Protein AF-A0A2N1VCG6-F1 (afdb_monomer)

Solvent-accessible surface area (backbone atoms only — not comparable to full-atom values): 26144 Å² total; per-residue (Å²): 142,78,82,83,72,84,76,78,74,78,77,54,82,67,53,59,55,50,49,54,53,48,71,40,44,48,39,71,41,53,71,45,80,90,72,90,76,84,54,65,69,56,52,43,52,52,45,54,59,53,68,70,61,76,63,57,76,71,73,60,72,78,81,65,50,81,93,54,44,73,52,64,80,69,39,91,39,72,67,53,50,55,49,51,51,52,45,57,72,74,58,78,46,83,69,47,61,57,50,51,51,51,35,51,54,27,46,46,48,29,64,71,46,86,51,67,72,56,25,52,50,24,48,50,51,26,50,54,51,55,72,66,45,85,66,79,88,39,57,69,56,34,51,57,48,21,48,42,17,58,70,38,80,95,52,55,34,58,67,63,19,48,52,35,48,51,52,35,58,57,48,58,76,73,52,95,65,58,70,67,61,46,42,54,50,50,26,51,51,24,42,53,50,14,49,44,26,49,75,71,68,36,41,72,60,14,32,51,26,15,49,54,14,28,74,62,34,78,66,40,48,52,34,34,53,54,28,23,53,27,32,48,77,68,70,35,59,68,59,24,49,51,33,53,48,51,34,44,49,49,44,48,50,55,39,50,51,19,61,75,67,44,33,57,70,55,30,56,46,44,71,74,64,36,64,62,62,56,55,78,73,43,75,74,50,51,82,42,44,70,55,51,51,49,56,58,52,68,46,46,83,50,95,64,50,28,50,42,59,49,46,58,54,50,54,56,52,59,74,66,67,61,66,92,47,56,50,73,66,51,49,46,45,51,54,32,51,50,55,46,36,73,76,46,41,87,55,77,26,46,70,56,36,57,39,24,65,58,49,49,51,51,53,49,53,46,52,53,51,39,53,50,41,52,49,52,50,52,55,46,55,52,50,52,53,50,50,55,49,51,51,53,51,51,52,51,54,50,49,50,54,49,51,51,53,49,50,51,51,48,53,52,51,52,51,50,54,49,53,50,50,51,49,54,51,50,52,49,50,51,50,52,49,52,52,51,51,52,53,60,70,50,50,80,76,39,76,91,69,32,72,73,57,6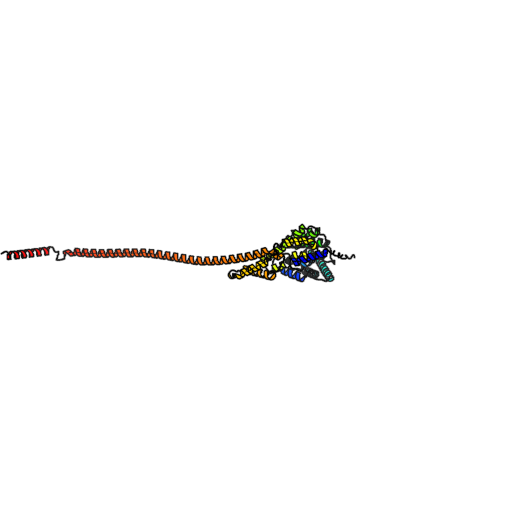1,53,55,54,54,54,53,52,53,53,52,52,54,54,52,52,55,68,74,76,107

Secondary structure (DSSP, 8-state):
--------PPPPHHHHHHHHHHTTHHHHHH------S--HHHHHHHHHHHHTT---GGG------STTGGGGGGS--HHHHHHHHHHHHHS--HHHHHHHHHHHHHHHHHHH---HHHHHHHHHHHHHHHHH-S-TT-HHHHHHHHHHHHH-GGG--HHHHHHHHHHHHHHHHHS---HHHHHHHHHHHHHHHHHHHHHTT-HHHHHHHHHHHHHH-TT-HHHHHHHHHHHHHTT-HHHHHHHHHHHHHHHHHHHHHHHHTT-HHHHHHHHHS-GGGGGGGSGGGGGGHHHHHHHHHHH-S-SS-HHHHHHHHHHHHHHT--GGG--HHHHHHHHHHHHHHHHHTT---HHHHHTHHHHHHHHHHHHHHHHHHHHHHHHHHHHHHHHHHHHHHHHHHHHHHHHHHHHHHHHHHHHHHHHHHHHHHHHHHHHHHHHHHHHHHTGGGSTTS-HHHHHHHHHHHHHHHHHHHHHH--

Foldseek 3Di:
DDPPDPPPDDDDPVVVVLLVVLQCCCCVFQVDHDDLDDDLVVVQVLLVLLQVPPDDPLLNDAAQDLLLNLSVQVHPHPLNVLLVVLCCVPVDDPVVVVLVVLLNVLSVCLSPDPDLVSVVVSLVSNLVSLVVDPCPLRLVSLQSVLVCCQRRPVNPDLVVSVVSLVVSLVSLVVDPDDPSSSLVSLLVSLQSNLSSCVSVVVLVRSLVSLVSSCVSRVSPLNSLLSNLLSCVVVVNLVSVLVSLLSLLVSLLVQLLVCLVVLNLSSNVSSSVRRSNSVCSNDSSCSSVSVSVVVSLVVLQPDQDQLLLVLVVVLVVVVVVVLVVLDDPVLVSSSVSSVVCCVVPVPPSHSSRSSCSVSSVVSSVVSVVSSVVSVVVVVVVVVVVVVVVVVVVVVVVVVVVVVVVVVVVVVVVVVVVVVVVVVVVVVVVVVVVVVVVVVVVVCVCVDPVPPPVNVVVVVVVVVVVVVVVVVVVPD

Structure (mmCIF, N/CA/C/O backbone):
data_AF-A0A2N1VCG6-F1
#
_entry.id   AF-A0A2N1VCG6-F1
#
loop_
_atom_site.group_PDB
_atom_site.id
_atom_site.type_symbol
_atom_site.label_atom_id
_atom_site.label_alt_id
_atom_site.label_comp_id
_atom_site.label_asym_id
_atom_site.label_entity_id
_atom_site.label_seq_id
_atom_site.pdbx_PDB_ins_code
_atom_site.Cartn_x
_atom_site.Cartn_y
_atom_site.Cartn_z
_atom_site.occupancy
_atom_site.B_iso_or_equiv
_atom_site.auth_seq_id
_atom_site.auth_comp_id
_atom_site.auth_asym_id
_atom_site.auth_atom_id
_atom_site.pdbx_PDB_model_num
ATOM 1 N N . MET A 1 1 ? 32.388 1.161 -33.679 1.00 36.16 1 MET A N 1
ATOM 2 C CA . MET A 1 1 ? 33.103 1.189 -32.388 1.00 36.16 1 MET A CA 1
ATOM 3 C C . MET A 1 1 ? 33.310 2.641 -32.021 1.00 36.16 1 MET A C 1
ATOM 5 O O . MET A 1 1 ? 34.257 3.246 -32.493 1.00 36.16 1 MET A O 1
ATOM 9 N N . GLU A 1 2 ? 32.409 3.185 -31.214 1.00 24.28 2 GLU A N 1
ATOM 10 C CA . GLU A 1 2 ? 32.653 4.387 -30.422 1.00 24.28 2 GLU A CA 1
ATOM 11 C C . GLU A 1 2 ? 32.237 4.017 -29.005 1.00 24.28 2 GLU A C 1
ATOM 13 O O . GLU A 1 2 ? 31.086 3.676 -28.734 1.00 24.28 2 GLU A O 1
ATOM 18 N N . VAL A 1 3 ? 33.234 3.940 -28.132 1.00 26.70 3 VAL A N 1
ATOM 19 C CA . VAL A 1 3 ? 33.048 3.720 -26.705 1.00 26.70 3 VAL A CA 1
ATOM 20 C C . VAL A 1 3 ? 32.493 5.029 -26.165 1.00 26.70 3 VAL A C 1
ATOM 22 O O . VAL A 1 3 ? 33.219 6.018 -26.088 1.00 26.70 3 VAL A O 1
ATOM 25 N N . VAL A 1 4 ? 31.202 5.052 -25.835 1.00 29.44 4 VAL A N 1
ATOM 26 C CA . VAL A 1 4 ? 30.599 6.145 -25.070 1.00 29.44 4 VAL A CA 1
ATOM 27 C C . VAL A 1 4 ? 31.228 6.096 -23.681 1.00 29.44 4 VAL A C 1
ATOM 29 O O . VAL A 1 4 ? 30.818 5.338 -22.808 1.00 29.44 4 VAL A O 1
ATOM 32 N N . THR A 1 5 ? 32.312 6.843 -23.516 1.00 29.00 5 THR A N 1
ATOM 33 C CA . THR A 1 5 ? 32.954 7.094 -22.232 1.00 29.00 5 THR A CA 1
ATOM 34 C C . THR A 1 5 ? 31.972 7.828 -21.328 1.00 29.00 5 THR A C 1
ATOM 36 O O . THR A 1 5 ? 31.557 8.943 -21.650 1.00 29.00 5 THR A O 1
ATOM 39 N N . GLU A 1 6 ? 31.636 7.210 -20.195 1.00 33.00 6 GLU A N 1
ATOM 40 C CA . GLU A 1 6 ? 31.014 7.849 -19.037 1.00 33.00 6 GLU A CA 1
ATOM 41 C C . GLU A 1 6 ? 31.837 9.086 -18.646 1.00 33.00 6 GLU A C 1
ATOM 43 O O . GLU A 1 6 ? 32.890 8.996 -18.012 1.00 33.00 6 GLU A O 1
ATOM 48 N N . LYS A 1 7 ? 31.379 10.272 -19.055 1.00 29.25 7 LYS A N 1
ATOM 49 C CA . LYS A 1 7 ? 31.898 11.531 -18.525 1.00 29.25 7 LYS A CA 1
ATOM 50 C C . LYS A 1 7 ? 31.275 11.753 -17.153 1.00 29.25 7 LYS A C 1
ATOM 52 O O . LYS A 1 7 ? 30.230 12.382 -17.030 1.00 29.25 7 LYS A O 1
ATOM 57 N N . TYR A 1 8 ? 31.956 11.258 -16.125 1.00 34.47 8 TYR A N 1
ATOM 58 C CA . TYR A 1 8 ? 31.837 11.787 -14.773 1.00 34.47 8 TYR A CA 1
ATOM 59 C C . TYR A 1 8 ? 32.235 13.269 -14.804 1.00 34.47 8 TYR A C 1
ATOM 61 O O . TYR A 1 8 ? 33.415 13.616 -14.857 1.00 34.47 8 TYR A O 1
ATOM 69 N N . SER A 1 9 ? 31.242 14.154 -14.837 1.00 33.69 9 SER A N 1
ATOM 70 C CA . SER A 1 9 ? 31.425 15.575 -14.562 1.00 33.69 9 SER A CA 1
ATOM 71 C C . SER A 1 9 ? 31.920 15.731 -13.124 1.00 33.69 9 SER A C 1
ATOM 73 O O . SER A 1 9 ? 31.290 15.220 -12.198 1.00 33.69 9 SER A O 1
ATOM 75 N N . GLN A 1 10 ? 33.051 16.414 -12.944 1.00 32.91 10 GLN A N 1
ATOM 76 C CA . GLN A 1 10 ? 33.578 16.779 -11.628 1.00 32.91 10 GLN A CA 1
ATOM 77 C C . GLN A 1 10 ? 32.498 17.497 -10.799 1.00 32.91 10 GLN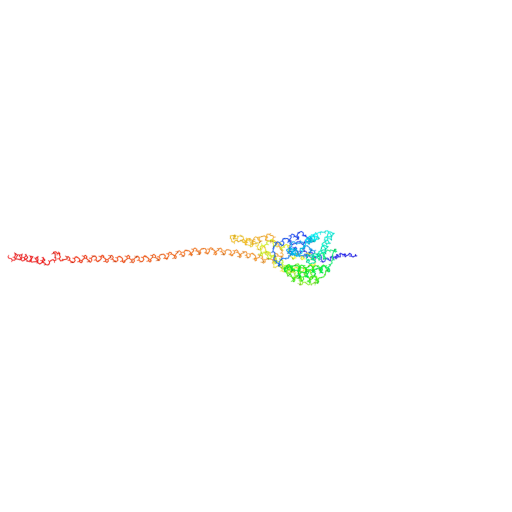 A C 1
ATOM 79 O O . GLN A 1 10 ? 31.833 18.384 -11.345 1.00 32.91 10 GLN A O 1
ATOM 84 N N . PRO A 1 11 ? 32.313 17.167 -9.508 1.00 37.59 11 PRO A N 1
ATOM 85 C CA . PRO A 1 11 ? 31.398 17.921 -8.672 1.00 37.59 11 PRO A CA 1
ATOM 86 C C . PRO A 1 11 ? 32.003 19.300 -8.396 1.00 37.59 11 PRO A C 1
ATOM 88 O O . PRO A 1 11 ? 33.129 19.433 -7.912 1.00 37.59 11 PRO A O 1
ATOM 91 N N . LEU A 1 12 ? 31.250 20.349 -8.728 1.00 41.84 12 LEU A N 1
ATOM 92 C CA . LEU A 1 12 ? 31.492 21.677 -8.180 1.00 41.84 12 LEU A CA 1
ATOM 93 C C . LEU A 1 12 ? 31.320 21.575 -6.661 1.00 41.84 12 LEU A C 1
ATOM 95 O O . LEU A 1 12 ? 30.347 21.007 -6.190 1.00 41.84 12 LEU A O 1
ATOM 99 N N . ILE A 1 13 ? 32.219 22.167 -5.882 1.00 40.88 13 ILE A N 1
ATOM 100 C CA . ILE A 1 13 ? 32.247 22.097 -4.406 1.00 40.88 13 ILE A CA 1
ATOM 101 C C . ILE A 1 13 ? 30.907 22.530 -3.742 1.00 40.88 13 ILE A C 1
ATOM 103 O O . ILE A 1 13 ? 30.651 22.193 -2.589 1.00 40.88 13 ILE A O 1
ATOM 107 N N . GLY A 1 14 ? 30.012 23.213 -4.473 1.00 46.50 14 GLY A N 1
ATOM 108 C CA . GLY A 1 14 ? 28.627 23.487 -4.061 1.00 46.50 14 GLY A CA 1
ATOM 109 C C . GLY A 1 14 ? 27.651 22.305 -4.191 1.00 46.50 14 GLY A C 1
ATOM 110 O O . GLY A 1 14 ? 26.792 22.143 -3.331 1.00 46.50 14 GLY A O 1
ATOM 111 N N . SER A 1 15 ? 27.803 21.429 -5.194 1.00 61.03 15 SER A N 1
ATOM 112 C CA . SER A 1 15 ? 26.899 20.289 -5.393 1.00 61.03 15 SER A CA 1
ATOM 113 C C . SER A 1 15 ? 27.038 19.250 -4.284 1.00 61.03 15 SER A C 1
ATOM 115 O O . SER A 1 15 ? 26.035 18.732 -3.806 1.00 61.03 15 SER A O 1
ATOM 117 N N . ASP A 1 16 ? 28.259 18.982 -3.811 1.00 65.75 16 ASP A N 1
ATOM 118 C CA . ASP A 1 16 ? 28.512 17.962 -2.778 1.00 65.75 16 ASP A CA 1
ATOM 119 C C . ASP A 1 16 ? 27.892 18.318 -1.420 1.00 65.75 16 ASP A C 1
ATOM 121 O O . ASP A 1 16 ? 27.446 17.433 -0.678 1.00 65.75 16 ASP A O 1
ATOM 125 N N . ALA A 1 17 ? 27.815 19.613 -1.099 1.00 76.88 17 ALA A N 1
ATOM 126 C CA . ALA A 1 17 ? 27.137 20.098 0.097 1.00 76.88 17 ALA A CA 1
ATOM 127 C C . ALA A 1 17 ? 25.620 19.867 0.014 1.00 76.88 17 ALA A C 1
ATOM 129 O O . ALA A 1 17 ? 25.017 19.434 0.997 1.00 76.88 17 ALA A O 1
ATOM 130 N N . ASP A 1 18 ? 25.013 20.093 -1.151 1.00 78.44 18 ASP A N 1
ATOM 131 C CA . ASP A 1 18 ? 23.573 19.913 -1.353 1.00 78.44 18 ASP A CA 1
ATOM 132 C C . ASP A 1 18 ? 23.182 18.433 -1.454 1.00 78.44 18 ASP A C 1
ATOM 134 O O . ASP A 1 18 ? 22.206 18.020 -0.825 1.00 78.44 18 ASP A O 1
ATOM 138 N N . TYR A 1 19 ? 24.012 17.594 -2.087 1.00 82.25 19 TYR A N 1
ATOM 139 C CA . TYR A 1 19 ? 23.890 16.135 -1.991 1.00 82.25 19 TYR A CA 1
ATOM 140 C C . TYR A 1 19 ? 23.946 15.677 -0.526 1.00 82.25 19 TYR A C 1
ATOM 142 O O . TYR A 1 19 ? 23.093 14.913 -0.074 1.00 82.25 19 TYR A O 1
ATOM 150 N N . SER A 1 20 ? 24.912 16.178 0.250 1.00 84.25 20 SER A N 1
ATOM 151 C CA . SER A 1 20 ? 25.061 15.810 1.663 1.00 84.25 20 SER A CA 1
ATOM 152 C C . SER A 1 20 ? 23.860 16.224 2.515 1.00 84.25 20 SER A C 1
ATOM 154 O O . SER A 1 20 ? 23.472 15.475 3.411 1.00 84.25 20 SER A O 1
ATOM 156 N N . LYS A 1 21 ? 23.261 17.395 2.261 1.00 86.75 21 LYS A N 1
ATOM 157 C CA . LYS A 1 21 ? 22.028 17.830 2.938 1.00 86.75 21 LYS A CA 1
ATOM 158 C C . LYS A 1 21 ? 20.847 16.940 2.560 1.00 86.75 21 LYS A C 1
ATOM 160 O O . LYS A 1 21 ? 20.142 16.463 3.445 1.00 86.75 21 LYS A O 1
ATOM 165 N N . PHE A 1 22 ? 20.665 16.661 1.271 1.00 88.50 22 PHE A N 1
ATOM 166 C CA . PHE A 1 22 ? 19.576 15.818 0.783 1.00 88.50 22 PHE A CA 1
ATOM 167 C C . PHE A 1 22 ? 19.621 14.407 1.383 1.00 88.50 22 PHE A C 1
ATOM 169 O O . PHE A 1 22 ? 18.623 13.938 1.922 1.00 88.50 22 PHE A O 1
ATOM 176 N N . TYR A 1 23 ? 20.789 13.759 1.402 1.00 87.12 23 TYR A N 1
ATOM 177 C CA . TYR A 1 23 ? 20.937 12.419 1.986 1.00 87.12 23 TYR A CA 1
ATOM 178 C C . TYR A 1 23 ? 20.868 12.384 3.521 1.00 87.12 23 TYR A C 1
ATOM 180 O O . TYR A 1 23 ? 20.777 11.300 4.100 1.00 87.12 23 TYR A O 1
ATOM 188 N N . ARG A 1 24 ? 20.868 13.539 4.203 1.00 89.31 24 ARG A N 1
ATOM 189 C CA . ARG A 1 24 ? 20.576 13.620 5.645 1.00 89.31 24 ARG A CA 1
ATOM 190 C C . ARG A 1 24 ? 19.080 13.636 5.943 1.00 89.31 24 ARG A C 1
ATOM 192 O O . ARG A 1 24 ? 18.685 13.041 6.942 1.00 89.31 24 ARG A O 1
ATOM 199 N N . LEU A 1 25 ? 18.247 14.194 5.058 1.00 90.19 25 LEU A N 1
ATOM 200 C CA . LEU A 1 25 ? 16.785 14.211 5.213 1.00 90.19 25 LEU A CA 1
ATOM 201 C C . LEU A 1 25 ? 16.171 12.854 5.604 1.00 90.19 25 LEU A C 1
ATOM 203 O O . LEU A 1 25 ? 15.403 12.831 6.565 1.00 90.19 25 LEU A O 1
ATOM 207 N N . PRO A 1 26 ? 16.486 11.714 4.954 1.00 90.25 26 PRO A N 1
ATOM 208 C CA . PRO A 1 26 ? 15.915 10.425 5.344 1.00 90.25 26 PRO A CA 1
ATOM 209 C C . PRO A 1 26 ? 16.264 10.028 6.784 1.00 90.25 26 PRO A C 1
ATOM 211 O O . PRO A 1 26 ? 15.428 9.475 7.502 1.00 90.25 26 PRO A O 1
ATOM 214 N N . LYS A 1 27 ? 17.469 10.363 7.248 1.00 89.81 27 LYS A N 1
ATOM 215 C CA . LYS A 1 27 ? 17.893 10.104 8.624 1.00 89.81 27 LYS A CA 1
ATOM 216 C C . LYS A 1 27 ? 17.203 11.048 9.611 1.00 89.81 27 LYS A C 1
ATOM 218 O O . LYS A 1 27 ? 16.706 10.584 10.635 1.00 89.81 27 LYS A O 1
ATOM 223 N N . ASP A 1 28 ? 17.126 12.333 9.285 1.00 89.00 28 ASP A N 1
ATOM 224 C CA . ASP A 1 28 ? 16.591 13.371 10.172 1.00 89.00 28 ASP A CA 1
ATOM 225 C C . ASP A 1 28 ? 15.058 13.297 10.289 1.00 89.00 28 ASP A C 1
ATOM 227 O O . ASP A 1 28 ? 14.492 13.444 11.376 1.00 89.00 28 ASP A O 1
ATOM 231 N N . HIS A 1 29 ? 14.372 13.008 9.179 1.00 90.00 29 HIS A N 1
ATOM 232 C CA . HIS A 1 29 ? 12.912 12.995 9.111 1.00 90.00 29 HIS A CA 1
ATOM 233 C C . HIS A 1 29 ? 12.286 11.615 9.273 1.00 90.00 29 HIS A C 1
ATOM 235 O O . HIS A 1 29 ? 11.147 11.544 9.738 1.00 90.00 29 HIS A O 1
ATOM 241 N N . PHE A 1 30 ? 12.982 10.538 8.904 1.00 90.12 30 PHE A N 1
ATOM 242 C CA . PHE A 1 30 ? 12.422 9.182 8.914 1.00 90.12 30 PHE A CA 1
ATOM 243 C C . PHE A 1 30 ? 13.250 8.171 9.717 1.00 90.12 30 PHE A C 1
ATOM 245 O O . PHE A 1 30 ? 12.787 7.054 9.945 1.00 90.12 30 PHE A O 1
ATOM 252 N N . GLN A 1 31 ? 14.433 8.552 10.210 1.00 88.56 31 GLN A N 1
ATOM 253 C CA . GLN A 1 31 ? 15.330 7.670 10.968 1.00 88.56 31 GLN A CA 1
ATOM 254 C C . GLN A 1 31 ? 15.749 6.418 10.176 1.00 88.56 31 GLN A C 1
ATOM 256 O O . GLN A 1 31 ? 16.021 5.365 10.756 1.00 88.56 31 GLN A O 1
ATOM 261 N N . ILE A 1 32 ? 15.814 6.531 8.845 1.00 86.56 32 ILE A N 1
ATOM 262 C CA . ILE A 1 32 ? 16.241 5.453 7.949 1.00 86.56 32 ILE A CA 1
ATOM 263 C C . ILE A 1 32 ? 17.599 5.767 7.324 1.00 86.56 32 ILE A C 1
ATOM 265 O O . ILE A 1 32 ? 17.955 6.924 7.105 1.00 86.56 32 ILE A O 1
ATOM 269 N N . ASN A 1 33 ? 18.339 4.710 6.994 1.00 81.75 33 ASN A N 1
ATOM 270 C CA . ASN A 1 33 ? 19.538 4.804 6.172 1.00 81.75 33 ASN A CA 1
ATOM 271 C C . ASN A 1 33 ? 19.201 4.302 4.769 1.00 81.75 33 ASN A C 1
ATOM 273 O O . ASN A 1 33 ? 18.820 3.141 4.606 1.00 81.75 33 ASN A O 1
ATOM 277 N N . VAL A 1 34 ? 19.367 5.164 3.771 1.00 74.62 34 VAL A N 1
ATOM 278 C CA . VAL A 1 34 ? 19.198 4.806 2.360 1.00 74.62 34 VAL A CA 1
ATOM 279 C C . VAL A 1 34 ? 20.355 3.887 1.969 1.00 74.62 34 VAL A C 1
ATOM 281 O O . VAL A 1 34 ? 21.520 4.280 2.028 1.00 74.62 34 VAL A O 1
ATOM 284 N N . LYS A 1 35 ? 20.047 2.631 1.635 1.00 71.00 35 LYS A N 1
ATOM 285 C CA . LYS A 1 35 ? 21.023 1.682 1.084 1.00 71.00 35 LYS A CA 1
ATOM 286 C C . LYS A 1 35 ? 20.959 1.747 -0.438 1.00 71.00 35 LYS A C 1
ATOM 288 O O . LYS A 1 35 ? 19.874 1.665 -0.997 1.00 71.00 35 LYS A O 1
ATOM 293 N N . ASN A 1 36 ? 22.107 1.849 -1.099 1.00 61.34 36 ASN A N 1
ATOM 294 C CA . ASN A 1 36 ? 22.152 1.921 -2.564 1.00 61.34 36 ASN A CA 1
ATOM 295 C C . ASN A 1 36 ? 22.078 0.546 -3.243 1.00 61.34 36 ASN A C 1
ATOM 297 O O . ASN A 1 36 ? 21.713 0.474 -4.412 1.00 61.34 36 ASN A O 1
ATOM 301 N N . ASP A 1 37 ? 22.383 -0.535 -2.522 1.00 64.31 37 ASP A N 1
ATOM 302 C CA . ASP A 1 37 ? 22.381 -1.879 -3.093 1.00 64.31 37 ASP A CA 1
ATOM 303 C C . ASP A 1 37 ? 21.011 -2.540 -2.932 1.00 64.31 37 ASP A C 1
ATOM 305 O O . ASP A 1 37 ? 20.534 -2.761 -1.812 1.00 64.31 37 ASP A O 1
ATOM 309 N N . TYR A 1 38 ? 20.394 -2.884 -4.063 1.00 69.50 38 TYR A N 1
ATOM 310 C CA . TYR A 1 38 ? 19.150 -3.638 -4.091 1.00 69.50 38 TYR A CA 1
ATOM 311 C C . TYR A 1 38 ? 19.414 -5.129 -3.840 1.00 69.50 38 TYR A C 1
ATOM 313 O O . TYR A 1 38 ? 20.169 -5.783 -4.563 1.00 69.50 38 TYR A O 1
ATOM 321 N N . ASP A 1 39 ? 18.775 -5.685 -2.812 1.00 78.19 39 ASP A N 1
ATOM 322 C CA . ASP A 1 39 ? 18.818 -7.117 -2.520 1.00 78.19 39 ASP A CA 1
ATOM 323 C C . ASP A 1 39 ? 17.554 -7.790 -3.063 1.00 78.19 39 ASP A C 1
ATOM 325 O O . ASP A 1 39 ? 16.488 -7.726 -2.447 1.00 78.19 39 ASP A O 1
ATOM 329 N N . TYR A 1 40 ? 17.686 -8.463 -4.210 1.00 76.88 40 TYR A N 1
ATOM 330 C CA . TYR A 1 40 ? 16.576 -9.158 -4.863 1.00 76.88 40 TYR A CA 1
ATOM 331 C C . TYR A 1 40 ? 15.960 -10.259 -3.994 1.00 76.88 40 TYR A C 1
ATOM 333 O O . TYR A 1 40 ? 14.759 -10.498 -4.089 1.00 76.88 40 TYR A O 1
ATOM 341 N N . ILE A 1 41 ? 16.734 -10.906 -3.113 1.00 81.44 41 ILE A N 1
ATOM 342 C CA . ILE A 1 41 ? 16.206 -11.940 -2.213 1.00 81.44 41 ILE A CA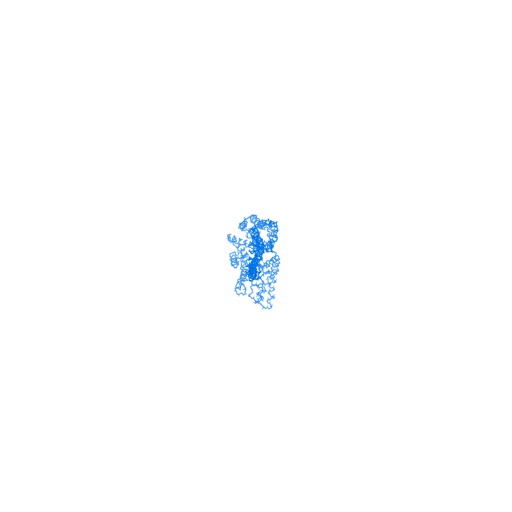 1
ATOM 343 C C . ILE A 1 41 ? 15.280 -11.288 -1.192 1.00 81.44 41 ILE A C 1
ATOM 345 O O . ILE A 1 41 ? 14.187 -11.795 -0.929 1.00 81.44 41 ILE A O 1
ATOM 349 N N . ASN A 1 42 ? 15.697 -10.154 -0.627 1.00 82.25 42 ASN A N 1
ATOM 350 C CA . ASN A 1 42 ? 14.843 -9.400 0.285 1.00 82.25 42 ASN A CA 1
ATOM 351 C C . ASN A 1 42 ? 13.634 -8.813 -0.448 1.00 82.25 42 ASN A C 1
ATOM 353 O O . ASN A 1 42 ? 12.534 -8.896 0.086 1.00 82.25 42 ASN A O 1
ATOM 357 N N . GLY A 1 43 ? 13.800 -8.318 -1.678 1.00 80.56 43 GLY A N 1
ATOM 358 C CA . GLY A 1 43 ? 12.696 -7.841 -2.516 1.00 80.56 43 GLY A CA 1
ATOM 359 C C . GLY A 1 43 ? 11.616 -8.902 -2.738 1.00 80.56 43 GLY A C 1
ATOM 360 O O . GLY A 1 43 ? 10.438 -8.652 -2.488 1.00 80.56 43 GLY A O 1
ATOM 361 N N . VAL A 1 44 ? 12.015 -10.126 -3.103 1.00 82.31 44 VAL A N 1
ATOM 362 C CA . VAL A 1 44 ? 11.085 -11.258 -3.258 1.00 82.31 44 VAL A CA 1
ATOM 363 C C . VAL A 1 44 ? 10.409 -11.604 -1.926 1.00 82.31 44 VAL A C 1
ATOM 365 O O . VAL A 1 44 ? 9.188 -11.747 -1.888 1.00 82.31 44 VAL A O 1
ATOM 368 N N . LYS A 1 45 ? 11.153 -11.676 -0.814 1.00 85.12 45 LYS A N 1
ATOM 369 C CA . LYS A 1 45 ? 10.575 -11.955 0.518 1.00 85.12 45 LYS A CA 1
ATOM 370 C C . LYS A 1 45 ? 9.558 -10.899 0.957 1.00 85.12 45 LYS A C 1
ATOM 372 O O . LYS A 1 45 ? 8.493 -11.253 1.461 1.00 85.12 45 LYS A O 1
ATOM 377 N N . GLU A 1 46 ? 9.870 -9.621 0.759 1.00 84.19 46 GLU A N 1
ATOM 378 C CA . GLU A 1 46 ? 8.952 -8.520 1.059 1.00 84.19 46 GLU A CA 1
ATOM 379 C C . GLU A 1 46 ? 7.717 -8.577 0.150 1.00 84.19 46 GLU A C 1
ATOM 381 O O . GLU A 1 46 ? 6.606 -8.380 0.636 1.00 84.19 46 GLU A O 1
ATOM 386 N N . SER A 1 47 ? 7.867 -8.961 -1.124 1.00 85.25 47 SER A N 1
ATOM 387 C CA . SER A 1 47 ? 6.726 -9.142 -2.034 1.00 85.25 47 SER A CA 1
ATOM 388 C C . SER A 1 47 ? 5.775 -10.257 -1.577 1.00 85.25 47 SER A C 1
ATOM 390 O O . SER A 1 47 ? 4.562 -10.056 -1.563 1.00 85.25 47 SER A O 1
ATOM 392 N N . ILE A 1 48 ? 6.300 -11.396 -1.108 1.00 85.12 48 ILE A N 1
ATOM 393 C CA . ILE A 1 48 ? 5.486 -12.500 -0.573 1.00 85.12 48 ILE A CA 1
ATOM 394 C C . ILE A 1 48 ? 4.705 -12.024 0.655 1.00 85.12 48 ILE A C 1
ATOM 396 O O . ILE A 1 48 ? 3.507 -12.279 0.779 1.00 85.12 48 ILE A O 1
ATOM 400 N N . ARG A 1 49 ? 5.369 -11.280 1.550 1.00 85.44 49 ARG A N 1
ATOM 401 C CA . ARG A 1 49 ? 4.717 -10.682 2.718 1.00 85.44 49 ARG A CA 1
ATOM 402 C C . ARG A 1 49 ? 3.660 -9.654 2.322 1.00 85.44 49 ARG A C 1
ATOM 404 O O . ARG A 1 49 ? 2.649 -9.563 2.998 1.00 85.44 49 ARG A O 1
ATOM 411 N N . PHE A 1 50 ? 3.874 -8.882 1.264 1.00 87.69 50 PHE A N 1
ATOM 412 C CA . PHE A 1 50 ? 2.894 -7.915 0.781 1.00 87.69 50 PHE A CA 1
ATOM 413 C C . PHE A 1 50 ? 1.633 -8.588 0.245 1.00 87.69 50 PHE A C 1
ATOM 415 O O . PHE A 1 50 ? 0.523 -8.218 0.621 1.00 87.69 50 PHE A O 1
ATOM 422 N N . PHE A 1 51 ? 1.797 -9.590 -0.620 1.00 84.62 51 PHE A N 1
ATOM 423 C CA . PHE A 1 51 ? 0.665 -10.259 -1.256 1.00 84.62 51 PHE A CA 1
ATOM 424 C C . PHE A 1 51 ?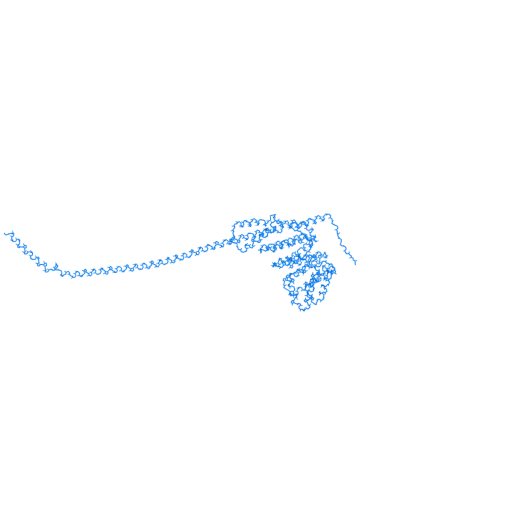 -0.140 -11.137 -0.289 1.00 84.62 51 PHE A C 1
ATOM 426 O O . PHE A 1 51 ? -1.294 -11.431 -0.588 1.00 84.62 51 PHE A O 1
ATOM 433 N N . SER A 1 52 ? 0.405 -11.486 0.882 1.00 85.12 52 SER A N 1
ATOM 434 C CA . SER A 1 52 ? -0.341 -12.185 1.935 1.00 85.12 52 SER A CA 1
ATOM 435 C C . SER A 1 52 ? -1.240 -11.282 2.792 1.00 85.12 52 SER A C 1
ATOM 437 O O . SER A 1 52 ? -2.045 -11.801 3.559 1.00 85.12 52 SER A O 1
ATOM 439 N N . LEU A 1 53 ? -1.145 -9.950 2.671 1.00 83.06 53 LEU A N 1
ATOM 440 C CA . LEU A 1 53 ? -1.906 -8.997 3.497 1.00 83.06 53 LEU A CA 1
ATOM 441 C C . LEU A 1 53 ? -3.349 -8.735 3.022 1.00 83.06 53 LEU A C 1
ATOM 443 O O . LEU A 1 53 ? -4.006 -7.884 3.612 1.00 83.06 53 LEU A O 1
ATOM 447 N N . ASP A 1 54 ? -3.816 -9.426 1.975 1.00 80.88 54 ASP A N 1
ATOM 448 C CA . ASP A 1 54 ? -5.141 -9.271 1.340 1.00 80.88 54 ASP A CA 1
ATOM 449 C C . ASP A 1 54 ? -5.617 -7.808 1.236 1.00 80.88 54 ASP A C 1
ATOM 451 O O . ASP A 1 54 ? -6.622 -7.378 1.799 1.00 80.88 54 ASP A O 1
ATOM 455 N N . LEU A 1 55 ? -4.797 -7.000 0.561 1.00 85.88 55 LEU A N 1
ATOM 456 C CA . LEU A 1 55 ? -4.979 -5.555 0.489 1.00 85.88 55 LEU A CA 1
ATOM 457 C C . LEU A 1 55 ? -6.049 -5.161 -0.541 1.00 85.88 55 LEU A C 1
ATOM 459 O O . LEU A 1 55 ? -6.074 -5.739 -1.636 1.00 85.88 55 LEU A O 1
ATOM 463 N N . PRO A 1 56 ? -6.859 -4.126 -0.256 1.00 86.12 56 PRO A N 1
ATOM 464 C CA . PRO A 1 56 ? -7.792 -3.577 -1.227 1.00 86.12 56 PRO A CA 1
ATOM 465 C C . PRO A 1 56 ? -7.041 -2.839 -2.344 1.00 86.12 56 PRO A C 1
ATOM 467 O O . PRO A 1 56 ? -5.897 -2.405 -2.173 1.00 86.12 56 PRO A O 1
ATOM 470 N N . ALA A 1 57 ? -7.669 -2.752 -3.519 1.00 83.62 57 ALA A N 1
ATOM 471 C CA . ALA A 1 57 ? -7.026 -2.350 -4.772 1.00 83.62 57 ALA A CA 1
ATOM 472 C C . ALA A 1 57 ? -6.344 -0.974 -4.698 1.00 83.62 57 ALA A C 1
ATOM 474 O O . ALA A 1 57 ? -5.297 -0.763 -5.313 1.00 83.62 57 ALA A O 1
ATOM 475 N N . GLU A 1 58 ? -6.902 -0.061 -3.906 1.00 84.69 58 GLU A N 1
ATOM 476 C CA . GLU A 1 58 ? -6.424 1.304 -3.735 1.00 84.69 58 GLU A CA 1
ATOM 477 C C . GLU A 1 58 ? -5.013 1.328 -3.149 1.00 84.69 58 GLU A C 1
ATOM 479 O O . GLU A 1 58 ? -4.182 2.100 -3.617 1.00 84.69 58 GLU A O 1
ATOM 484 N N . ILE A 1 59 ? -4.707 0.447 -2.191 1.00 88.00 59 ILE A N 1
ATOM 485 C CA . ILE A 1 59 ? -3.402 0.383 -1.511 1.00 88.00 59 ILE A CA 1
ATOM 486 C C . ILE A 1 59 ? -2.533 -0.804 -1.950 1.00 88.00 59 ILE A C 1
ATOM 488 O O . ILE A 1 59 ? -1.455 -1.050 -1.398 1.00 88.00 59 ILE A O 1
ATOM 492 N N . LYS A 1 60 ? -2.996 -1.548 -2.959 1.00 86.88 60 LYS A N 1
ATOM 493 C CA . LYS A 1 60 ? -2.335 -2.737 -3.495 1.00 86.88 60 LYS A CA 1
ATOM 494 C C . LYS A 1 60 ? -1.355 -2.360 -4.609 1.00 86.88 60 LYS A C 1
ATOM 496 O O . LYS A 1 60 ? -1.576 -2.643 -5.786 1.00 86.88 60 LYS A O 1
ATOM 501 N N . GLU A 1 61 ? -0.254 -1.720 -4.227 1.00 90.31 61 GLU A N 1
ATOM 502 C CA . GLU A 1 61 ? 0.896 -1.479 -5.100 1.00 90.31 61 GLU A CA 1
ATOM 503 C C . GLU A 1 61 ? 2.227 -1.758 -4.385 1.00 90.31 61 GLU A C 1
ATOM 505 O O . GLU A 1 61 ? 2.451 -1.334 -3.248 1.00 90.31 61 GLU A O 1
ATOM 510 N N . ILE A 1 62 ? 3.127 -2.455 -5.083 1.00 89.94 62 ILE A N 1
ATOM 511 C CA . ILE A 1 62 ? 4.546 -2.557 -4.726 1.00 89.94 62 ILE A CA 1
ATOM 512 C C . ILE A 1 62 ? 5.299 -1.536 -5.569 1.00 89.94 62 ILE A C 1
ATOM 514 O O . ILE A 1 62 ? 5.078 -1.459 -6.775 1.00 89.94 62 ILE A O 1
ATOM 518 N N . TYR A 1 63 ? 6.215 -0.798 -4.948 1.00 92.06 63 TYR A N 1
ATOM 519 C CA . TYR A 1 63 ? 7.057 0.139 -5.676 1.00 92.06 63 TYR A CA 1
ATOM 520 C C . TYR A 1 63 ? 7.919 -0.578 -6.727 1.00 92.06 63 TYR A C 1
ATOM 522 O O . TYR A 1 63 ? 8.644 -1.520 -6.395 1.00 92.06 63 TYR A O 1
ATOM 530 N N . ILE A 1 64 ? 7.866 -0.117 -7.979 1.00 92.56 64 ILE A N 1
ATOM 531 C CA . ILE A 1 64 ? 8.711 -0.624 -9.069 1.00 92.56 64 ILE A CA 1
ATOM 532 C C . ILE A 1 64 ? 9.859 0.370 -9.308 1.00 92.56 64 ILE A C 1
ATOM 534 O O . ILE A 1 64 ? 9.641 1.384 -9.971 1.00 92.56 64 ILE A O 1
ATOM 538 N N . PRO A 1 65 ? 11.072 0.117 -8.783 1.00 90.50 65 PRO A N 1
ATOM 539 C CA . PRO A 1 65 ? 12.233 0.969 -9.038 1.00 90.50 65 PRO A CA 1
ATOM 540 C C . PRO A 1 65 ? 12.628 0.934 -10.516 1.00 90.50 65 PRO A C 1
ATOM 542 O O . PRO A 1 65 ? 12.695 -0.133 -11.115 1.00 90.50 65 PRO A O 1
ATOM 545 N N . PHE A 1 66 ? 12.963 2.082 -11.096 1.00 91.50 66 PHE A N 1
ATOM 546 C CA . PHE A 1 66 ? 13.353 2.231 -12.495 1.00 91.50 66 PHE A CA 1
ATOM 547 C C . PHE A 1 66 ? 14.582 1.388 -12.838 1.00 91.50 66 PHE A C 1
ATOM 549 O O . PHE A 1 66 ? 14.564 0.685 -13.844 1.00 91.50 66 PHE A O 1
ATOM 556 N N . SER A 1 67 ? 15.628 1.417 -12.007 1.00 87.06 67 SER A N 1
ATOM 557 C CA . SER A 1 67 ? 16.872 0.667 -12.235 1.00 87.06 67 SER A CA 1
ATOM 558 C C . SER A 1 67 ? 16.684 -0.851 -12.168 1.00 87.06 67 SER A C 1
ATOM 560 O O . SER A 1 67 ? 17.343 -1.581 -12.906 1.00 87.06 67 SER A O 1
ATOM 562 N N . GLU A 1 68 ? 15.759 -1.313 -11.328 1.00 88.00 68 GLU A N 1
ATOM 563 C CA . GLU A 1 68 ? 15.526 -2.729 -11.028 1.00 88.00 68 GLU A CA 1
ATOM 564 C C . GLU A 1 68 ? 14.125 -3.197 -11.461 1.00 88.00 68 GLU A C 1
ATOM 566 O O . GLU A 1 68 ? 13.618 -4.227 -11.013 1.00 88.00 68 GLU A O 1
ATOM 571 N N . ALA A 1 69 ? 13.493 -2.468 -12.386 1.00 91.31 69 ALA A N 1
ATOM 572 C CA . ALA A 1 69 ? 12.152 -2.763 -12.878 1.00 91.31 69 ALA A CA 1
ATOM 573 C C . ALA A 1 69 ? 11.983 -4.197 -13.418 1.00 91.31 69 ALA A C 1
ATOM 575 O O . ALA A 1 69 ? 10.890 -4.747 -13.264 1.00 91.31 69 ALA A O 1
ATOM 576 N N . PRO A 1 70 ? 13.004 -4.858 -14.014 1.00 92.62 70 PRO A N 1
ATOM 577 C CA . PRO A 1 70 ? 12.886 -6.259 -14.414 1.00 92.62 70 PRO A CA 1
ATOM 578 C C . PRO A 1 70 ? 12.498 -7.227 -13.282 1.00 92.62 70 PRO A C 1
ATOM 580 O O . PRO A 1 70 ? 11.862 -8.247 -13.558 1.00 92.62 70 PRO A O 1
ATOM 583 N N . ILE A 1 71 ? 12.839 -6.906 -12.027 1.00 89.81 71 ILE A N 1
ATOM 584 C CA . ILE A 1 71 ? 12.592 -7.752 -10.847 1.00 89.81 71 ILE A CA 1
ATOM 585 C C . ILE A 1 71 ? 11.098 -7.905 -10.548 1.00 89.81 71 ILE A C 1
ATOM 587 O O . ILE A 1 71 ? 10.670 -8.950 -10.066 1.00 89.81 71 ILE A O 1
ATOM 591 N N . PHE A 1 72 ? 10.268 -6.923 -10.898 1.00 90.69 72 PHE A N 1
ATOM 592 C CA . PHE A 1 72 ? 8.829 -6.992 -10.634 1.00 90.69 72 PHE A CA 1
ATOM 593 C C . PHE A 1 72 ? 8.170 -8.277 -11.177 1.00 90.69 72 PHE A C 1
ATOM 595 O O . PHE A 1 72 ? 7.312 -8.869 -10.525 1.00 90.69 72 PHE A O 1
ATOM 602 N N . TRP A 1 73 ? 8.624 -8.759 -12.337 1.00 89.75 73 TRP A N 1
ATOM 603 C CA . TRP A 1 73 ? 8.060 -9.933 -13.013 1.00 89.75 73 TRP A CA 1
ATOM 604 C C . TRP A 1 73 ? 8.537 -11.282 -12.474 1.00 89.75 73 TRP A C 1
ATOM 606 O O . TRP A 1 73 ? 8.056 -12.317 -12.935 1.00 89.75 73 TRP A O 1
ATOM 616 N N . ILE A 1 74 ? 9.453 -11.287 -11.502 1.00 87.75 74 ILE A N 1
ATOM 617 C CA . ILE A 1 74 ? 9.821 -12.501 -10.760 1.00 87.75 74 ILE A CA 1
ATOM 618 C C . ILE A 1 74 ? 9.112 -12.593 -9.402 1.00 87.75 74 ILE A C 1
ATOM 620 O O . ILE A 1 74 ? 9.244 -13.607 -8.721 1.00 87.75 74 ILE A O 1
ATOM 624 N N . TYR A 1 75 ? 8.350 -11.568 -9.002 1.00 86.62 75 TYR A N 1
ATOM 625 C CA . TYR A 1 75 ? 7.517 -11.642 -7.805 1.00 86.62 75 TYR A CA 1
ATOM 626 C C . TYR A 1 75 ? 6.322 -12.568 -8.021 1.00 86.62 75 TYR A C 1
ATOM 628 O O . TYR A 1 75 ? 5.674 -12.545 -9.070 1.00 86.62 75 TYR A O 1
ATOM 636 N N . GLU A 1 76 ? 5.966 -13.324 -6.983 1.00 75.94 76 GLU A N 1
ATOM 637 C CA . GLU A 1 76 ? 4.757 -14.153 -6.945 1.00 75.94 76 GLU A CA 1
ATOM 638 C C . GLU A 1 76 ? 3.514 -13.283 -6.705 1.00 75.94 76 GLU A C 1
ATOM 640 O O . GLU A 1 76 ? 2.833 -13.362 -5.685 1.00 75.94 76 GLU A O 1
ATOM 645 N N . SER A 1 77 ? 3.242 -12.377 -7.645 1.00 82.44 77 SER A N 1
ATOM 646 C CA . SER A 1 77 ? 2.095 -11.482 -7.566 1.00 82.44 77 SER A CA 1
ATOM 647 C C . SER A 1 77 ? 0.802 -12.184 -7.974 1.00 82.44 77 SER A C 1
ATOM 649 O O . SER A 1 77 ? 0.768 -13.042 -8.864 1.00 82.44 77 SER A O 1
ATOM 651 N N . SER A 1 78 ? -0.309 -11.748 -7.373 1.00 80.62 78 SER A N 1
ATOM 652 C CA . SER A 1 78 ? -1.646 -12.159 -7.825 1.00 80.62 78 SER A CA 1
ATOM 653 C C . SER A 1 78 ? -1.851 -11.865 -9.317 1.00 80.62 78 SER A C 1
ATOM 655 O O . SER A 1 78 ? -2.424 -12.688 -10.020 1.00 80.62 78 SER A O 1
ATOM 657 N N . LEU A 1 79 ? -1.318 -10.752 -9.831 1.00 85.62 79 LEU A N 1
ATOM 658 C CA . LEU A 1 79 ? -1.361 -10.411 -11.252 1.00 85.62 79 LEU A CA 1
ATOM 659 C C . LEU A 1 79 ? -0.701 -11.484 -12.129 1.00 85.62 79 LEU A C 1
ATOM 661 O O . LEU A 1 79 ? -1.303 -11.936 -13.103 1.00 85.62 79 LEU A O 1
ATOM 665 N N . LEU A 1 80 ? 0.515 -11.904 -11.768 1.00 83.25 80 LEU A N 1
ATOM 666 C CA . LEU A 1 80 ? 1.248 -12.933 -12.500 1.00 83.25 80 LEU A CA 1
ATOM 667 C C . LEU A 1 80 ? 0.511 -14.275 -12.449 1.00 83.25 80 LEU A C 1
ATOM 669 O O . LEU A 1 80 ? 0.422 -14.956 -13.462 1.00 83.25 80 LEU A O 1
ATOM 673 N N . THR A 1 81 ? -0.086 -14.611 -11.305 1.00 83.19 81 THR A N 1
ATOM 674 C CA . THR A 1 81 ? -0.876 -15.842 -11.145 1.00 83.19 81 THR A CA 1
ATOM 675 C C . THR A 1 81 ? -2.093 -15.852 -12.075 1.00 83.19 81 THR A C 1
ATOM 677 O O . THR A 1 81 ? -2.278 -16.808 -12.824 1.00 83.19 81 THR A O 1
ATOM 680 N N . HIS A 1 82 ? -2.871 -14.763 -12.116 1.00 83.69 82 HIS A N 1
ATOM 681 C CA . HIS A 1 82 ? -4.022 -14.643 -13.023 1.00 83.69 82 HIS A CA 1
ATOM 682 C C . HIS A 1 82 ? -3.605 -14.681 -14.496 1.00 83.69 82 HIS A C 1
ATOM 684 O O . HIS A 1 82 ? -4.288 -15.290 -15.321 1.00 83.69 82 HIS A O 1
ATOM 690 N N . LEU A 1 83 ? -2.480 -14.043 -14.836 1.00 83.19 83 LEU A N 1
ATOM 691 C CA . LEU A 1 83 ? -1.902 -14.140 -16.171 1.00 83.19 83 LEU A CA 1
ATOM 692 C C . LEU A 1 83 ? -1.535 -15.587 -16.501 1.00 83.19 83 LEU A C 1
ATOM 694 O O . LEU A 1 83 ? -1.943 -16.094 -17.537 1.00 83.19 83 LEU A O 1
ATOM 698 N N . GLU A 1 84 ? -0.805 -16.278 -15.633 1.00 80.19 84 GLU A N 1
ATOM 699 C CA . GLU A 1 84 ? -0.394 -17.663 -15.860 1.00 80.19 84 GLU A CA 1
ATOM 700 C C . GLU A 1 84 ? -1.583 -18.615 -15.989 1.00 80.19 84 GLU A C 1
ATOM 702 O O . GLU A 1 84 ? -1.574 -19.481 -16.862 1.00 80.19 84 GLU A O 1
ATOM 707 N N . GLU A 1 85 ? -2.618 -18.460 -15.165 1.00 82.44 85 GLU A N 1
ATOM 708 C CA . GLU A 1 85 ? -3.858 -19.228 -15.282 1.00 82.44 85 GLU A CA 1
ATOM 709 C C . GLU A 1 85 ? -4.548 -18.963 -16.616 1.00 82.44 85 GLU A C 1
ATOM 711 O O . GLU A 1 85 ? -4.833 -19.906 -17.356 1.00 82.44 85 GLU A O 1
ATOM 716 N N . PHE A 1 86 ? -4.739 -17.692 -16.981 1.00 81.81 86 PHE A N 1
ATOM 717 C CA . PHE A 1 86 ? -5.312 -17.320 -18.273 1.00 81.81 86 PHE A CA 1
ATOM 718 C C . PHE A 1 86 ? -4.548 -17.974 -19.432 1.00 81.81 86 PHE A C 1
ATOM 720 O O . PHE A 1 86 ? -5.144 -18.516 -20.364 1.00 81.81 86 PHE A O 1
ATOM 727 N N . MET A 1 87 ? -3.223 -17.966 -19.355 1.00 77.44 87 MET A N 1
ATOM 728 C CA . MET A 1 87 ? -2.341 -18.519 -20.375 1.00 77.44 87 MET A CA 1
ATOM 729 C C . MET A 1 87 ? -2.419 -20.044 -20.422 1.00 77.44 87 MET A C 1
ATOM 731 O O . MET A 1 87 ? -2.515 -20.621 -21.506 1.00 77.44 87 MET A O 1
ATOM 735 N N . LYS A 1 88 ? -2.450 -20.700 -19.257 1.00 76.31 88 LYS A N 1
ATOM 736 C CA . LYS A 1 88 ? -2.668 -22.144 -19.143 1.00 76.31 88 LYS A CA 1
ATOM 737 C C . LYS A 1 88 ? -4.007 -22.550 -19.737 1.00 76.31 88 LYS A C 1
ATOM 739 O O . LYS A 1 88 ? -4.030 -23.557 -20.418 1.00 76.31 88 LYS A O 1
ATOM 744 N N . PHE A 1 89 ? -5.088 -21.800 -19.534 1.00 75.19 89 PHE A N 1
ATOM 745 C CA . PHE A 1 89 ? -6.405 -22.165 -20.070 1.00 75.19 89 PHE A CA 1
ATOM 746 C C . PHE A 1 89 ? -6.550 -21.902 -21.575 1.00 75.19 89 PHE A C 1
ATOM 748 O O . PHE A 1 89 ? -7.198 -22.684 -22.267 1.00 75.19 89 PHE A O 1
ATOM 755 N N . ASN A 1 90 ? -5.949 -20.828 -22.099 1.00 71.06 90 ASN A N 1
ATOM 756 C CA . ASN A 1 90 ? -6.211 -20.373 -23.471 1.00 71.06 90 ASN A CA 1
ATOM 757 C C . ASN A 1 90 ? -5.149 -20.786 -24.504 1.00 71.06 90 ASN A C 1
ATOM 759 O O . ASN A 1 90 ? -5.412 -20.693 -25.701 1.00 71.06 90 ASN A O 1
ATOM 763 N N . LEU A 1 91 ? -3.966 -21.249 -24.079 1.00 67.56 91 LEU A N 1
ATOM 764 C CA . LEU A 1 91 ? -2.837 -21.548 -24.978 1.00 67.56 91 LEU A CA 1
ATOM 765 C C . LEU A 1 91 ? -2.418 -23.033 -24.974 1.00 67.56 91 LEU A C 1
ATOM 767 O O . LEU A 1 91 ? -1.328 -23.368 -25.439 1.00 67.56 91 LEU A O 1
ATOM 771 N N . VAL A 1 92 ? -3.279 -23.934 -24.475 1.00 55.34 92 VAL A N 1
ATOM 772 C CA . VAL A 1 92 ? -3.006 -25.376 -24.296 1.00 55.34 92 VAL A CA 1
ATOM 773 C C . VAL A 1 92 ? -2.616 -26.073 -25.607 1.00 55.34 92 VAL A C 1
ATOM 775 O O . VAL A 1 92 ? -3.455 -26.546 -26.372 1.00 55.34 92 VAL A O 1
ATOM 778 N N . LYS A 1 93 ? -1.309 -26.236 -25.811 1.00 59.38 93 LYS A N 1
ATOM 779 C CA . LYS A 1 93 ? -0.686 -27.358 -26.530 1.00 59.38 93 LYS A CA 1
ATOM 780 C C . LYS A 1 93 ? 0.507 -27.819 -25.692 1.00 59.38 93 LYS A C 1
ATOM 782 O O . LYS A 1 93 ? 1.209 -26.978 -25.147 1.00 59.38 93 LYS A O 1
ATOM 787 N N . GLY A 1 94 ? 0.755 -29.125 -25.569 1.00 57.56 94 GLY A N 1
ATOM 788 C CA . GLY A 1 94 ? 1.754 -29.676 -24.631 1.00 57.56 94 GLY A CA 1
ATOM 789 C C . GLY A 1 94 ? 3.153 -29.036 -24.692 1.00 57.56 94 GLY A C 1
ATOM 790 O O . GLY A 1 94 ? 3.762 -28.829 -23.649 1.00 57.56 94 GLY A O 1
ATOM 791 N N . SER A 1 95 ? 3.630 -28.616 -25.873 1.00 62.28 95 SER A N 1
ATOM 792 C CA . SER A 1 95 ? 4.940 -27.947 -26.007 1.00 62.28 95 SER A CA 1
ATOM 793 C C . SER A 1 95 ? 4.965 -26.498 -25.501 1.00 62.28 95 SER A C 1
ATOM 795 O O . SER A 1 95 ? 6.033 -25.948 -25.248 1.00 62.28 95 SER A O 1
ATOM 797 N N . TYR A 1 96 ? 3.803 -25.857 -25.363 1.00 69.94 96 TYR A N 1
ATOM 798 C CA . TYR A 1 96 ? 3.690 -24.473 -24.912 1.00 69.94 96 TYR A CA 1
ATOM 799 C C . TYR A 1 96 ? 4.036 -24.336 -23.422 1.00 69.94 96 TYR A C 1
ATOM 801 O O . TYR A 1 96 ? 4.724 -23.397 -23.029 1.00 69.94 96 TYR A O 1
ATOM 809 N N . ALA A 1 97 ? 3.625 -25.302 -22.595 1.00 73.75 97 ALA A N 1
ATOM 810 C CA . ALA A 1 97 ? 3.897 -25.281 -21.158 1.00 73.75 97 ALA A CA 1
ATOM 811 C C . ALA A 1 97 ? 5.403 -25.372 -20.847 1.00 73.75 97 ALA A C 1
ATOM 813 O O . ALA A 1 97 ? 5.904 -24.636 -19.996 1.00 73.75 97 ALA A O 1
ATOM 814 N N . GLU A 1 98 ? 6.138 -26.227 -21.564 1.00 79.44 98 GLU A N 1
ATOM 815 C CA . GLU A 1 98 ? 7.594 -26.360 -21.416 1.00 79.44 98 GLU A CA 1
ATOM 816 C C . GLU A 1 98 ? 8.345 -25.121 -21.916 1.00 79.44 98 GLU A C 1
ATOM 818 O O . GLU A 1 98 ? 9.292 -24.664 -21.266 1.00 79.44 98 GLU A O 1
ATOM 823 N N . LEU A 1 99 ? 7.902 -24.541 -23.038 1.00 82.69 99 LEU A N 1
ATOM 824 C CA . LEU A 1 99 ? 8.487 -23.319 -23.587 1.00 82.69 99 LEU A CA 1
ATOM 825 C C . LEU A 1 99 ? 8.270 -22.132 -22.642 1.00 82.69 99 LEU A C 1
ATOM 827 O O . LEU A 1 99 ? 9.223 -21.429 -22.319 1.00 82.69 99 LEU A O 1
ATOM 831 N N . HIS A 1 100 ? 7.048 -21.944 -22.141 1.00 83.00 100 HIS A N 1
ATOM 832 C CA . HIS A 1 100 ? 6.722 -20.878 -21.195 1.00 83.00 100 HIS A CA 1
ATOM 833 C C . HIS A 1 100 ? 7.509 -21.011 -19.885 1.00 83.00 100 HIS A C 1
ATOM 835 O O . HIS A 1 100 ? 8.086 -20.032 -19.410 1.00 83.00 10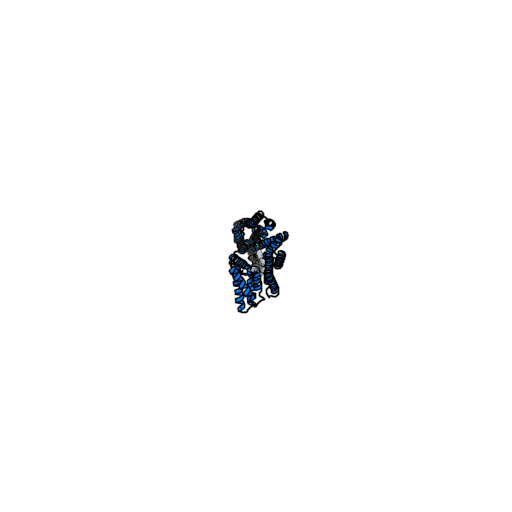0 HIS A O 1
ATOM 841 N N . LYS A 1 101 ? 7.615 -22.232 -19.340 1.00 85.88 101 LYS A N 1
ATOM 842 C CA . LYS A 1 101 ? 8.461 -22.506 -18.171 1.00 85.88 101 LYS A CA 1
ATOM 843 C C . LYS A 1 101 ? 9.921 -22.135 -18.444 1.00 85.88 101 LYS A C 1
ATOM 845 O O . LYS A 1 101 ? 10.532 -21.433 -17.646 1.00 85.88 101 LYS A O 1
ATOM 850 N N . SER A 1 102 ? 10.453 -22.529 -19.601 1.00 88.81 102 SER A N 1
ATOM 851 C CA . SER A 1 102 ? 11.826 -22.202 -20.006 1.00 88.81 102 SER A CA 1
ATOM 852 C C . SER A 1 102 ? 12.045 -20.694 -20.158 1.00 88.81 102 SER A C 1
ATOM 854 O O . SER A 1 102 ? 13.086 -20.182 -19.751 1.00 88.81 102 SER A O 1
ATOM 856 N N . ILE A 1 103 ? 11.077 -19.962 -20.714 1.00 89.69 103 ILE A N 1
ATOM 857 C CA . ILE A 1 103 ? 11.115 -18.498 -20.817 1.00 89.69 103 ILE A CA 1
ATOM 858 C C . ILE A 1 103 ? 11.184 -17.872 -19.418 1.00 89.69 103 ILE A C 1
ATOM 860 O O . ILE A 1 103 ? 12.073 -17.061 -19.164 1.00 89.69 103 ILE A O 1
ATOM 864 N N . LYS A 1 104 ? 10.303 -18.283 -18.496 1.00 89.38 104 LYS A N 1
ATOM 865 C CA . LYS A 1 104 ? 10.268 -17.765 -17.120 1.00 89.38 104 LYS A CA 1
ATOM 866 C C . LYS A 1 104 ? 11.555 -18.082 -16.355 1.00 89.38 104 LYS A C 1
ATOM 868 O O . LYS A 1 104 ? 12.111 -17.193 -15.711 1.00 89.38 104 LYS A O 1
ATOM 873 N N . ASP A 1 105 ? 12.061 -19.308 -16.459 1.00 91.88 105 ASP A N 1
ATOM 874 C CA . ASP A 1 105 ? 13.291 -19.737 -15.785 1.00 91.88 105 ASP A CA 1
ATOM 875 C C . ASP A 1 105 ? 14.512 -18.946 -16.280 1.00 91.88 105 ASP A C 1
ATOM 877 O O . ASP A 1 105 ? 15.322 -18.480 -15.476 1.00 91.88 105 ASP A O 1
ATOM 881 N N . ASN A 1 106 ? 14.646 -18.750 -17.597 1.00 93.56 106 ASN A N 1
ATOM 882 C CA . ASN A 1 106 ? 15.753 -17.973 -18.164 1.00 93.56 106 ASN A CA 1
ATOM 883 C C . ASN A 1 106 ? 15.626 -16.477 -17.860 1.00 93.56 106 ASN A C 1
ATOM 885 O O . ASN A 1 106 ? 16.628 -15.856 -17.512 1.00 93.56 106 ASN A O 1
ATOM 889 N N . TYR A 1 107 ? 14.416 -15.913 -17.912 1.00 94.06 107 TYR A N 1
ATOM 890 C CA . TYR A 1 107 ? 14.175 -14.529 -17.504 1.00 94.06 107 TYR A CA 1
ATOM 891 C C . TYR A 1 107 ? 14.542 -14.322 -16.030 1.00 94.06 107 TYR A C 1
ATOM 893 O O . TYR A 1 107 ? 15.259 -13.386 -15.689 1.00 94.06 107 TYR A O 1
ATOM 901 N N . SER A 1 108 ? 14.134 -15.245 -15.156 1.00 92.56 108 SER A N 1
ATOM 902 C CA . SER A 1 108 ? 14.435 -15.171 -13.723 1.00 92.56 108 SER A CA 1
ATOM 903 C C . SER A 1 108 ? 15.943 -15.214 -13.470 1.00 92.56 108 SER A C 1
ATOM 905 O O . SER A 1 108 ? 16.474 -14.378 -12.741 1.00 92.56 108 SER A O 1
ATOM 907 N N . LYS A 1 109 ? 16.666 -16.115 -14.152 1.00 93.50 109 LYS A N 1
ATOM 908 C CA . LYS A 1 109 ? 18.135 -16.162 -14.104 1.00 93.50 109 LYS A CA 1
ATOM 909 C C . LYS A 1 109 ? 18.766 -14.867 -14.615 1.00 93.50 109 LYS A C 1
ATOM 911 O O . LYS A 1 109 ? 19.628 -14.323 -13.932 1.00 93.50 109 LYS A O 1
ATOM 916 N N . TRP A 1 110 ? 18.303 -14.331 -15.747 1.00 94.25 110 TRP A N 1
ATOM 917 C CA . TRP A 1 110 ? 18.785 -13.056 -16.297 1.00 94.25 110 TRP A CA 1
ATOM 918 C C . TRP A 1 110 ? 18.690 -11.911 -15.283 1.00 94.25 110 TRP A C 1
ATOM 920 O O . TRP A 1 110 ? 19.652 -11.161 -15.103 1.00 94.25 110 TRP A O 1
ATOM 930 N N . VAL A 1 111 ? 17.555 -11.810 -14.592 1.00 90.81 111 VAL A N 1
ATOM 931 C CA . VAL A 1 111 ? 17.314 -10.775 -13.586 1.00 90.81 111 VAL A CA 1
ATOM 932 C C . VAL A 1 111 ? 18.218 -10.956 -12.357 1.00 90.81 111 VAL A C 1
ATOM 934 O O . VAL A 1 111 ? 18.798 -9.984 -11.878 1.00 90.81 111 VAL A O 1
ATOM 937 N N . THR A 1 112 ? 18.379 -12.186 -11.855 1.00 89.56 112 THR A N 1
ATOM 938 C CA . THR A 1 112 ? 19.101 -12.451 -10.589 1.00 89.56 112 THR A CA 1
ATOM 939 C C . THR A 1 112 ? 20.624 -12.546 -10.717 1.00 89.56 112 THR A C 1
ATOM 941 O O . THR A 1 112 ? 21.351 -12.343 -9.740 1.00 89.56 112 THR A O 1
ATOM 944 N N . THR A 1 113 ? 21.136 -12.873 -11.902 1.00 89.12 113 THR A N 1
ATOM 945 C CA . THR A 1 113 ? 22.566 -13.100 -12.114 1.00 89.12 113 THR A CA 1
ATOM 946 C C . THR A 1 113 ? 23.343 -11.786 -12.100 1.00 89.12 113 THR A C 1
ATOM 948 O O . THR A 1 113 ? 22.948 -10.820 -12.736 1.00 89.12 113 THR A O 1
ATOM 951 N N . LYS A 1 114 ? 24.503 -11.738 -11.432 1.00 85.25 114 LYS A N 1
ATOM 952 C CA . LYS A 1 114 ? 25.369 -10.539 -11.406 1.00 85.25 114 LYS A CA 1
ATOM 953 C C . LYS A 1 114 ? 26.401 -10.494 -12.542 1.00 85.25 114 LYS A C 1
ATOM 955 O O . LYS A 1 114 ? 26.864 -9.416 -12.904 1.00 85.25 114 LYS A O 1
ATOM 960 N N . LEU A 1 115 ? 26.767 -11.647 -13.107 1.00 88.81 115 LEU A N 1
ATOM 961 C CA . LEU A 1 115 ? 27.786 -11.756 -14.154 1.00 88.81 115 LEU A CA 1
ATOM 962 C C . LEU A 1 115 ? 27.251 -11.276 -15.511 1.00 88.81 115 LEU A C 1
ATOM 964 O O . LEU A 1 115 ? 26.238 -11.766 -16.004 1.00 88.81 115 LEU A O 1
ATOM 968 N N . LYS A 1 116 ? 27.965 -10.340 -16.149 1.00 87.88 116 LYS A N 1
ATOM 969 C CA . LYS A 1 116 ? 27.545 -9.717 -17.418 1.00 87.88 116 LYS A CA 1
ATOM 970 C C . LYS A 1 116 ? 27.398 -10.722 -18.569 1.00 87.88 116 LYS A C 1
ATOM 972 O O . LYS A 1 116 ? 26.424 -10.643 -19.311 1.00 87.88 116 LYS A O 1
ATOM 977 N N . SER A 1 117 ? 28.336 -11.662 -18.701 1.00 88.62 117 SER A N 1
ATOM 978 C CA . SER A 1 117 ? 28.317 -12.700 -19.745 1.00 88.62 117 SER A CA 1
ATOM 979 C C . SER A 1 117 ? 27.121 -13.641 -19.599 1.00 88.62 117 SER A C 1
ATOM 981 O O . SER A 1 117 ? 26.440 -13.950 -20.573 1.00 88.62 117 SER A O 1
ATOM 983 N N . GLU A 1 118 ? 26.820 -14.055 -18.371 1.00 91.38 118 GLU A N 1
ATOM 984 C CA . GLU A 1 118 ? 25.658 -14.889 -18.077 1.00 91.38 118 GLU A CA 1
ATOM 985 C C . GLU A 1 118 ? 24.342 -14.122 -18.272 1.00 91.38 118 GLU A C 1
ATOM 987 O O . GLU A 1 118 ? 23.396 -14.684 -18.824 1.00 91.38 118 GLU A O 1
ATOM 992 N N . LYS A 1 119 ? 24.277 -12.831 -17.901 1.00 91.56 119 LYS A N 1
ATOM 993 C CA . LYS A 1 119 ? 23.112 -11.985 -18.214 1.00 91.56 119 LYS A CA 1
ATOM 994 C C . LYS A 1 119 ? 22.836 -11.963 -19.718 1.00 91.56 119 LYS A C 1
ATOM 996 O O . LYS A 1 119 ? 21.706 -12.183 -20.142 1.00 91.56 119 LYS A O 1
ATOM 1001 N N . GLU A 1 120 ? 23.859 -11.732 -20.534 1.00 92.38 120 GLU A N 1
ATOM 1002 C CA . GLU A 1 120 ? 23.714 -11.724 -21.992 1.00 92.38 120 GLU A CA 1
ATOM 1003 C C . GLU A 1 120 ? 23.260 -13.081 -22.546 1.00 92.38 120 GLU A C 1
ATOM 1005 O O . GLU A 1 120 ? 22.361 -13.133 -23.392 1.00 92.38 120 GLU A O 1
ATOM 1010 N N . TYR A 1 121 ? 23.810 -14.177 -22.022 1.00 93.94 121 TYR A N 1
ATOM 1011 C CA . TYR A 1 121 ? 23.401 -15.533 -22.381 1.00 93.94 121 TYR A CA 1
ATOM 1012 C C . TYR A 1 121 ? 21.916 -15.791 -22.080 1.00 93.94 121 TYR A C 1
ATOM 1014 O O . TYR A 1 121 ? 21.162 -16.186 -22.974 1.00 93.94 121 TYR A O 1
ATOM 1022 N N . TYR A 1 122 ? 21.462 -15.517 -20.853 1.00 95.06 122 TYR A N 1
ATOM 1023 C CA . TYR A 1 122 ? 20.070 -15.751 -20.460 1.00 95.06 122 TYR A CA 1
ATOM 1024 C C . TYR A 1 122 ? 19.082 -14.818 -21.171 1.00 95.06 122 TYR A C 1
ATOM 1026 O O . TYR A 1 122 ? 17.998 -15.264 -21.555 1.00 95.06 122 TYR A O 1
ATOM 1034 N N . ALA A 1 123 ? 19.455 -13.560 -21.428 1.00 93.00 123 ALA A N 1
ATOM 1035 C CA . ALA A 1 123 ? 18.649 -12.648 -22.240 1.00 93.00 123 ALA A CA 1
ATOM 1036 C C . ALA A 1 123 ? 18.483 -13.173 -23.675 1.00 93.00 123 ALA A C 1
ATOM 1038 O O . ALA A 1 123 ? 17.368 -13.212 -24.195 1.00 93.00 123 ALA A O 1
ATOM 1039 N N . THR A 1 124 ? 19.573 -13.655 -24.283 1.00 93.19 124 THR A N 1
ATOM 1040 C CA . THR A 1 124 ? 19.562 -14.230 -25.637 1.00 93.19 124 THR A CA 1
ATOM 1041 C C . THR A 1 124 ? 18.661 -15.458 -25.718 1.00 93.19 124 THR A C 1
ATOM 1043 O O . THR A 1 124 ? 17.832 -15.558 -26.622 1.00 93.19 124 THR A O 1
ATOM 1046 N N . LEU A 1 125 ? 18.778 -16.382 -24.759 1.00 93.25 125 LEU A N 1
ATOM 1047 C CA . LEU A 1 125 ? 17.897 -17.549 -24.687 1.00 93.25 125 LEU A CA 1
ATOM 1048 C C . LEU A 1 125 ? 16.429 -17.144 -24.547 1.00 93.25 125 LEU A C 1
ATOM 1050 O O . LEU A 1 125 ? 15.583 -17.676 -25.260 1.00 93.25 125 LEU A O 1
ATOM 1054 N N . THR A 1 126 ? 16.138 -16.183 -23.669 1.00 93.31 126 THR A N 1
ATOM 1055 C CA . THR A 1 126 ? 14.774 -15.701 -23.428 1.00 93.31 126 THR A CA 1
ATOM 1056 C C . THR A 1 126 ? 14.160 -15.128 -24.706 1.00 93.31 126 THR A C 1
ATOM 1058 O O . THR A 1 126 ? 13.080 -15.556 -25.108 1.00 93.31 126 THR A O 1
ATOM 1061 N N . VAL A 1 127 ? 14.870 -14.236 -25.407 1.00 92.12 127 VAL A N 1
ATOM 1062 C CA . VAL A 1 127 ? 14.401 -13.654 -26.677 1.00 92.12 127 VAL A CA 1
ATOM 1063 C C . VAL A 1 127 ? 14.216 -14.731 -27.749 1.00 92.12 127 VAL A C 1
ATOM 1065 O O . VAL A 1 127 ? 13.171 -14.765 -28.396 1.00 92.12 127 VAL A O 1
ATOM 1068 N N . ASN A 1 128 ? 15.172 -15.653 -27.893 1.00 91.12 128 ASN A N 1
ATOM 1069 C CA . ASN A 1 128 ? 15.087 -16.740 -28.870 1.00 91.12 128 ASN A CA 1
ATOM 1070 C C . ASN A 1 128 ? 13.891 -17.665 -28.614 1.00 91.12 128 ASN A C 1
ATOM 1072 O O . ASN A 1 128 ? 13.240 -18.103 -29.561 1.00 91.12 128 ASN A O 1
ATOM 1076 N N . PHE A 1 129 ? 13.590 -17.980 -27.352 1.00 89.88 129 PHE A N 1
ATOM 1077 C CA . PHE A 1 129 ? 12.424 -18.792 -27.011 1.00 89.88 129 PHE A CA 1
ATOM 1078 C C . PHE A 1 129 ? 11.111 -18.063 -27.291 1.00 89.88 129 PHE A C 1
ATOM 1080 O O . PHE A 1 129 ? 10.193 -18.681 -27.821 1.00 89.88 129 PHE A O 1
ATOM 1087 N N . ILE A 1 130 ? 11.043 -16.757 -27.022 1.00 89.12 130 ILE A N 1
ATOM 1088 C CA . ILE A 1 130 ? 9.871 -15.934 -27.352 1.00 89.12 130 ILE A CA 1
ATOM 1089 C C . ILE A 1 130 ? 9.658 -15.858 -28.868 1.00 89.12 130 ILE A C 1
ATOM 1091 O O . ILE A 1 130 ? 8.529 -15.945 -29.335 1.00 89.12 130 ILE A O 1
ATOM 1095 N N . GLU A 1 131 ? 10.722 -15.715 -29.659 1.00 86.62 131 GLU A N 1
ATOM 1096 C CA . GLU A 1 131 ? 10.618 -15.641 -31.124 1.00 86.62 131 GLU A CA 1
ATOM 1097 C C . GLU A 1 131 ? 10.251 -16.977 -31.777 1.00 86.62 131 GLU A C 1
ATOM 1099 O O . GLU A 1 131 ? 9.661 -16.994 -32.857 1.00 86.62 131 GLU A O 1
ATOM 1104 N N . ARG A 1 132 ? 10.564 -18.092 -31.111 1.00 83.69 132 ARG A N 1
ATOM 1105 C CA . ARG A 1 132 ? 10.133 -19.441 -31.505 1.00 83.69 132 ARG A CA 1
ATOM 1106 C C . ARG A 1 132 ? 8.704 -19.767 -31.068 1.00 83.69 132 ARG A C 1
ATOM 1108 O O . ARG A 1 132 ? 8.170 -20.781 -31.516 1.00 83.69 132 ARG A O 1
ATOM 1115 N N . ASP A 1 133 ? 8.097 -18.954 -30.202 1.00 79.69 133 ASP A N 1
ATOM 1116 C CA . ASP A 1 133 ? 6.726 -19.168 -29.753 1.00 79.69 133 ASP A CA 1
ATOM 1117 C C . ASP A 1 133 ? 5.747 -18.916 -30.909 1.00 79.69 133 ASP A C 1
ATOM 1119 O O . ASP A 1 133 ? 5.714 -17.853 -31.533 1.00 79.69 133 ASP A O 1
ATOM 1123 N N . ILE A 1 134 ? 4.931 -19.926 -31.200 1.00 70.50 134 ILE A N 1
ATOM 1124 C CA . ILE A 1 134 ? 3.913 -19.880 -32.253 1.00 70.50 134 ILE A CA 1
ATOM 1125 C C . ILE A 1 134 ? 2.761 -18.954 -31.818 1.00 70.50 134 ILE A C 1
ATOM 1127 O O . ILE A 1 134 ? 2.088 -18.349 -32.657 1.00 70.50 134 ILE A O 1
ATOM 1131 N N . ASN A 1 135 ? 2.558 -18.792 -30.506 1.00 69.88 135 ASN A N 1
ATOM 1132 C CA . ASN A 1 135 ? 1.513 -17.959 -29.927 1.00 69.88 135 ASN A CA 1
ATOM 1133 C C . ASN A 1 135 ? 1.979 -16.503 -29.791 1.00 69.88 135 ASN A C 1
ATOM 1135 O O . ASN A 1 135 ? 2.306 -16.024 -28.707 1.00 69.88 135 ASN A O 1
ATOM 1139 N N . LYS A 1 136 ? 1.933 -15.760 -30.903 1.00 67.62 136 LYS A N 1
ATOM 1140 C CA . LYS A 1 136 ? 2.248 -14.317 -30.928 1.00 67.62 136 LYS A CA 1
ATOM 1141 C C . LYS A 1 136 ? 1.310 -13.455 -30.065 1.00 67.62 136 LYS A C 1
ATOM 1143 O O . LYS A 1 136 ? 1.668 -12.340 -29.714 1.00 67.62 136 LYS A O 1
ATOM 1148 N N . ALA A 1 137 ? 0.139 -13.974 -29.685 1.00 68.06 137 ALA A N 1
ATOM 1149 C CA . ALA A 1 137 ? -0.852 -13.309 -28.831 1.00 68.06 137 ALA A CA 1
ATOM 1150 C C . ALA A 1 137 ? -0.572 -13.473 -27.318 1.00 68.06 137 ALA A C 1
ATOM 1152 O O . ALA A 1 137 ? -1.495 -13.557 -26.507 1.00 68.06 137 ALA A O 1
ATOM 1153 N N . ASN A 1 138 ? 0.699 -13.548 -26.928 1.00 82.94 138 ASN A N 1
ATOM 1154 C CA . ASN A 1 138 ? 1.123 -13.734 -25.547 1.00 82.94 138 ASN A CA 1
ATOM 1155 C C . ASN A 1 138 ? 1.595 -12.396 -24.948 1.00 82.94 138 ASN A C 1
ATOM 1157 O O . ASN A 1 138 ? 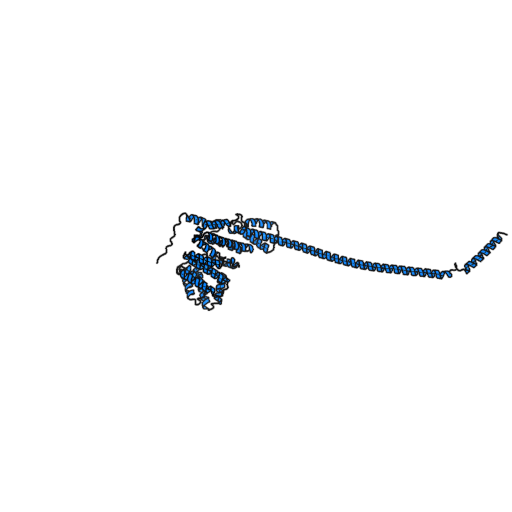2.730 -11.974 -25.171 1.00 82.94 138 ASN A O 1
ATOM 1161 N N . ILE A 1 139 ? 0.727 -11.753 -24.156 1.00 86.81 139 ILE A N 1
ATOM 1162 C CA . ILE A 1 139 ? 1.014 -10.457 -23.511 1.00 86.81 139 ILE A CA 1
ATOM 1163 C C . ILE A 1 139 ? 2.250 -10.542 -22.606 1.00 86.81 139 ILE A C 1
ATOM 1165 O O . ILE A 1 139 ? 3.091 -9.648 -22.636 1.00 86.81 139 ILE A O 1
ATOM 1169 N N . PHE A 1 140 ? 2.396 -11.619 -21.828 1.00 88.12 140 PHE A N 1
ATOM 1170 C CA . PHE A 1 140 ? 3.535 -11.783 -20.922 1.00 88.12 140 PHE A CA 1
ATOM 1171 C C . PHE A 1 140 ? 4.867 -11.826 -21.685 1.00 88.12 140 PHE A C 1
ATOM 1173 O O . PHE A 1 140 ? 5.810 -11.132 -21.310 1.00 88.12 140 PHE A O 1
ATOM 1180 N N . ASN A 1 141 ? 4.924 -12.565 -22.797 1.00 89.44 141 ASN A N 1
ATOM 1181 C CA . ASN A 1 141 ? 6.101 -12.633 -23.662 1.00 89.44 141 ASN A CA 1
ATOM 1182 C C . ASN A 1 141 ? 6.446 -11.267 -24.271 1.00 89.44 141 ASN A C 1
ATOM 1184 O O . ASN A 1 141 ? 7.626 -10.931 -24.366 1.00 89.44 141 ASN A O 1
ATOM 1188 N N . LEU A 1 142 ? 5.444 -10.479 -24.679 1.00 91.50 142 LEU A N 1
ATOM 1189 C CA . LEU A 1 142 ? 5.674 -9.121 -25.182 1.00 91.50 142 LEU A CA 1
ATOM 1190 C C . LEU A 1 142 ? 6.283 -8.236 -24.090 1.00 91.50 142 LEU A C 1
ATOM 1192 O O . LEU A 1 142 ? 7.292 -7.579 -24.336 1.00 91.50 142 LEU A O 1
ATOM 1196 N N . ILE A 1 143 ? 5.746 -8.289 -22.869 1.00 92.81 143 ILE A N 1
ATOM 1197 C CA . ILE A 1 143 ? 6.247 -7.486 -21.748 1.00 92.81 143 ILE A CA 1
ATOM 1198 C C . ILE A 1 143 ? 7.708 -7.817 -21.433 1.00 92.81 143 ILE A C 1
ATOM 1200 O O . ILE A 1 143 ? 8.557 -6.928 -21.455 1.00 92.81 143 ILE A O 1
ATOM 1204 N N . ILE A 1 144 ? 8.040 -9.087 -21.189 1.00 93.56 144 ILE A N 1
ATOM 1205 C CA . ILE A 1 144 ? 9.422 -9.467 -20.854 1.00 93.56 144 ILE A CA 1
ATOM 1206 C C . ILE A 1 144 ? 10.391 -9.167 -22.009 1.00 93.56 144 ILE A C 1
ATOM 1208 O O . ILE A 1 144 ? 11.531 -8.768 -21.768 1.00 93.56 144 ILE A O 1
ATOM 1212 N N . LYS A 1 145 ? 9.944 -9.298 -23.269 1.00 94.44 145 LYS A N 1
ATOM 1213 C CA . LYS A 1 145 ? 10.756 -8.970 -24.447 1.00 94.44 145 LYS A CA 1
ATOM 1214 C C . LYS A 1 145 ? 11.025 -7.469 -24.536 1.00 94.44 145 LYS A C 1
ATOM 1216 O O . LYS A 1 145 ? 12.166 -7.085 -24.795 1.00 94.44 145 LYS A O 1
ATOM 1221 N N . ALA A 1 146 ? 10.014 -6.634 -24.295 1.00 95.56 146 ALA A N 1
ATOM 1222 C CA . ALA A 1 146 ? 10.181 -5.186 -24.220 1.00 95.56 146 ALA A CA 1
ATOM 1223 C C . ALA A 1 146 ? 11.172 -4.810 -23.112 1.00 95.56 146 ALA A C 1
ATOM 1225 O O . ALA A 1 146 ? 12.120 -4.077 -23.370 1.00 95.56 146 ALA A O 1
ATOM 1226 N N . ILE A 1 147 ? 11.036 -5.395 -21.918 1.00 95.94 147 ILE A N 1
ATOM 1227 C CA . ILE A 1 147 ? 11.940 -5.151 -20.784 1.00 95.94 147 ILE A CA 1
ATOM 1228 C C . ILE A 1 147 ? 13.390 -5.507 -21.129 1.00 95.94 147 ILE A C 1
ATOM 1230 O O . ILE A 1 147 ? 14.294 -4.731 -20.823 1.00 95.94 147 ILE A O 1
ATOM 1234 N N . ILE A 1 148 ? 13.642 -6.635 -21.799 1.00 95.75 148 ILE A N 1
ATOM 1235 C CA . ILE A 1 148 ? 14.997 -6.984 -22.252 1.00 95.75 148 ILE A CA 1
ATOM 1236 C C . ILE A 1 148 ? 15.525 -5.925 -23.231 1.00 95.75 148 ILE A C 1
ATOM 1238 O O . ILE A 1 148 ? 16.653 -5.461 -23.062 1.00 95.75 148 ILE A O 1
ATOM 1242 N N . HIS A 1 149 ? 14.714 -5.489 -24.200 1.00 95.44 149 HIS A N 1
ATOM 1243 C CA . HIS A 1 149 ? 15.088 -4.420 -25.134 1.00 95.44 149 HIS A CA 1
ATOM 1244 C C . HIS A 1 149 ? 15.294 -3.053 -24.458 1.00 95.44 149 HIS A C 1
ATOM 1246 O O . HIS A 1 149 ? 16.046 -2.230 -24.980 1.00 95.44 149 HIS A O 1
ATOM 1252 N N . THR A 1 150 ? 14.706 -2.823 -23.283 1.00 95.12 150 THR A N 1
ATOM 1253 C CA . THR A 1 150 ? 14.926 -1.617 -22.475 1.00 95.12 150 THR A CA 1
ATOM 1254 C C . THR A 1 150 ? 16.173 -1.720 -21.600 1.00 95.12 150 THR A C 1
ATOM 1256 O O . THR A 1 150 ? 16.928 -0.756 -21.496 1.00 95.12 150 THR A O 1
ATOM 1259 N N . TYR A 1 151 ? 16.422 -2.854 -20.940 1.00 94.12 151 TYR A N 1
ATOM 1260 C CA . TYR A 1 151 ? 17.395 -2.947 -19.840 1.00 94.12 151 TYR A CA 1
ATOM 1261 C C . TYR A 1 151 ? 18.693 -3.680 -20.181 1.00 94.12 151 TYR A C 1
ATOM 1263 O O . TYR A 1 151 ? 19.735 -3.334 -19.623 1.00 94.12 151 TYR A O 1
ATOM 1271 N N . GLN A 1 152 ? 18.676 -4.649 -21.097 1.00 94.00 152 GLN A N 1
ATOM 1272 C CA . GLN A 1 152 ? 19.863 -5.435 -21.426 1.00 94.00 152 GLN A CA 1
ATOM 1273 C C . GLN A 1 152 ? 20.723 -4.719 -22.472 1.00 94.00 152 GLN A C 1
ATOM 1275 O O . GLN A 1 152 ? 20.295 -4.530 -23.605 1.00 94.00 152 GLN A O 1
ATOM 1280 N N . SER A 1 153 ? 21.976 -4.398 -22.134 1.00 90.31 153 SER A N 1
ATOM 1281 C CA . SER A 1 153 ? 22.869 -3.622 -23.010 1.00 90.31 153 SER A CA 1
ATOM 1282 C C . SER A 1 153 ? 23.071 -4.229 -24.404 1.00 90.31 153 SER A C 1
ATOM 1284 O O . SER A 1 153 ? 23.141 -3.487 -25.375 1.00 90.31 153 SER A O 1
ATOM 1286 N N . SER A 1 154 ? 23.145 -5.559 -24.523 1.00 91.00 154 SER A N 1
ATOM 1287 C CA . SER A 1 154 ? 23.334 -6.247 -25.813 1.00 91.00 154 SER A CA 1
ATOM 1288 C C . SER A 1 154 ? 22.089 -6.249 -26.707 1.00 91.00 154 SER A C 1
ATOM 1290 O O . SER A 1 154 ? 22.207 -6.397 -27.919 1.00 91.00 154 SER A O 1
ATOM 1292 N N . PHE A 1 155 ? 20.904 -6.053 -26.126 1.00 91.31 155 PHE A N 1
ATOM 1293 C CA . PHE A 1 155 ? 19.627 -5.991 -26.841 1.00 91.31 155 PHE A CA 1
ATOM 1294 C C . PHE A 1 155 ? 19.014 -4.590 -26.832 1.00 91.31 155 PHE A C 1
ATOM 1296 O O . PHE A 1 155 ? 17.886 -4.433 -27.305 1.00 91.31 155 PHE A O 1
ATOM 1303 N N . TYR A 1 156 ? 19.734 -3.595 -26.304 1.00 94.75 156 TYR A N 1
ATOM 1304 C CA . TYR A 1 156 ? 19.207 -2.260 -26.078 1.00 94.75 156 TYR A CA 1
ATOM 1305 C C . TYR A 1 156 ? 18.695 -1.652 -27.382 1.00 94.75 156 TYR A C 1
ATOM 1307 O O . TYR A 1 156 ? 19.464 -1.386 -28.307 1.00 94.75 156 TYR A O 1
ATOM 1315 N N . ASN A 1 157 ? 17.380 -1.480 -27.466 1.00 95.81 157 ASN A N 1
ATOM 1316 C CA . ASN A 1 157 ? 16.711 -0.891 -28.612 1.00 95.81 157 ASN A CA 1
ATOM 1317 C C . ASN A 1 157 ? 15.401 -0.239 -28.138 1.00 95.81 157 ASN A C 1
ATOM 1319 O O . ASN A 1 157 ? 14.373 -0.919 -28.066 1.00 95.81 157 ASN A O 1
ATOM 1323 N N . PRO A 1 158 ? 15.429 1.062 -27.802 1.00 94.38 158 PRO A N 1
ATOM 1324 C CA . PRO A 1 158 ? 14.281 1.759 -27.230 1.00 94.38 158 PRO A CA 1
ATOM 1325 C C . PRO A 1 158 ? 13.108 1.858 -28.212 1.00 94.38 158 PRO A C 1
ATOM 1327 O O . PRO A 1 158 ? 11.964 1.712 -27.799 1.00 94.38 158 PRO A O 1
ATOM 1330 N N . VAL A 1 159 ? 13.370 2.023 -29.514 1.00 96.56 159 VAL A N 1
ATOM 1331 C CA . VAL A 1 159 ? 12.317 2.065 -30.548 1.00 96.56 159 VAL A CA 1
ATOM 1332 C C . VAL A 1 159 ? 11.573 0.734 -30.596 1.00 96.56 159 VAL A C 1
ATOM 1334 O O . VAL A 1 159 ? 10.359 0.696 -30.440 1.00 96.56 159 VAL A O 1
ATOM 1337 N N . LYS A 1 160 ? 12.315 -0.375 -30.694 1.00 95.38 160 LYS A N 1
ATOM 1338 C CA . LYS A 1 160 ? 11.721 -1.715 -30.704 1.00 95.38 160 LYS A CA 1
ATOM 1339 C C . LYS A 1 160 ? 10.998 -2.035 -29.393 1.00 95.38 160 LYS A C 1
ATOM 1341 O O . LYS A 1 160 ? 9.991 -2.734 -29.416 1.00 95.38 160 LYS A O 1
ATOM 1346 N N . ALA A 1 161 ? 11.500 -1.558 -28.252 1.00 96.31 161 ALA A N 1
ATOM 1347 C CA . ALA A 1 161 ? 10.815 -1.718 -26.972 1.00 96.31 161 ALA A CA 1
ATOM 1348 C C . ALA A 1 161 ? 9.446 -1.014 -26.974 1.00 96.31 161 ALA A C 1
ATOM 1350 O O . ALA A 1 161 ? 8.464 -1.623 -26.556 1.00 96.31 161 ALA A O 1
ATOM 1351 N N . LEU A 1 162 ? 9.369 0.219 -27.488 1.00 97.06 162 LEU A N 1
ATOM 1352 C CA . LEU A 1 162 ? 8.115 0.974 -27.609 1.00 97.06 162 LEU A CA 1
ATOM 1353 C C . LEU A 1 162 ? 7.130 0.309 -28.574 1.00 97.06 162 LEU A C 1
ATOM 1355 O O . LEU A 1 162 ? 5.957 0.190 -28.231 1.00 97.06 162 LEU A O 1
ATOM 1359 N N . ASP A 1 163 ? 7.602 -0.186 -29.721 1.00 96.75 163 ASP A N 1
ATOM 1360 C CA . ASP A 1 163 ? 6.757 -0.919 -30.674 1.00 96.75 163 ASP A CA 1
ATOM 1361 C C . ASP A 1 163 ? 6.118 -2.147 -30.001 1.00 96.75 163 ASP A C 1
ATOM 1363 O O . ASP A 1 163 ? 4.905 -2.336 -30.053 1.00 96.75 163 ASP A O 1
ATOM 1367 N N . ILE A 1 164 ? 6.915 -2.934 -29.267 1.00 95.44 164 ILE A N 1
ATOM 1368 C CA . ILE A 1 164 ? 6.426 -4.119 -28.542 1.00 95.44 164 ILE A CA 1
ATOM 1369 C C . ILE A 1 164 ? 5.439 -3.736 -27.424 1.00 95.44 164 ILE A C 1
ATOM 1371 O O . ILE A 1 164 ? 4.474 -4.463 -27.181 1.00 95.44 164 ILE A O 1
ATOM 1375 N N . ILE A 1 165 ? 5.661 -2.616 -26.727 1.00 96.62 165 ILE A N 1
ATOM 1376 C CA . ILE A 1 165 ? 4.729 -2.110 -25.704 1.00 96.62 165 ILE A CA 1
ATOM 1377 C C . ILE A 1 165 ? 3.407 -1.677 -26.349 1.00 96.62 165 ILE A C 1
ATOM 1379 O O . ILE A 1 165 ? 2.342 -2.006 -25.824 1.00 96.62 165 ILE A O 1
ATOM 1383 N N . SER A 1 166 ? 3.460 -0.998 -27.497 1.00 96.12 166 SER A N 1
ATOM 1384 C CA . SER A 1 166 ? 2.273 -0.617 -28.266 1.00 96.12 166 SER A CA 1
ATOM 1385 C C . SER A 1 166 ? 1.482 -1.850 -28.706 1.00 96.12 166 SER A C 1
ATOM 1387 O O . SER A 1 166 ? 0.278 -1.929 -28.451 1.00 96.12 166 SER A O 1
ATOM 1389 N N . ASP A 1 167 ? 2.162 -2.862 -29.252 1.00 94.19 167 ASP A N 1
ATOM 1390 C CA . ASP A 1 167 ? 1.552 -4.145 -29.619 1.00 94.19 167 ASP A CA 1
ATOM 1391 C C . ASP A 1 167 ? 0.879 -4.815 -28.406 1.00 94.19 167 ASP A C 1
ATOM 1393 O O . ASP A 1 167 ? -0.235 -5.336 -28.503 1.00 94.19 167 ASP A O 1
ATOM 1397 N N . ALA A 1 168 ? 1.522 -4.778 -27.232 1.00 94.62 168 ALA A N 1
ATOM 1398 C CA . ALA A 1 168 ? 0.960 -5.327 -26.000 1.00 94.62 168 ALA A CA 1
ATOM 1399 C C . ALA A 1 168 ? -0.294 -4.563 -25.537 1.00 94.62 168 ALA A C 1
ATOM 1401 O O . ALA A 1 168 ? -1.274 -5.190 -25.122 1.00 94.62 168 ALA A O 1
ATOM 1402 N N . LEU A 1 169 ? -0.295 -3.229 -25.634 1.00 94.81 169 LEU A N 1
ATOM 1403 C CA . LEU A 1 169 ? -1.448 -2.380 -25.315 1.00 94.81 169 LEU A CA 1
ATOM 1404 C C . LEU A 1 169 ? -2.625 -2.622 -26.269 1.00 94.81 169 LEU A C 1
ATOM 1406 O O . LEU A 1 169 ? -3.779 -2.628 -25.834 1.00 94.81 169 LEU A O 1
ATOM 1410 N N . GLU A 1 170 ? -2.363 -2.829 -27.558 1.00 93.25 170 GLU A N 1
ATOM 1411 C CA . GLU A 1 170 ? -3.395 -3.182 -28.535 1.00 93.25 170 GLU A CA 1
ATOM 1412 C C . GLU A 1 170 ? -3.965 -4.574 -28.278 1.00 93.25 170 GLU A C 1
ATOM 1414 O O . GLU A 1 170 ? -5.187 -4.746 -28.226 1.00 93.25 170 GLU A O 1
ATOM 1419 N N . LEU A 1 171 ? -3.093 -5.551 -28.029 1.00 90.88 171 LEU A N 1
ATOM 1420 C CA . LEU A 1 171 ? -3.495 -6.913 -27.707 1.00 90.88 171 LEU A CA 1
ATOM 1421 C C . LEU A 1 171 ? -4.391 -6.942 -26.462 1.00 90.88 171 LEU A C 1
ATOM 1423 O O . LEU A 1 171 ? -5.443 -7.586 -26.477 1.00 90.88 171 LEU A O 1
ATOM 1427 N N . LEU A 1 172 ? -4.053 -6.174 -25.422 1.00 91.81 172 LEU A N 1
ATOM 1428 C CA . LEU A 1 172 ? -4.818 -6.086 -24.176 1.00 91.81 172 LEU A CA 1
ATOM 1429 C C . LEU A 1 172 ? -6.288 -5.669 -24.380 1.00 91.81 172 LEU A C 1
ATOM 1431 O O . LEU A 1 172 ? -7.156 -6.098 -23.615 1.00 91.81 172 LEU A O 1
ATOM 1435 N N . LYS A 1 173 ? -6.595 -4.895 -25.434 1.00 89.69 173 LYS A N 1
ATOM 1436 C CA . LYS A 1 173 ? -7.974 -4.503 -25.789 1.00 89.69 173 LYS A CA 1
ATOM 1437 C C . LYS A 1 173 ? -8.822 -5.695 -26.241 1.00 89.69 173 LYS A C 1
ATOM 1439 O O . LYS A 1 173 ? -10.034 -5.694 -26.045 1.00 89.69 173 LYS A O 1
ATOM 1444 N N . THR A 1 174 ? -8.195 -6.706 -26.837 1.00 87.00 174 THR A N 1
ATOM 1445 C CA . THR A 1 174 ? -8.880 -7.849 -27.468 1.00 87.00 174 THR A CA 1
ATOM 1446 C C . THR A 1 174 ? -8.886 -9.108 -26.601 1.00 87.00 174 THR A C 1
ATOM 1448 O O . THR A 1 174 ? -9.763 -9.962 -26.747 1.00 87.00 174 THR A O 1
ATOM 1451 N N . VAL A 1 175 ? -7.938 -9.228 -25.668 1.00 86.06 175 VAL A N 1
ATOM 1452 C CA . VAL A 1 175 ? -7.801 -10.404 -24.804 1.00 86.06 175 VAL A CA 1
ATOM 1453 C C . VAL A 1 175 ? -8.944 -10.484 -23.780 1.00 86.06 175 VAL A C 1
ATOM 1455 O O . VAL A 1 175 ? -9.380 -9.485 -23.204 1.00 86.06 175 VAL A O 1
ATOM 1458 N N . ARG A 1 176 ? -9.436 -11.701 -23.515 1.00 85.69 176 ARG A N 1
ATOM 1459 C CA . ARG A 1 176 ? -10.521 -11.993 -22.557 1.00 85.69 176 ARG A CA 1
ATOM 1460 C C . ARG A 1 176 ? -10.023 -12.112 -21.108 1.00 85.69 176 ARG A C 1
ATOM 1462 O O . ARG A 1 176 ? -10.257 -13.117 -20.448 1.00 85.69 176 ARG A O 1
ATOM 1469 N N . LEU A 1 177 ? -9.316 -11.092 -20.630 1.00 86.62 177 LEU A N 1
ATOM 1470 C CA . LEU A 1 177 ? -8.983 -10.926 -19.210 1.00 86.62 177 LEU A CA 1
ATOM 1471 C C . LEU A 1 177 ? -10.087 -10.137 -18.494 1.00 86.62 177 LEU A C 1
ATOM 1473 O O . LEU A 1 177 ? -10.802 -9.365 -19.138 1.00 86.62 177 LEU A O 1
ATOM 1477 N N . ASN A 1 178 ? -10.206 -10.314 -17.175 1.00 88.19 178 ASN A N 1
ATOM 1478 C CA . ASN A 1 178 ? -11.093 -9.484 -16.360 1.00 88.19 178 ASN A CA 1
ATOM 1479 C C . ASN A 1 178 ? -10.612 -8.013 -16.356 1.00 88.19 178 ASN A C 1
ATOM 1481 O O . ASN A 1 178 ? -9.432 -7.730 -16.590 1.00 88.19 178 ASN A O 1
ATOM 1485 N N . ASP A 1 179 ? -11.525 -7.074 -16.105 1.00 88.81 179 ASP A N 1
ATOM 1486 C CA . ASP A 1 179 ? -11.236 -5.638 -16.236 1.00 88.81 179 ASP A CA 1
ATOM 1487 C C . ASP A 1 179 ? -10.220 -5.128 -15.209 1.00 88.81 179 ASP A C 1
ATOM 1489 O O . ASP A 1 179 ? -9.427 -4.234 -15.513 1.00 88.81 179 ASP A O 1
ATOM 1493 N N . PHE A 1 180 ? -10.183 -5.738 -14.023 1.00 88.31 180 PHE A N 1
ATOM 1494 C CA . PHE A 1 180 ? -9.188 -5.427 -13.000 1.00 88.31 180 PHE A CA 1
ATOM 1495 C C . PHE A 1 180 ? -7.769 -5.755 -13.490 1.00 88.31 180 PHE A C 1
ATOM 1497 O O . PHE A 1 180 ? -6.898 -4.890 -13.524 1.00 88.31 180 PHE A O 1
ATOM 1504 N N . THR A 1 181 ? -7.547 -6.980 -13.967 1.00 89.38 181 THR A N 1
ATOM 1505 C CA . THR A 1 181 ? -6.277 -7.437 -14.538 1.00 89.38 181 THR A CA 1
ATOM 1506 C C . THR A 1 181 ? -5.890 -6.608 -15.759 1.00 89.38 181 THR A C 1
ATOM 1508 O O . THR A 1 181 ? -4.723 -6.255 -15.904 1.00 89.38 181 THR A O 1
ATOM 1511 N N . LYS A 1 182 ? -6.847 -6.240 -16.622 1.00 91.94 182 LYS A N 1
ATOM 1512 C CA . LYS A 1 182 ? -6.571 -5.341 -17.753 1.00 91.94 182 LYS A CA 1
ATOM 1513 C C . LYS A 1 182 ? -6.097 -3.969 -17.294 1.00 91.94 182 LYS A C 1
ATOM 1515 O O . LYS A 1 182 ? -5.122 -3.460 -17.836 1.00 91.94 182 LYS A O 1
ATOM 1520 N N . THR A 1 183 ? -6.759 -3.385 -16.303 1.00 92.94 183 THR A N 1
ATOM 1521 C CA . THR A 1 183 ? -6.386 -2.081 -15.743 1.00 92.94 183 THR A CA 1
ATOM 1522 C C . THR A 1 183 ? -4.979 -2.124 -15.143 1.00 92.94 183 THR A C 1
ATOM 1524 O O . THR A 1 183 ? -4.152 -1.282 -15.486 1.00 92.94 183 THR A O 1
ATOM 1527 N N . GLU A 1 184 ? -4.655 -3.151 -14.349 1.00 92.19 184 GLU A N 1
ATOM 1528 C CA . GLU A 1 184 ? -3.315 -3.328 -13.768 1.00 92.19 184 GLU A CA 1
ATOM 1529 C C . GLU A 1 184 ? -2.229 -3.519 -14.840 1.00 92.19 184 GLU A C 1
ATOM 1531 O O . GLU A 1 184 ? -1.174 -2.888 -14.778 1.00 92.19 184 GLU A O 1
ATOM 1536 N N . LEU A 1 185 ? -2.480 -4.333 -15.873 1.00 94.06 185 LEU A N 1
ATOM 1537 C CA . LEU A 1 185 ? -1.520 -4.513 -16.971 1.00 94.06 185 LEU A CA 1
ATOM 1538 C C . LEU A 1 185 ? -1.327 -3.239 -17.779 1.00 94.06 185 LEU A C 1
ATOM 1540 O O . LEU A 1 185 ? -0.202 -2.924 -18.157 1.00 94.06 185 LEU A O 1
ATOM 1544 N N . LYS A 1 186 ? -2.406 -2.497 -18.030 1.00 95.88 186 LYS A N 1
ATOM 1545 C CA . LYS A 1 186 ? -2.350 -1.223 -18.743 1.00 95.88 186 LYS A CA 1
ATOM 1546 C C . LYS A 1 186 ? -1.543 -0.188 -17.954 1.00 95.88 186 LYS A C 1
ATOM 1548 O O . LYS A 1 186 ? -0.705 0.485 -18.546 1.00 95.88 186 LYS A O 1
ATOM 1553 N N . TYR A 1 187 ? -1.741 -0.114 -16.635 1.00 96.44 187 TYR A N 1
ATOM 1554 C CA . TYR A 1 187 ? -0.937 0.718 -15.735 1.00 96.44 187 TYR A CA 1
ATOM 1555 C C . TYR A 1 187 ? 0.555 0.377 -15.841 1.00 96.44 187 TYR A C 1
ATOM 1557 O O . TYR A 1 187 ? 1.380 1.257 -16.081 1.00 96.44 187 TYR A O 1
ATOM 1565 N N . ILE A 1 188 ? 0.896 -0.910 -15.733 1.00 95.56 188 ILE A N 1
ATOM 1566 C CA . ILE A 1 188 ? 2.285 -1.373 -15.785 1.00 95.56 188 ILE A CA 1
ATOM 1567 C C . ILE A 1 188 ? 2.912 -1.127 -17.166 1.00 95.56 188 ILE A C 1
ATOM 1569 O O . ILE A 1 188 ? 4.058 -0.695 -17.241 1.00 95.56 188 ILE A O 1
ATOM 1573 N N . LEU A 1 189 ? 2.181 -1.354 -18.262 1.00 96.88 189 LEU A N 1
ATOM 1574 C CA . LEU A 1 189 ? 2.667 -1.086 -19.620 1.00 96.88 189 LEU A CA 1
ATOM 1575 C C . LEU A 1 189 ? 3.007 0.397 -19.822 1.00 96.88 189 LEU A C 1
ATOM 1577 O O . LEU A 1 189 ? 4.096 0.692 -20.311 1.00 96.88 189 LEU A O 1
ATOM 1581 N N . TYR A 1 190 ? 2.144 1.319 -19.379 1.00 98.19 190 TYR A N 1
ATOM 1582 C CA . TYR A 1 190 ? 2.450 2.754 -19.419 1.00 98.19 190 TYR A CA 1
ATOM 1583 C C . TYR A 1 190 ? 3.624 3.137 -18.516 1.00 98.19 190 TYR A C 1
ATOM 1585 O O . TYR A 1 190 ? 4.418 4.007 -18.873 1.00 98.19 190 TYR A O 1
ATOM 1593 N N . LEU A 1 191 ? 3.786 2.467 -17.373 1.00 97.31 191 LEU A N 1
ATOM 1594 C CA . LEU A 1 191 ? 4.952 2.672 -16.521 1.00 97.31 191 LEU A CA 1
ATOM 1595 C C . LEU A 1 191 ? 6.253 2.274 -17.243 1.00 97.31 191 LEU A C 1
ATOM 1597 O O . LEU A 1 191 ? 7.209 3.049 -17.250 1.00 97.31 191 LEU A O 1
ATOM 1601 N N . TYR A 1 192 ? 6.284 1.109 -17.899 1.00 97.25 192 TYR A N 1
ATOM 1602 C CA . TYR A 1 192 ? 7.446 0.678 -18.684 1.00 97.25 192 TYR A CA 1
ATOM 1603 C C . TYR A 1 192 ? 7.685 1.554 -19.919 1.00 97.25 192 TYR A C 1
ATOM 1605 O O . TYR A 1 192 ? 8.842 1.810 -20.247 1.00 97.25 192 TYR A O 1
ATOM 1613 N N . GLU A 1 193 ? 6.637 2.058 -20.575 1.00 97.94 193 GLU A N 1
ATOM 1614 C CA . GLU A 1 193 ? 6.760 3.061 -21.643 1.00 97.94 193 GLU A CA 1
ATOM 1615 C C . GLU A 1 193 ? 7.466 4.325 -21.127 1.00 97.94 193 GLU A C 1
ATOM 1617 O O . GLU A 1 193 ? 8.441 4.798 -21.718 1.00 97.94 193 GLU A O 1
ATOM 1622 N N . GLY A 1 194 ? 7.039 4.818 -19.959 1.00 97.38 194 GLY A N 1
ATOM 1623 C CA . GLY A 1 194 ? 7.675 5.938 -19.273 1.00 97.38 194 GLY A CA 1
ATOM 1624 C C . GLY A 1 194 ? 9.137 5.662 -18.927 1.00 97.38 194 GLY A C 1
ATOM 1625 O O . GLY A 1 194 ? 9.987 6.522 -19.150 1.00 97.38 194 GLY A O 1
ATOM 1626 N N . PHE A 1 195 ? 9.467 4.450 -18.474 1.00 97.44 195 PHE A N 1
ATOM 1627 C CA . PHE A 1 195 ? 10.850 4.033 -18.219 1.00 97.44 195 PHE A CA 1
ATOM 1628 C C . PHE A 1 195 ? 11.715 4.007 -19.481 1.00 97.44 195 PHE A C 1
ATOM 1630 O O . PHE A 1 195 ? 12.864 4.445 -19.430 1.00 97.44 195 PHE A O 1
ATOM 1637 N N . VAL A 1 196 ? 11.188 3.554 -20.624 1.00 97.50 196 VAL A N 1
ATOM 1638 C CA . VAL A 1 196 ? 11.924 3.615 -21.898 1.00 97.50 196 VAL A CA 1
ATOM 1639 C C . VAL A 1 196 ? 12.266 5.064 -22.245 1.00 97.50 196 VAL A C 1
ATOM 1641 O O . VAL A 1 196 ? 13.420 5.373 -22.541 1.00 97.50 196 VAL A O 1
ATOM 1644 N N . HIS A 1 197 ? 11.293 5.971 -22.152 1.00 97.44 197 HIS A N 1
ATOM 1645 C CA . HIS A 1 197 ? 11.518 7.389 -22.429 1.00 97.44 197 HIS A CA 1
ATOM 1646 C C . HIS A 1 197 ? 12.448 8.067 -21.421 1.00 97.44 197 HIS A C 1
ATOM 1648 O O . HIS A 1 197 ? 13.277 8.883 -21.823 1.00 97.44 197 HIS A O 1
ATOM 1654 N N . LEU A 1 198 ? 12.348 7.714 -20.137 1.00 94.56 198 LEU A N 1
ATOM 1655 C CA . LEU A 1 198 ? 13.231 8.224 -19.091 1.00 94.56 198 LEU A CA 1
ATOM 1656 C C . LEU A 1 198 ? 14.684 7.811 -19.360 1.00 94.56 198 LEU A C 1
ATOM 1658 O O . LEU A 1 198 ? 15.584 8.640 -19.262 1.00 94.56 198 LEU A O 1
ATOM 1662 N N . LYS A 1 199 ? 14.905 6.561 -19.786 1.00 94.25 199 LYS A N 1
ATOM 1663 C CA . LYS A 1 199 ? 16.232 6.046 -20.147 1.00 94.25 199 LYS A CA 1
ATOM 1664 C C . LYS A 1 199 ? 16.848 6.756 -21.357 1.00 94.25 199 LYS A C 1
ATOM 1666 O O . LYS A 1 199 ? 18.058 6.956 -21.393 1.00 94.25 199 LYS A O 1
ATOM 1671 N N . GLU A 1 200 ? 16.015 7.180 -22.303 1.00 94.44 200 GLU A N 1
ATOM 1672 C CA . GLU A 1 200 ? 16.406 7.987 -23.468 1.00 94.44 200 GLU A CA 1
ATOM 1673 C C . GLU A 1 200 ? 16.499 9.497 -23.167 1.00 94.44 200 GLU A C 1
ATOM 1675 O O . GLU A 1 200 ? 16.675 10.301 -24.082 1.00 94.44 200 GLU A O 1
ATOM 1680 N N . ASN A 1 201 ? 16.360 9.911 -21.900 1.00 93.19 201 ASN A N 1
ATOM 1681 C CA . ASN A 1 201 ? 16.302 11.313 -21.470 1.00 93.19 201 ASN A CA 1
ATOM 1682 C C . ASN A 1 201 ? 15.186 12.143 -22.147 1.00 93.19 201 ASN A C 1
ATOM 1684 O O . ASN A 1 201 ? 15.249 13.373 -22.183 1.00 93.19 201 ASN A O 1
ATOM 1688 N N . MET A 1 202 ? 14.129 11.500 -22.654 1.00 95.50 202 MET A N 1
ATOM 1689 C CA . MET A 1 202 ? 12.979 12.153 -23.290 1.00 95.50 202 MET A CA 1
ATOM 1690 C C . MET A 1 202 ? 11.912 12.526 -22.248 1.00 95.50 202 MET A C 1
ATOM 1692 O O . MET A 1 202 ? 10.841 11.917 -22.198 1.00 95.50 202 MET A O 1
ATOM 1696 N N . GLN A 1 203 ? 12.194 13.541 -21.426 1.00 95.25 203 GLN A N 1
ATOM 1697 C CA . GLN A 1 203 ? 11.375 13.907 -20.254 1.00 95.25 203 GLN A CA 1
ATOM 1698 C C . GLN A 1 203 ? 9.898 14.183 -20.591 1.00 95.25 203 GLN A C 1
ATOM 1700 O O . GLN A 1 203 ? 9.011 13.708 -19.892 1.00 95.25 203 GLN A O 1
ATOM 1705 N N . GLU A 1 204 ? 9.612 14.871 -21.700 1.00 96.31 204 GLU A N 1
ATOM 1706 C CA . GLU A 1 204 ? 8.236 15.186 -22.127 1.00 96.31 204 GLU A CA 1
ATOM 1707 C C . GLU A 1 204 ? 7.395 13.947 -22.469 1.00 96.31 204 GLU A C 1
ATOM 1709 O O . GLU A 1 204 ? 6.223 13.831 -22.092 1.00 96.31 204 GLU A O 1
ATOM 1714 N N . LYS A 1 205 ? 8.007 12.984 -23.166 1.00 97.19 205 LYS A N 1
ATOM 1715 C CA . LYS A 1 205 ? 7.340 11.726 -23.516 1.00 97.19 205 LYS A CA 1
ATOM 1716 C C . LYS A 1 205 ? 7.181 10.837 -22.286 1.00 97.19 205 LYS A C 1
ATOM 1718 O O . LYS A 1 205 ? 6.105 10.284 -22.079 1.00 97.19 205 LYS A O 1
ATOM 1723 N N . ALA A 1 206 ? 8.208 10.777 -21.436 1.00 97.19 206 ALA A N 1
ATOM 1724 C CA . ALA A 1 206 ? 8.155 10.058 -20.166 1.00 97.19 206 ALA A CA 1
ATOM 1725 C C . ALA A 1 206 ? 7.030 10.596 -19.270 1.00 97.19 206 ALA A C 1
ATOM 1727 O O . ALA A 1 206 ? 6.200 9.825 -18.794 1.00 97.19 206 ALA A O 1
ATOM 1728 N N . ARG A 1 207 ? 6.929 11.924 -19.132 1.00 97.56 207 ARG A N 1
ATOM 1729 C CA . ARG A 1 207 ? 5.842 12.598 -18.413 1.00 97.56 207 ARG A CA 1
ATOM 1730 C C . ARG A 1 207 ? 4.469 12.194 -18.941 1.00 97.56 207 ARG A C 1
ATOM 1732 O O . ARG A 1 207 ? 3.576 11.901 -18.154 1.00 97.56 207 ARG A O 1
ATOM 1739 N N . THR A 1 208 ? 4.294 12.181 -20.262 1.00 97.94 208 THR A N 1
ATOM 1740 C CA . THR A 1 208 ? 3.020 11.799 -20.891 1.00 97.94 208 THR A CA 1
ATOM 1741 C C . THR A 1 208 ? 2.657 10.349 -20.565 1.00 97.94 208 THR A C 1
ATOM 1743 O O . THR A 1 208 ? 1.532 10.081 -20.149 1.00 97.94 208 THR A O 1
ATOM 1746 N N . ALA A 1 209 ? 3.616 9.426 -20.663 1.00 97.81 209 ALA A N 1
ATOM 1747 C CA . ALA A 1 209 ? 3.406 8.024 -20.313 1.00 97.81 209 ALA A CA 1
ATOM 1748 C C . ALA A 1 209 ? 3.070 7.835 -18.820 1.00 97.81 209 ALA A C 1
ATOM 1750 O O . ALA A 1 209 ? 2.127 7.118 -18.488 1.00 97.81 209 ALA A O 1
ATOM 1751 N N . PHE A 1 210 ? 3.762 8.529 -17.907 1.00 98.25 210 PHE A N 1
ATOM 1752 C CA . PHE A 1 210 ? 3.440 8.458 -16.478 1.00 98.25 210 PHE A CA 1
ATOM 1753 C C . PHE A 1 210 ? 2.082 9.085 -16.142 1.00 98.25 210 PHE A C 1
ATOM 1755 O O . PHE A 1 210 ? 1.368 8.541 -15.303 1.00 98.25 210 PHE A O 1
ATOM 1762 N N . LYS A 1 211 ? 1.673 10.166 -16.820 1.00 97.75 211 LYS A N 1
ATOM 1763 C CA . LYS A 1 211 ? 0.311 10.715 -16.690 1.00 97.75 211 LYS A CA 1
ATOM 1764 C C . LYS A 1 211 ? -0.743 9.721 -17.171 1.00 97.75 211 LYS A C 1
ATOM 1766 O O . LYS A 1 211 ? -1.681 9.456 -16.431 1.00 97.75 211 LYS A O 1
ATOM 1771 N N . ASN A 1 212 ? -0.525 9.067 -18.314 1.00 97.94 212 ASN A N 1
ATOM 1772 C CA . ASN A 1 212 ? -1.407 7.996 -18.788 1.00 97.94 212 ASN A CA 1
ATOM 1773 C C . ASN A 1 212 ? -1.502 6.836 -17.780 1.00 97.94 212 ASN A C 1
ATOM 1775 O O . ASN A 1 212 ? -2.574 6.259 -17.598 1.00 97.94 212 ASN A O 1
ATOM 1779 N N . ALA A 1 213 ? -0.400 6.489 -17.104 1.00 97.69 213 ALA A N 1
ATOM 1780 C CA . ALA A 1 213 ? -0.416 5.495 -16.034 1.00 97.69 213 ALA A CA 1
ATOM 1781 C C . ALA A 1 213 ? -1.272 5.965 -14.840 1.00 97.69 213 ALA A C 1
ATOM 1783 O O . ALA A 1 213 ? -2.118 5.209 -14.364 1.00 97.69 213 ALA A O 1
ATOM 1784 N N . ILE A 1 214 ? -1.111 7.216 -14.398 1.00 97.12 214 ILE A N 1
ATOM 1785 C CA . ILE A 1 214 ? -1.909 7.810 -13.311 1.00 97.12 214 ILE A CA 1
ATOM 1786 C C . ILE A 1 214 ? -3.399 7.869 -13.682 1.00 97.12 214 ILE A C 1
ATOM 1788 O O . ILE A 1 214 ? -4.238 7.552 -12.845 1.00 97.12 214 ILE A O 1
ATOM 1792 N N . ASP A 1 215 ? -3.741 8.188 -14.930 1.00 97.00 215 ASP A N 1
ATOM 1793 C CA . ASP A 1 215 ? -5.133 8.214 -15.400 1.00 97.00 215 ASP A CA 1
ATOM 1794 C C . ASP A 1 215 ? -5.784 6.822 -15.360 1.00 97.00 215 ASP A C 1
ATOM 1796 O O . ASP A 1 215 ? -6.977 6.688 -15.089 1.00 97.00 215 ASP A O 1
ATOM 1800 N N . VAL A 1 216 ? -5.002 5.765 -15.612 1.00 95.56 216 VAL A N 1
ATOM 1801 C CA . VAL A 1 216 ? -5.465 4.372 -15.515 1.00 95.56 216 VAL A CA 1
ATOM 1802 C C . VAL A 1 216 ? -5.596 3.921 -14.060 1.00 95.56 216 VAL A C 1
ATOM 1804 O O . VAL A 1 216 ? -6.561 3.238 -13.722 1.00 95.56 216 VAL A O 1
ATOM 1807 N N . LYS A 1 217 ? -4.637 4.285 -13.203 1.00 94.56 217 LYS A N 1
ATOM 1808 C CA . LYS A 1 217 ? -4.628 3.949 -11.775 1.00 94.56 217 LYS A CA 1
ATOM 1809 C C . LYS A 1 217 ? -4.243 5.186 -10.950 1.00 94.56 217 LYS A C 1
ATOM 1811 O O . LYS A 1 217 ? -3.060 5.382 -10.666 1.00 94.56 217 LYS A O 1
ATOM 1816 N N . PRO A 1 218 ? -5.223 5.988 -10.490 1.00 93.38 218 PRO A N 1
ATOM 1817 C CA . PRO A 1 218 ? -4.950 7.227 -9.749 1.00 93.38 218 PRO A CA 1
ATOM 1818 C C . PRO A 1 218 ? -4.229 7.028 -8.411 1.00 93.38 218 PRO A C 1
ATOM 1820 O O . PRO A 1 218 ? -3.577 7.946 -7.909 1.00 93.38 218 PRO A O 1
ATOM 1823 N N . SER A 1 219 ? -4.320 5.831 -7.820 1.00 91.62 219 SER A N 1
ATOM 1824 C CA . SER A 1 219 ? -3.567 5.460 -6.617 1.00 91.62 219 SER A CA 1
ATOM 1825 C C . SER A 1 219 ? -2.116 5.038 -6.894 1.00 91.62 219 SER A C 1
ATOM 1827 O O . SER A 1 219 ? -1.364 4.841 -5.942 1.00 91.62 219 SER A O 1
ATOM 1829 N N . GLY A 1 220 ? -1.719 4.944 -8.172 1.00 94.44 220 GLY A N 1
ATOM 1830 C CA . GLY A 1 220 ? -0.405 4.516 -8.652 1.00 94.44 220 GLY A CA 1
ATOM 1831 C C . GLY A 1 220 ? 0.732 5.434 -8.202 1.00 94.44 220 GLY A C 1
ATOM 1832 O O . GLY A 1 220 ? 1.074 6.410 -8.874 1.00 94.44 220 GLY A O 1
ATOM 1833 N N . SER A 1 221 ? 1.335 5.128 -7.060 1.00 96.31 221 SER A N 1
ATOM 1834 C CA . SER A 1 221 ? 2.362 5.946 -6.421 1.00 96.31 221 SER A CA 1
ATOM 1835 C C . SER A 1 221 ? 3.723 5.811 -7.096 1.00 96.31 221 SER A C 1
ATOM 1837 O O . SER A 1 221 ? 4.477 6.783 -7.110 1.00 96.31 221 SER A O 1
ATOM 1839 N N . THR A 1 222 ? 4.038 4.674 -7.731 1.00 96.62 222 THR A N 1
ATOM 1840 C CA . THR A 1 222 ? 5.258 4.578 -8.548 1.00 96.62 222 THR A CA 1
ATOM 1841 C C . THR A 1 222 ? 5.198 5.542 -9.731 1.00 96.62 222 THR A C 1
ATOM 1843 O O . THR A 1 222 ? 6.140 6.307 -9.939 1.00 96.62 222 THR A O 1
ATOM 1846 N N . ALA A 1 223 ? 4.080 5.574 -10.464 1.00 97.38 223 ALA A N 1
ATOM 1847 C CA . ALA A 1 223 ? 3.902 6.520 -11.562 1.00 97.38 223 ALA A CA 1
ATOM 1848 C C . ALA A 1 223 ? 3.938 7.980 -11.080 1.00 97.38 223 ALA A C 1
ATOM 1850 O O . ALA A 1 223 ? 4.563 8.810 -11.735 1.00 97.38 223 ALA A O 1
ATOM 1851 N N . LYS A 1 224 ? 3.354 8.299 -9.913 1.00 97.88 224 LYS A N 1
ATOM 1852 C CA . LYS A 1 224 ? 3.436 9.646 -9.312 1.00 97.88 224 LYS A CA 1
ATOM 1853 C C . LYS A 1 224 ? 4.875 10.071 -9.002 1.00 97.88 224 LYS A C 1
ATOM 1855 O O . LYS A 1 224 ? 5.240 11.196 -9.333 1.00 97.88 224 LYS A O 1
ATOM 1860 N N . ILE A 1 225 ? 5.697 9.188 -8.423 1.00 97.56 225 ILE A N 1
ATOM 1861 C CA . ILE A 1 225 ? 7.114 9.477 -8.128 1.00 97.56 225 ILE A CA 1
ATOM 1862 C C . ILE A 1 225 ? 7.879 9.770 -9.420 1.00 97.56 225 ILE A C 1
ATOM 1864 O O . ILE A 1 225 ? 8.543 10.801 -9.522 1.00 97.56 225 ILE A O 1
ATOM 1868 N N . TYR A 1 226 ? 7.762 8.907 -10.429 1.00 97.69 226 TYR A N 1
ATOM 1869 C CA . TYR A 1 226 ? 8.492 9.106 -11.680 1.00 97.69 226 TYR A CA 1
ATOM 1870 C C . TYR A 1 226 ? 7.944 10.264 -12.519 1.00 97.69 226 TYR A C 1
ATOM 1872 O O . TYR A 1 226 ? 8.719 10.980 -13.152 1.00 97.69 226 TYR A O 1
ATOM 1880 N N . CYS A 1 227 ? 6.641 10.547 -12.448 1.00 97.38 227 CYS A N 1
ATOM 1881 C CA . CYS A 1 227 ? 6.075 11.767 -13.013 1.00 97.38 227 CYS A CA 1
ATOM 1882 C C . CYS A 1 227 ? 6.653 13.010 -12.320 1.00 97.38 227 CYS A C 1
ATOM 1884 O O . CYS A 1 227 ? 7.047 13.951 -13.006 1.00 97.38 227 CYS A O 1
ATOM 1886 N N . ALA A 1 228 ? 6.773 13.006 -10.987 1.00 97.44 228 ALA A N 1
ATOM 1887 C CA . ALA A 1 228 ? 7.387 14.105 -10.243 1.00 97.44 228 ALA A CA 1
ATOM 1888 C C . ALA A 1 228 ? 8.852 14.299 -10.650 1.00 97.44 228 ALA A C 1
ATOM 1890 O O . ALA A 1 228 ? 9.286 15.427 -10.847 1.00 97.44 228 ALA A O 1
ATOM 1891 N N . LEU A 1 229 ? 9.595 13.210 -10.858 1.00 96.19 229 LEU A N 1
ATOM 1892 C CA . LEU A 1 229 ? 10.963 13.274 -11.364 1.00 96.19 229 LEU A CA 1
ATOM 1893 C C . LEU A 1 229 ? 11.033 13.926 -12.758 1.00 96.19 229 LEU A C 1
ATOM 1895 O O . LEU A 1 229 ? 11.874 14.793 -12.996 1.00 96.19 229 LEU A O 1
ATOM 1899 N N . THR A 1 230 ? 10.132 13.558 -13.674 1.00 96.69 230 THR A N 1
ATOM 1900 C CA . THR A 1 230 ? 10.086 14.175 -15.013 1.00 96.69 230 THR A CA 1
ATOM 1901 C C . THR A 1 230 ? 9.671 15.647 -14.971 1.00 96.69 230 THR A C 1
ATOM 1903 O O . THR A 1 230 ? 10.286 16.460 -15.652 1.00 96.69 230 THR A O 1
ATOM 1906 N N . GLU A 1 231 ? 8.684 16.020 -14.148 1.00 96.44 231 GLU A N 1
ATOM 1907 C CA . GLU A 1 231 ? 8.255 17.418 -13.974 1.00 96.44 231 GLU A CA 1
ATOM 1908 C C . GLU A 1 231 ? 9.364 18.262 -13.326 1.00 96.44 231 GLU A C 1
ATOM 1910 O O . GLU A 1 231 ? 9.551 19.416 -13.700 1.00 96.44 231 GLU A O 1
ATOM 1915 N N . LEU A 1 232 ? 10.159 17.680 -12.420 1.00 95.25 232 LEU A N 1
ATOM 1916 C CA . LEU A 1 232 ? 11.334 18.331 -11.837 1.00 95.25 232 LEU A CA 1
ATOM 1917 C C . LEU A 1 232 ? 12.394 18.638 -12.897 1.00 95.25 232 LEU A C 1
ATOM 1919 O O . LEU A 1 232 ? 12.947 19.735 -12.921 1.00 95.25 232 LEU A O 1
ATOM 1923 N N . ASN A 1 233 ? 12.659 17.687 -13.794 1.00 93.38 233 ASN A N 1
ATOM 1924 C CA . ASN A 1 233 ? 13.587 17.884 -14.909 1.00 93.38 233 ASN A CA 1
ATOM 1925 C C . ASN A 1 233 ? 13.062 18.871 -15.967 1.00 93.38 233 ASN A C 1
ATOM 1927 O O . ASN A 1 233 ? 13.856 19.389 -16.747 1.00 93.38 233 ASN A O 1
ATOM 1931 N N . LEU A 1 234 ? 11.754 19.138 -15.978 1.00 94.31 234 LEU A N 1
ATOM 1932 C CA . LEU A 1 234 ? 11.090 20.155 -16.799 1.00 94.31 234 LEU A CA 1
ATOM 1933 C C . LEU A 1 234 ? 10.854 21.474 -16.037 1.00 94.31 234 LEU A C 1
ATOM 1935 O O . LEU A 1 234 ? 10.120 22.332 -16.519 1.00 94.31 234 LEU A O 1
ATOM 1939 N N . GLU A 1 235 ? 11.458 21.631 -14.854 1.00 93.81 235 GLU A N 1
ATOM 1940 C CA . GLU A 1 235 ? 11.399 22.836 -14.010 1.00 93.81 235 GLU A CA 1
ATOM 1941 C C . GLU A 1 235 ? 9.982 23.223 -13.530 1.00 93.81 235 GLU A C 1
ATOM 1943 O O . GLU A 1 235 ? 9.721 24.361 -13.142 1.00 93.81 235 GLU A O 1
ATOM 1948 N N . ASN A 1 236 ? 9.057 22.261 -13.478 1.00 94.31 236 ASN A N 1
ATOM 1949 C CA . ASN A 1 236 ? 7.679 22.468 -13.034 1.00 94.31 236 ASN A CA 1
ATOM 1950 C C . ASN A 1 236 ? 7.501 22.155 -11.536 1.00 94.31 236 ASN A C 1
ATOM 1952 O O . ASN A 1 236 ? 6.915 21.141 -11.146 1.00 94.31 236 ASN A O 1
ATOM 1956 N N . GLY A 1 237 ? 8.026 23.035 -10.678 1.00 93.12 237 GLY A N 1
ATOM 1957 C CA . GLY A 1 237 ? 8.072 22.833 -9.223 1.00 93.12 237 GLY A CA 1
ATOM 1958 C C . GLY A 1 237 ? 6.708 22.635 -8.543 1.00 93.12 237 GLY A C 1
ATOM 1959 O O . GLY A 1 237 ? 6.603 21.839 -7.608 1.00 93.12 237 GLY A O 1
ATOM 1960 N N . ASP A 1 238 ? 5.648 23.285 -9.028 1.00 94.69 238 ASP A N 1
ATOM 1961 C CA . ASP A 1 238 ? 4.303 23.153 -8.449 1.00 94.69 238 ASP A CA 1
ATOM 1962 C C . ASP A 1 238 ? 3.727 21.746 -8.656 1.00 94.69 238 ASP A C 1
ATOM 1964 O O . ASP A 1 238 ? 3.176 21.147 -7.727 1.00 94.69 238 ASP A O 1
ATOM 1968 N N . ALA A 1 239 ? 3.914 21.177 -9.853 1.00 95.62 239 ALA A N 1
ATOM 1969 C CA . ALA A 1 239 ? 3.509 19.804 -10.141 1.00 95.62 239 ALA A CA 1
ATOM 1970 C C . ALA A 1 239 ? 4.309 18.794 -9.306 1.00 95.62 239 ALA A C 1
ATOM 1972 O O . ALA A 1 239 ? 3.732 17.837 -8.785 1.00 95.62 239 ALA A O 1
ATOM 1973 N N . VAL A 1 240 ? 5.613 19.035 -9.113 1.00 96.69 240 VAL A N 1
ATOM 1974 C CA . VAL A 1 240 ? 6.455 18.230 -8.212 1.00 96.69 240 VAL A CA 1
ATOM 1975 C C . VAL A 1 240 ? 5.891 18.268 -6.795 1.00 96.69 240 VAL A C 1
ATOM 1977 O O . VAL A 1 240 ? 5.672 17.214 -6.197 1.00 96.69 240 VAL A O 1
ATOM 1980 N N . LYS A 1 241 ? 5.596 19.464 -6.266 1.00 96.25 241 LYS A N 1
ATOM 1981 C CA . LYS A 1 241 ? 5.042 19.618 -4.915 1.00 96.25 241 LYS A CA 1
ATOM 1982 C C . LYS A 1 241 ? 3.736 18.839 -4.754 1.00 96.25 241 LYS A C 1
ATOM 1984 O O . LYS A 1 241 ? 3.567 18.125 -3.765 1.00 96.25 241 LYS A O 1
ATOM 1989 N N . TYR A 1 242 ? 2.834 18.955 -5.728 1.00 96.88 242 TYR A N 1
ATOM 1990 C CA . TYR A 1 242 ? 1.555 18.249 -5.732 1.00 96.88 242 TYR A CA 1
ATOM 1991 C C . TYR A 1 242 ? 1.731 16.721 -5.735 1.00 96.88 242 TYR A C 1
ATOM 1993 O O . TYR A 1 242 ? 1.205 16.041 -4.854 1.00 96.88 242 TYR A O 1
ATOM 2001 N N . LEU A 1 243 ? 2.517 16.180 -6.670 1.00 97.25 243 LEU A N 1
ATOM 2002 C CA . LEU A 1 243 ? 2.713 14.735 -6.821 1.00 97.25 243 LEU A CA 1
ATOM 2003 C C . LEU A 1 243 ? 3.416 14.105 -5.612 1.00 97.25 243 LEU A C 1
ATOM 2005 O O . LEU A 1 243 ? 3.027 13.027 -5.167 1.00 97.25 243 LEU A O 1
ATOM 2009 N N . LEU A 1 244 ? 4.422 14.774 -5.043 1.00 96.56 244 LEU A N 1
ATOM 2010 C CA . LEU A 1 244 ? 5.114 14.268 -3.854 1.00 96.56 244 LEU A CA 1
ATOM 2011 C C . LEU A 1 244 ? 4.222 14.304 -2.607 1.00 96.56 244 LEU A C 1
ATOM 2013 O O . LEU A 1 244 ? 4.282 13.388 -1.784 1.00 96.56 244 LEU A O 1
ATOM 2017 N N . ARG A 1 245 ? 3.352 15.315 -2.477 1.00 95.94 245 ARG A N 1
ATOM 2018 C CA . ARG A 1 245 ? 2.350 15.352 -1.404 1.00 95.94 245 ARG A CA 1
ATOM 2019 C C . ARG A 1 245 ? 1.354 14.200 -1.538 1.00 95.94 245 ARG A C 1
ATOM 2021 O O . ARG A 1 245 ? 1.042 13.556 -0.543 1.00 95.94 245 ARG A O 1
ATOM 2028 N N . GLU A 1 246 ? 0.906 13.902 -2.753 1.00 96.25 246 GLU A N 1
ATOM 2029 C CA . GLU A 1 246 ? 0.035 12.756 -3.031 1.00 96.25 246 GLU A CA 1
ATOM 2030 C C . GLU A 1 246 ? 0.673 11.417 -2.624 1.00 96.25 246 GLU A C 1
ATOM 2032 O O . GLU A 1 246 ? 0.009 10.579 -2.016 1.00 96.25 246 GLU A O 1
ATOM 2037 N N . VAL A 1 247 ? 1.967 11.225 -2.898 1.00 96.62 247 VAL A N 1
ATOM 2038 C CA . VAL A 1 247 ? 2.719 10.026 -2.476 1.00 96.62 247 VAL A CA 1
ATOM 2039 C C . VAL A 1 247 ? 2.791 9.920 -0.950 1.00 96.62 247 VAL A C 1
ATOM 2041 O O . VAL A 1 247 ? 2.606 8.844 -0.384 1.00 96.62 247 VAL A O 1
ATOM 2044 N N . LEU A 1 248 ? 3.023 11.038 -0.262 1.00 95.12 248 LEU A N 1
ATOM 2045 C CA . LEU A 1 248 ? 3.083 11.051 1.196 1.00 95.12 248 LEU A CA 1
ATOM 2046 C C . LEU A 1 248 ? 1.708 10.792 1.832 1.00 95.12 248 LEU A C 1
ATOM 2048 O O . LEU A 1 248 ? 1.602 10.012 2.776 1.00 95.12 248 LEU A O 1
ATOM 2052 N N . ASN A 1 249 ? 0.645 11.380 1.279 1.00 94.62 249 ASN A N 1
ATOM 2053 C CA . ASN A 1 249 ? -0.734 11.115 1.691 1.00 94.62 249 ASN A CA 1
ATOM 2054 C C . ASN A 1 249 ? -1.110 9.644 1.492 1.00 94.62 249 ASN A C 1
ATOM 2056 O O . ASN A 1 249 ? -1.795 9.064 2.332 1.00 94.62 249 ASN A O 1
ATOM 2060 N N . TYR A 1 250 ? -0.633 9.028 0.411 1.00 95.81 250 TYR A N 1
ATOM 2061 C CA . TYR A 1 250 ? -0.801 7.601 0.175 1.00 95.81 250 TYR A CA 1
ATOM 2062 C C . TYR A 1 250 ? -0.132 6.756 1.269 1.00 95.81 250 TYR A C 1
ATOM 2064 O O . TYR A 1 250 ? -0.761 5.851 1.816 1.00 95.81 250 TYR A O 1
ATOM 2072 N N . ASP A 1 251 ? 1.107 7.075 1.659 1.00 96.12 251 ASP A N 1
ATOM 2073 C CA . ASP A 1 251 ? 1.792 6.399 2.770 1.00 96.12 251 ASP A CA 1
ATOM 2074 C C . ASP A 1 251 ? 1.040 6.536 4.099 1.00 96.12 251 ASP A C 1
ATOM 2076 O O . ASP A 1 251 ? 0.860 5.541 4.809 1.00 96.12 251 ASP A O 1
ATOM 2080 N N . VAL A 1 252 ? 0.549 7.740 4.411 1.00 94.50 252 VAL A N 1
ATOM 2081 C CA . VAL A 1 252 ? -0.289 7.984 5.594 1.00 94.50 252 VAL A CA 1
ATOM 2082 C C . VAL A 1 252 ? -1.566 7.151 5.525 1.00 94.50 252 VAL A C 1
ATOM 2084 O O . VAL A 1 252 ? -1.878 6.441 6.476 1.00 94.50 252 VAL A O 1
ATOM 2087 N N . HIS A 1 253 ? -2.259 7.149 4.385 1.00 95.00 253 HIS A N 1
ATOM 2088 C CA . HIS A 1 253 ? -3.490 6.385 4.199 1.00 95.00 253 HIS A CA 1
ATOM 2089 C C . HIS A 1 253 ? -3.285 4.881 4.431 1.00 95.00 253 HIS A C 1
ATOM 2091 O O . HIS A 1 253 ? -4.061 4.257 5.158 1.00 95.00 253 HIS A O 1
ATOM 2097 N N . ARG A 1 254 ? -2.203 4.300 3.894 1.00 95.00 254 ARG A N 1
ATOM 2098 C CA . ARG A 1 254 ? -1.849 2.889 4.121 1.00 95.00 254 ARG A CA 1
ATOM 2099 C C . ARG A 1 254 ? -1.661 2.573 5.604 1.00 95.00 254 ARG A C 1
ATOM 2101 O O . ARG A 1 254 ? -2.172 1.567 6.098 1.00 95.00 254 ARG A O 1
ATOM 2108 N N . LEU A 1 255 ? -0.960 3.440 6.332 1.00 95.31 255 LEU A N 1
ATOM 2109 C CA . LEU A 1 255 ? -0.744 3.276 7.770 1.00 95.31 255 LEU A CA 1
ATOM 2110 C C . LEU A 1 255 ? -2.047 3.439 8.566 1.00 95.31 255 LEU A C 1
ATOM 2112 O O . LEU A 1 255 ? -2.316 2.631 9.456 1.00 95.31 255 LEU A O 1
ATOM 2116 N N . THR A 1 256 ? -2.895 4.402 8.201 1.00 94.69 256 THR A N 1
ATOM 2117 C CA . THR A 1 256 ? -4.236 4.578 8.775 1.00 94.69 256 THR A CA 1
ATOM 2118 C C . THR A 1 256 ? -5.095 3.323 8.607 1.00 94.69 256 THR A C 1
ATOM 2120 O O . THR A 1 256 ? -5.762 2.900 9.552 1.00 94.69 256 THR A O 1
ATOM 2123 N N . MET A 1 257 ? -5.065 2.671 7.441 1.00 93.94 257 MET A N 1
ATOM 2124 C CA . MET A 1 257 ? -5.794 1.413 7.229 1.00 93.94 257 MET A CA 1
ATOM 2125 C C . MET A 1 257 ? -5.304 0.292 8.153 1.00 93.94 257 MET A C 1
ATOM 2127 O O . MET A 1 257 ? -6.114 -0.453 8.713 1.00 93.94 257 MET A O 1
ATOM 2131 N N . ALA A 1 258 ? -3.994 0.205 8.382 1.00 93.94 258 ALA A N 1
ATOM 2132 C CA . ALA A 1 258 ? -3.435 -0.755 9.329 1.00 93.94 258 ALA A CA 1
ATOM 2133 C C . ALA A 1 258 ? -3.871 -0.470 10.783 1.00 93.94 258 ALA A C 1
ATOM 2135 O O . ALA A 1 258 ? -4.144 -1.410 11.530 1.00 93.94 258 ALA A O 1
ATOM 2136 N N . ILE A 1 259 ? -3.999 0.809 11.171 1.00 94.12 259 ILE A N 1
ATOM 2137 C CA . ILE A 1 259 ? -4.538 1.231 12.481 1.00 94.12 259 ILE A CA 1
ATOM 2138 C C . ILE A 1 259 ? -6.011 0.836 12.628 1.00 94.12 259 ILE A C 1
ATOM 2140 O O . ILE A 1 259 ? -6.409 0.260 13.644 1.00 94.12 259 ILE A O 1
ATOM 2144 N N . LYS A 1 260 ? -6.828 1.096 11.603 1.00 92.25 260 LYS A N 1
ATOM 2145 C CA . LYS A 1 260 ? -8.260 0.766 11.614 1.00 92.25 260 LYS A CA 1
ATOM 2146 C C . LYS A 1 260 ? -8.500 -0.739 11.746 1.00 92.25 260 LYS A C 1
ATOM 2148 O O . LYS A 1 260 ? -9.347 -1.145 12.533 1.00 92.25 260 LYS A O 1
ATOM 2153 N N . THR A 1 261 ? -7.696 -1.553 11.064 1.00 91.62 261 THR A N 1
ATOM 2154 C CA . THR A 1 261 ? -7.804 -3.025 11.052 1.00 91.62 261 THR A CA 1
ATOM 2155 C C . THR A 1 261 ? -7.057 -3.738 12.186 1.00 91.62 261 THR A C 1
ATOM 2157 O O . THR A 1 261 ? -7.017 -4.966 12.201 1.00 91.62 261 THR A O 1
ATOM 2160 N N . ASN A 1 262 ? -6.456 -3.011 13.139 1.00 92.56 262 ASN A N 1
ATOM 2161 C CA . ASN A 1 262 ? -5.643 -3.584 14.225 1.00 92.56 262 ASN A CA 1
ATOM 2162 C C . ASN A 1 262 ? -4.494 -4.491 13.730 1.00 92.56 262 ASN A C 1
ATOM 2164 O O . ASN A 1 262 ? -4.051 -5.401 14.435 1.00 92.56 262 ASN A O 1
ATOM 2168 N N . ASN A 1 263 ? -3.981 -4.264 12.516 1.00 91.75 263 ASN A N 1
ATOM 2169 C CA . ASN A 1 263 ? -3.002 -5.153 11.901 1.00 91.75 263 ASN A CA 1
ATOM 2170 C C . ASN A 1 263 ? -1.575 -4.608 12.051 1.00 91.75 263 ASN A C 1
ATOM 2172 O O . ASN A 1 263 ? -1.050 -3.886 11.201 1.00 91.75 263 ASN A O 1
ATOM 2176 N N . ALA A 1 264 ? -0.902 -5.005 13.133 1.00 91.62 264 ALA A N 1
ATOM 2177 C CA . ALA A 1 264 ? 0.479 -4.592 13.399 1.00 91.62 264 ALA A CA 1
ATOM 2178 C C . ALA A 1 264 ? 1.469 -5.094 12.330 1.00 91.62 264 ALA A C 1
ATOM 2180 O O . ALA A 1 264 ? 2.470 -4.436 12.050 1.00 91.62 264 ALA A O 1
ATOM 2181 N N . GLY A 1 265 ? 1.203 -6.255 11.718 1.00 90.44 265 GLY A N 1
ATOM 2182 C CA . GLY A 1 265 ? 2.045 -6.812 10.657 1.00 90.44 265 GLY A CA 1
ATOM 2183 C C . GLY A 1 265 ? 2.012 -5.963 9.387 1.00 90.44 265 GLY A C 1
ATOM 2184 O O . GLY A 1 265 ? 3.070 -5.708 8.804 1.00 90.44 265 GLY A O 1
ATOM 2185 N N . MET A 1 266 ? 0.816 -5.499 9.019 1.00 92.00 266 MET A N 1
ATOM 2186 C CA . MET A 1 266 ? 0.555 -4.560 7.930 1.00 92.00 266 MET A CA 1
ATOM 2187 C C . MET A 1 266 ? 1.181 -3.193 8.225 1.00 92.00 266 MET A C 1
ATOM 2189 O O . MET A 1 266 ? 1.925 -2.674 7.396 1.00 92.00 266 MET A O 1
ATOM 2193 N N . PHE A 1 267 ? 0.982 -2.660 9.437 1.00 94.25 267 PHE A N 1
ATOM 2194 C CA . PHE A 1 267 ? 1.567 -1.384 9.855 1.00 94.25 267 PHE A CA 1
ATOM 2195 C C . PHE A 1 267 ? 3.094 -1.405 9.736 1.00 94.25 267 PHE A C 1
ATOM 2197 O O . PHE A 1 267 ? 3.689 -0.553 9.079 1.00 94.25 267 PHE A O 1
ATOM 2204 N N . SER A 1 268 ? 3.743 -2.421 10.316 1.00 92.31 268 SER A N 1
ATOM 2205 C CA . SER A 1 268 ? 5.198 -2.558 10.246 1.00 92.31 268 SER A CA 1
ATOM 2206 C C . SER A 1 268 ? 5.714 -2.734 8.820 1.00 92.31 268 SER A C 1
ATOM 2208 O O . SER A 1 268 ? 6.837 -2.317 8.546 1.00 92.31 268 SER A O 1
ATOM 2210 N N . TYR A 1 269 ? 4.939 -3.359 7.927 1.00 91.75 269 TYR A N 1
ATOM 2211 C CA . TYR A 1 269 ? 5.311 -3.480 6.519 1.00 91.75 269 TYR A CA 1
ATOM 2212 C C . TYR A 1 269 ? 5.249 -2.117 5.817 1.00 91.75 269 TYR A C 1
ATOM 2214 O O . TYR A 1 269 ? 6.252 -1.690 5.249 1.00 91.75 269 TYR A O 1
ATOM 2222 N N . PHE A 1 270 ? 4.123 -1.400 5.902 1.00 93.88 270 PHE A N 1
ATOM 2223 C CA . PHE A 1 270 ? 3.969 -0.090 5.257 1.00 93.88 270 PHE A CA 1
ATOM 2224 C C . PHE A 1 270 ? 4.939 0.953 5.803 1.00 93.88 270 PHE A C 1
ATOM 2226 O O . PHE A 1 270 ? 5.504 1.721 5.033 1.00 93.88 270 PHE A O 1
ATOM 2233 N N . TYR A 1 271 ? 5.203 0.931 7.109 1.00 92.81 271 TYR A N 1
ATOM 2234 C CA . TYR A 1 271 ? 6.142 1.853 7.741 1.00 92.81 271 TYR A CA 1
ATOM 2235 C C . TYR A 1 271 ? 7.585 1.651 7.258 1.00 92.81 271 TYR A C 1
ATOM 2237 O O . TYR A 1 271 ? 8.341 2.615 7.140 1.00 92.81 271 TYR A O 1
ATOM 2245 N N . ARG A 1 272 ? 7.984 0.399 6.990 1.00 90.31 272 ARG A N 1
ATOM 2246 C CA . ARG A 1 272 ? 9.322 0.061 6.473 1.00 90.31 272 ARG A CA 1
ATOM 2247 C C . ARG A 1 272 ? 9.436 0.277 4.965 1.00 90.31 272 ARG A C 1
ATOM 2249 O O . ARG A 1 272 ? 10.496 0.679 4.505 1.00 90.31 272 ARG A O 1
ATOM 2256 N N . ASN A 1 273 ? 8.352 0.039 4.231 1.00 90.31 273 ASN A N 1
ATOM 2257 C CA . ASN A 1 273 ? 8.277 0.111 2.772 1.00 90.31 273 ASN A CA 1
ATOM 2258 C C . ASN A 1 273 ? 7.414 1.309 2.315 1.00 90.31 273 ASN A C 1
ATOM 2260 O O . ASN A 1 273 ? 6.512 1.174 1.477 1.00 90.31 273 ASN A O 1
ATOM 2264 N N . ALA A 1 274 ? 7.647 2.483 2.910 1.00 93.62 274 ALA A N 1
ATOM 2265 C CA . ALA A 1 274 ? 6.963 3.714 2.524 1.00 93.62 274 ALA A CA 1
ATOM 2266 C C . ALA A 1 274 ? 7.423 4.159 1.126 1.00 93.62 274 ALA A C 1
ATOM 2268 O O . ALA A 1 274 ? 8.613 4.086 0.809 1.00 93.62 274 ALA A O 1
ATOM 2269 N N . PHE A 1 275 ? 6.500 4.615 0.278 1.00 94.62 275 PHE A N 1
ATOM 2270 C CA . PHE A 1 275 ? 6.829 5.041 -1.082 1.00 94.62 275 PHE A CA 1
ATOM 2271 C C . PHE A 1 275 ? 7.703 6.296 -1.078 1.00 94.62 275 PHE A C 1
ATOM 2273 O O . PHE A 1 275 ? 8.629 6.381 -1.884 1.00 94.62 275 PHE A O 1
ATOM 2280 N N . VAL A 1 276 ? 7.478 7.212 -0.129 1.00 94.25 276 VAL A N 1
ATOM 2281 C CA . VAL A 1 276 ? 8.262 8.444 0.037 1.00 94.25 276 VAL A CA 1
ATOM 2282 C C . VAL A 1 276 ? 9.757 8.168 0.228 1.00 94.25 276 VAL A C 1
ATOM 2284 O O . VAL A 1 276 ? 10.589 8.976 -0.176 1.00 94.25 276 VAL A O 1
ATOM 2287 N N . TYR A 1 277 ? 10.134 7.005 0.774 1.00 93.12 277 TYR A N 1
ATOM 2288 C CA . TYR A 1 277 ? 11.544 6.648 0.951 1.00 93.12 277 TYR A CA 1
ATOM 2289 C C . TYR A 1 277 ? 12.273 6.499 -0.387 1.00 93.12 277 TYR A C 1
ATOM 2291 O O . TYR A 1 277 ? 13.458 6.815 -0.474 1.00 93.12 277 TYR A O 1
ATOM 2299 N N . ASN A 1 278 ? 11.562 6.091 -1.443 1.00 91.69 278 ASN A N 1
ATOM 2300 C CA . ASN A 1 278 ? 12.145 5.871 -2.765 1.00 91.69 278 ASN A CA 1
ATOM 2301 C C . ASN A 1 278 ? 12.604 7.166 -3.448 1.00 91.69 278 ASN A C 1
ATOM 2303 O O . ASN A 1 278 ? 13.508 7.121 -4.277 1.00 91.69 278 ASN A O 1
ATOM 2307 N N . ILE A 1 279 ? 12.072 8.323 -3.039 1.00 93.00 279 ILE A N 1
ATOM 2308 C CA . ILE A 1 279 ? 12.526 9.641 -3.510 1.00 93.00 279 ILE A CA 1
ATOM 2309 C C . ILE A 1 279 ? 14.022 9.826 -3.220 1.00 93.00 279 ILE A C 1
ATOM 2311 O O . ILE A 1 279 ? 14.752 10.379 -4.036 1.00 93.00 279 ILE A O 1
ATOM 2315 N N . PHE A 1 280 ? 14.505 9.321 -2.082 1.00 90.81 280 PHE A N 1
ATOM 2316 C CA . PHE A 1 280 ? 15.901 9.487 -1.672 1.00 90.81 280 PHE A CA 1
ATOM 2317 C C . PHE A 1 280 ? 16.874 8.533 -2.374 1.00 90.81 280 PHE A C 1
ATOM 2319 O O . PHE A 1 280 ? 18.082 8.697 -2.222 1.00 90.81 280 PHE A O 1
ATOM 2326 N N . HIS A 1 281 ? 16.380 7.546 -3.126 1.00 87.00 281 HIS A N 1
ATOM 2327 C CA . HIS A 1 281 ? 17.224 6.664 -3.938 1.00 87.00 281 HIS A CA 1
ATOM 2328 C C . HIS A 1 281 ? 17.547 7.270 -5.314 1.00 87.00 281 HIS A C 1
ATOM 2330 O O . HIS A 1 281 ? 18.551 6.909 -5.928 1.00 87.00 281 HIS A O 1
ATOM 2336 N N . GLU A 1 282 ? 16.729 8.210 -5.787 1.00 88.12 282 GLU A N 1
ATOM 2337 C CA . GLU A 1 282 ? 16.870 8.843 -7.097 1.00 88.12 282 GLU A CA 1
ATOM 2338 C C . GLU A 1 282 ? 17.637 10.171 -6.958 1.00 88.12 282 GLU A C 1
ATOM 2340 O O . GLU A 1 282 ? 17.154 11.150 -6.386 1.00 88.12 282 GLU A O 1
ATOM 2345 N N . LYS A 1 283 ? 18.867 10.211 -7.487 1.00 86.12 283 LYS A N 1
ATOM 2346 C CA . LYS A 1 283 ? 19.827 11.320 -7.286 1.00 86.12 283 LYS A CA 1
ATOM 2347 C C . LYS A 1 283 ? 19.314 12.680 -7.758 1.00 86.12 283 LYS A C 1
ATOM 2349 O O . LYS A 1 283 ? 19.684 13.706 -7.195 1.00 86.12 283 LYS A O 1
ATOM 2354 N N . ASP A 1 284 ? 18.473 12.691 -8.782 1.00 88.31 284 ASP A N 1
ATOM 2355 C CA . ASP A 1 284 ? 17.977 13.913 -9.411 1.00 88.31 284 ASP A CA 1
ATOM 2356 C C . ASP A 1 284 ? 17.009 14.705 -8.513 1.00 88.31 284 ASP A C 1
ATOM 2358 O O . ASP A 1 284 ? 16.895 15.923 -8.670 1.00 88.31 284 ASP A O 1
ATOM 2362 N N . PHE A 1 285 ? 16.391 14.071 -7.505 1.00 92.25 285 PHE A N 1
ATOM 2363 C CA . PHE A 1 285 ? 15.546 14.772 -6.526 1.00 92.25 285 PHE A CA 1
ATOM 2364 C C . PHE A 1 285 ? 16.311 15.721 -5.605 1.00 92.25 285 PHE A C 1
ATOM 2366 O O . PHE A 1 285 ? 15.686 16.516 -4.906 1.00 92.25 285 PHE A O 1
ATOM 2373 N N . VAL A 1 286 ? 17.645 15.722 -5.642 1.00 91.06 286 VAL A N 1
ATOM 2374 C CA . VAL A 1 286 ? 18.462 16.720 -4.935 1.00 91.06 286 VAL A CA 1
ATOM 2375 C C . VAL A 1 286 ? 18.083 18.141 -5.367 1.00 91.06 286 VAL A C 1
ATOM 2377 O O . VAL A 1 286 ? 18.054 19.042 -4.533 1.00 91.06 286 VAL A O 1
ATOM 2380 N N . LYS A 1 287 ? 17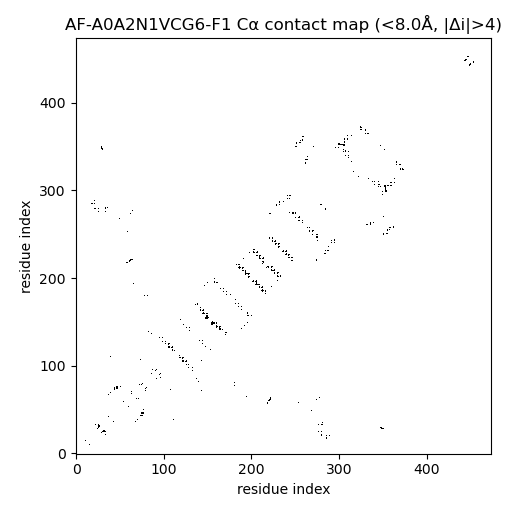.676 18.337 -6.631 1.00 90.62 287 LYS A N 1
ATOM 2381 C CA . LYS A 1 287 ? 17.171 19.628 -7.140 1.00 90.62 287 LYS A CA 1
ATOM 2382 C C . LYS A 1 287 ? 15.852 20.066 -6.483 1.00 90.62 287 LYS A C 1
ATOM 2384 O O . LYS A 1 287 ? 15.532 21.247 -6.493 1.00 90.62 287 LYS A O 1
ATOM 2389 N N . ALA A 1 288 ? 15.091 19.131 -5.912 1.00 91.75 288 ALA A N 1
ATOM 2390 C CA . ALA A 1 288 ? 13.816 19.377 -5.238 1.00 91.75 288 ALA A CA 1
ATOM 2391 C C . ALA A 1 288 ? 13.951 19.486 -3.710 1.00 91.75 288 ALA A C 1
ATOM 2393 O O . ALA A 1 288 ? 12.941 19.401 -3.009 1.00 91.75 288 ALA A O 1
ATOM 2394 N N . TYR A 1 289 ? 15.167 19.659 -3.179 1.00 92.31 289 TYR A N 1
ATOM 2395 C CA . TYR A 1 289 ? 15.433 19.692 -1.738 1.00 92.31 289 TYR A CA 1
ATOM 2396 C C . TYR A 1 289 ? 14.479 20.623 -0.968 1.00 92.31 289 TYR A C 1
ATOM 2398 O O . TYR A 1 289 ? 13.821 20.176 -0.028 1.00 92.31 289 TYR A O 1
ATOM 2406 N N . ASP A 1 290 ? 14.337 21.880 -1.400 1.00 92.00 290 ASP A N 1
ATOM 2407 C CA . ASP A 1 290 ? 13.492 22.867 -0.710 1.00 92.00 290 ASP A CA 1
ATOM 2408 C C . ASP A 1 290 ? 11.997 22.513 -0.778 1.00 92.00 290 ASP A C 1
ATOM 2410 O O . ASP A 1 290 ? 11.256 22.699 0.194 1.00 92.00 290 ASP A O 1
ATOM 2414 N N . ILE A 1 291 ? 11.549 21.944 -1.904 1.00 93.56 291 ILE A N 1
ATOM 2415 C CA . ILE A 1 291 ? 10.165 21.481 -2.091 1.00 93.56 291 ILE A CA 1
ATOM 2416 C C . ILE A 1 291 ? 9.873 20.334 -1.121 1.00 93.56 291 ILE A C 1
ATOM 2418 O O . ILE A 1 291 ? 8.865 20.360 -0.413 1.00 93.56 291 ILE A O 1
ATOM 2422 N N . ILE A 1 292 ? 10.770 19.346 -1.058 1.00 93.50 292 ILE A N 1
ATOM 2423 C CA . ILE A 1 292 ? 10.647 18.189 -0.168 1.00 93.50 292 ILE A CA 1
ATOM 2424 C C . ILE A 1 292 ? 10.645 18.649 1.289 1.00 93.50 292 ILE A C 1
ATOM 2426 O O . ILE A 1 292 ? 9.761 18.253 2.046 1.00 93.50 292 ILE A O 1
ATOM 2430 N N . LEU A 1 293 ? 11.574 19.524 1.680 1.00 92.00 293 LEU A N 1
ATOM 2431 C CA . LEU A 1 293 ? 11.641 20.049 3.043 1.00 92.00 293 LEU A CA 1
ATOM 2432 C C . LEU A 1 293 ? 10.350 20.780 3.435 1.00 92.00 293 LEU A C 1
ATOM 2434 O O . LEU A 1 293 ? 9.825 20.559 4.528 1.00 92.00 293 LEU A O 1
ATOM 2438 N N . THR A 1 294 ? 9.801 21.586 2.523 1.00 92.88 294 THR A N 1
ATOM 2439 C CA . THR A 1 294 ? 8.519 22.272 2.723 1.00 92.88 294 THR A CA 1
ATOM 2440 C C . THR A 1 294 ? 7.399 21.266 2.989 1.00 92.88 294 THR A C 1
ATOM 2442 O O . THR A 1 294 ? 6.726 21.374 4.011 1.00 92.88 294 THR A O 1
ATOM 2445 N N . ILE A 1 295 ? 7.243 20.240 2.145 1.00 92.50 295 ILE A N 1
ATOM 2446 C CA . ILE A 1 295 ? 6.210 19.201 2.322 1.00 92.50 295 ILE A CA 1
ATOM 2447 C C . ILE A 1 295 ? 6.378 18.468 3.660 1.00 92.50 295 ILE A C 1
ATOM 2449 O O . ILE A 1 295 ? 5.404 18.245 4.377 1.00 92.50 295 ILE A O 1
ATOM 2453 N N . LEU A 1 296 ? 7.611 18.098 4.019 1.00 91.00 296 LEU A N 1
ATOM 2454 C CA . LEU A 1 296 ? 7.885 17.392 5.272 1.00 91.00 296 LEU A CA 1
ATOM 2455 C C . LEU A 1 296 ? 7.583 18.258 6.499 1.00 91.00 296 LEU A C 1
ATOM 2457 O O . LEU A 1 296 ? 7.110 17.734 7.507 1.00 91.00 296 LEU A O 1
ATOM 2461 N N . SER A 1 297 ? 7.842 19.565 6.420 1.00 87.56 297 SER A N 1
ATOM 2462 C CA . SER A 1 297 ? 7.525 20.512 7.491 1.00 87.56 297 SER A CA 1
ATOM 2463 C C . SER A 1 297 ? 6.017 20.722 7.659 1.00 87.56 297 SER A C 1
ATOM 2465 O O . SER A 1 297 ? 5.529 20.665 8.781 1.00 87.56 297 SER A O 1
ATOM 2467 N N . GLU A 1 298 ? 5.262 20.850 6.561 1.00 87.50 298 GLU A N 1
ATOM 2468 C CA . GLU A 1 298 ? 3.796 20.982 6.576 1.00 87.50 298 GLU A CA 1
ATOM 2469 C C . GLU A 1 298 ? 3.110 19.768 7.230 1.00 87.50 298 GLU A C 1
ATOM 2471 O O . GLU A 1 298 ? 2.086 19.910 7.893 1.00 87.50 298 GLU A O 1
ATOM 2476 N N . MET A 1 299 ? 3.688 18.573 7.077 1.00 81.62 299 MET A N 1
ATOM 2477 C CA . MET A 1 299 ? 3.167 17.333 7.666 1.00 81.62 299 MET A CA 1
ATOM 2478 C C . MET A 1 299 ? 3.513 17.161 9.147 1.00 81.62 299 MET A C 1
ATOM 2480 O O . MET A 1 299 ? 2.867 16.386 9.853 1.00 81.62 299 MET A O 1
ATOM 2484 N N . ARG A 1 300 ? 4.514 17.892 9.646 1.00 80.38 300 ARG A N 1
ATOM 2485 C CA . ARG A 1 300 ? 4.849 17.946 11.072 1.00 80.38 300 ARG A CA 1
ATOM 2486 C C . ARG A 1 300 ? 4.040 19.048 11.750 1.00 80.38 300 ARG A C 1
ATOM 2488 O O . ARG A 1 300 ? 4.578 20.068 12.161 1.00 80.38 300 ARG A O 1
ATOM 2495 N N . VAL A 1 301 ? 2.736 18.816 11.890 1.00 68.94 301 VAL A N 1
ATOM 2496 C CA . VAL A 1 301 ? 1.811 19.757 12.552 1.00 68.94 301 VAL A CA 1
ATOM 2497 C C . VAL A 1 301 ? 2.150 19.944 14.043 1.00 68.94 301 VAL A C 1
ATOM 2499 O O . VAL A 1 301 ? 1.836 20.977 14.627 1.00 68.94 301 VAL A O 1
ATOM 2502 N N . SER A 1 302 ? 2.822 18.968 14.660 1.00 67.00 302 SER A N 1
ATOM 2503 C CA . SER A 1 302 ? 3.264 18.999 16.056 1.00 67.00 302 SER A CA 1
ATOM 2504 C C . SER A 1 302 ? 4.599 18.268 16.217 1.00 67.00 302 SER A C 1
ATOM 2506 O O . SER A 1 302 ? 4.848 17.273 15.540 1.00 67.00 302 SER A O 1
ATOM 2508 N N . GLU A 1 303 ? 5.460 18.722 17.132 1.00 62.44 303 GLU A N 1
ATOM 2509 C CA . GLU A 1 303 ? 6.651 17.954 17.538 1.00 62.44 303 GLU A CA 1
ATOM 2510 C C . GLU A 1 303 ? 6.317 16.812 18.511 1.00 62.44 303 GLU A C 1
ATOM 2512 O O . GLU A 1 303 ? 7.160 15.952 18.780 1.00 62.44 303 GLU A O 1
ATOM 2517 N N . VAL A 1 304 ? 5.095 16.799 19.052 1.00 65.19 304 VAL A N 1
ATOM 2518 C CA . VAL A 1 304 ? 4.659 15.812 20.039 1.00 65.19 304 VAL A CA 1
ATOM 2519 C C . VAL A 1 304 ? 4.334 14.497 19.339 1.00 65.19 304 VAL A C 1
ATOM 2521 O O . VAL A 1 304 ? 3.482 14.440 18.454 1.00 65.19 304 VAL A O 1
ATOM 2524 N N . ASN A 1 305 ? 4.978 13.414 19.772 1.00 67.19 305 ASN A N 1
ATOM 2525 C CA . ASN A 1 305 ? 4.665 12.080 19.286 1.00 67.19 305 ASN A CA 1
ATOM 2526 C C . ASN A 1 305 ? 3.296 11.635 19.831 1.00 67.19 305 ASN A C 1
ATOM 2528 O O . ASN A 1 305 ? 3.160 11.315 21.012 1.00 67.19 305 ASN A O 1
ATOM 2532 N N . GLY A 1 306 ? 2.273 11.582 18.972 1.00 68.50 306 GLY A N 1
ATOM 2533 C CA . GLY A 1 306 ? 0.936 11.097 19.341 1.00 68.50 306 GLY A CA 1
ATOM 2534 C C . GLY A 1 306 ? 0.918 9.677 19.917 1.00 68.50 306 GLY A C 1
ATOM 2535 O O . GLY A 1 306 ? 0.027 9.326 20.688 1.00 68.50 306 GLY A O 1
ATOM 2536 N N . LEU A 1 307 ? 1.924 8.863 19.589 1.00 77.50 307 LEU A N 1
ATOM 2537 C CA . LEU A 1 307 ? 2.074 7.518 20.137 1.00 77.50 307 LEU A CA 1
ATOM 2538 C C . LEU A 1 307 ? 2.518 7.536 21.609 1.00 77.50 307 LEU A C 1
ATOM 2540 O O . LEU A 1 307 ? 2.102 6.683 22.388 1.00 77.50 307 LEU A O 1
ATOM 2544 N N . GLU A 1 308 ? 3.336 8.516 21.999 1.00 77.06 308 GLU A N 1
ATOM 2545 C CA . GLU A 1 308 ? 3.810 8.687 23.376 1.00 77.06 308 GLU A CA 1
ATOM 2546 C C . GLU A 1 308 ? 2.673 9.162 24.284 1.00 77.06 308 GLU A C 1
ATOM 2548 O O . GLU A 1 308 ? 2.437 8.576 25.333 1.00 77.06 308 GLU A O 1
ATOM 2553 N N . SER A 1 309 ? 1.858 10.118 23.830 1.00 77.56 309 SER A N 1
ATOM 2554 C CA . SER A 1 309 ? 0.655 10.506 24.580 1.00 77.56 309 SER A CA 1
ATOM 2555 C C . SER A 1 309 ? -0.374 9.372 24.668 1.00 77.56 309 SER A C 1
ATOM 2557 O O . SER A 1 309 ? -1.067 9.231 25.676 1.00 77.56 309 SER A O 1
ATOM 2559 N N . SER A 1 310 ? -0.459 8.521 23.641 1.00 81.25 310 SER A N 1
ATOM 2560 C CA . SER A 1 310 ? -1.298 7.316 23.667 1.00 81.25 310 SER A CA 1
ATOM 2561 C C . SER A 1 310 ? -0.792 6.273 24.668 1.00 81.25 310 SER A C 1
ATOM 2563 O O . SER A 1 310 ? -1.602 5.548 25.241 1.00 81.25 310 SER A O 1
ATOM 2565 N N . LYS A 1 311 ? 0.521 6.218 24.928 1.00 84.38 311 LYS A N 1
ATOM 2566 C CA . LYS A 1 311 ? 1.109 5.347 25.952 1.00 84.38 311 LYS A CA 1
ATOM 2567 C C . LYS A 1 311 ? 0.636 5.732 27.350 1.00 84.38 311 LYS A C 1
ATOM 2569 O O . LYS A 1 311 ? 0.100 4.872 28.045 1.00 84.38 311 LYS A O 1
ATOM 2574 N N . ASP A 1 312 ? 0.757 7.003 27.724 1.00 84.75 312 ASP A N 1
ATOM 2575 C CA . ASP A 1 312 ? 0.335 7.479 29.050 1.00 84.75 312 ASP A CA 1
ATOM 2576 C C . ASP A 1 312 ? -1.162 7.225 29.281 1.00 84.75 312 ASP A C 1
ATOM 2578 O O . ASP A 1 312 ? -1.589 6.760 30.340 1.00 84.75 312 ASP A O 1
ATOM 2582 N N . LYS A 1 313 ? -1.973 7.468 28.244 1.00 86.12 313 LYS A N 1
ATOM 2583 C CA . LYS A 1 313 ? -3.414 7.196 28.268 1.00 86.12 313 LYS A CA 1
ATOM 2584 C C . LYS A 1 313 ? -3.729 5.703 28.420 1.00 86.12 313 LYS A C 1
ATOM 2586 O O . LYS A 1 313 ? -4.658 5.348 29.146 1.00 86.12 313 LYS A O 1
ATOM 2591 N N . LEU A 1 314 ? -2.966 4.825 27.768 1.00 86.75 314 LEU A N 1
ATOM 2592 C CA . LEU A 1 314 ? -3.146 3.377 27.865 1.00 86.75 314 LEU A CA 1
ATOM 2593 C C . LEU A 1 314 ? -2.737 2.834 29.241 1.00 86.75 314 LEU A C 1
ATOM 2595 O O . LEU A 1 314 ? -3.431 1.983 29.796 1.00 86.75 314 LEU A O 1
ATOM 2599 N N . GLU A 1 315 ? -1.653 3.347 29.821 1.00 87.25 315 GLU A N 1
ATOM 2600 C CA . GLU A 1 315 ? -1.243 3.015 31.191 1.00 87.25 315 GLU A CA 1
ATOM 2601 C C . GLU A 1 315 ? -2.303 3.461 32.210 1.00 87.25 315 GLU A C 1
ATOM 2603 O O . GLU A 1 315 ? -2.676 2.688 33.098 1.00 87.25 315 GLU A O 1
ATOM 2608 N N . ALA A 1 316 ? -2.877 4.655 32.029 1.00 87.88 316 ALA A N 1
ATOM 2609 C CA . ALA A 1 316 ? -3.987 5.140 32.845 1.00 87.88 316 ALA A CA 1
ATOM 2610 C C . ALA A 1 316 ? -5.254 4.276 32.706 1.00 87.88 316 ALA A C 1
ATOM 2612 O O . ALA A 1 316 ? -5.942 4.043 33.700 1.00 87.88 316 ALA A O 1
ATOM 2613 N N . LEU A 1 317 ? -5.562 3.774 31.503 1.00 86.19 317 LEU A N 1
ATOM 2614 C CA . LEU A 1 317 ? -6.688 2.860 31.287 1.00 86.19 317 LEU A CA 1
ATOM 2615 C C . LEU A 1 317 ? -6.487 1.540 32.043 1.00 86.19 317 LEU A C 1
ATOM 2617 O O . LEU A 1 317 ? -7.382 1.103 32.765 1.00 86.19 317 LEU A O 1
ATOM 2621 N N . LYS A 1 318 ? -5.297 0.938 31.946 1.00 84.19 318 LYS A N 1
ATOM 2622 C CA . LYS A 1 318 ? -4.965 -0.304 32.664 1.00 84.19 318 LYS A CA 1
ATOM 2623 C C . LYS A 1 318 ? -5.049 -0.149 34.178 1.00 84.19 318 LYS A C 1
ATOM 2625 O O . LYS A 1 318 ? -5.538 -1.043 34.862 1.00 84.19 318 LYS A O 1
ATOM 2630 N N . ALA A 1 319 ? -4.631 1.000 34.706 1.00 87.69 319 ALA A N 1
ATOM 2631 C CA . ALA A 1 319 ? -4.712 1.280 36.136 1.00 87.69 319 ALA A CA 1
ATOM 2632 C C . ALA A 1 319 ? -6.155 1.256 36.680 1.00 87.69 319 ALA A C 1
ATOM 2634 O O . ALA A 1 319 ? -6.348 1.008 37.870 1.00 87.69 319 ALA A O 1
ATOM 2635 N N . LYS A 1 320 ? -7.168 1.468 35.825 1.00 85.88 320 LYS A N 1
ATOM 2636 C CA . LYS A 1 320 ? -8.584 1.411 36.215 1.00 85.88 320 LYS A CA 1
ATOM 2637 C C . LYS A 1 320 ? -9.138 -0.007 36.386 1.00 85.88 320 LYS A C 1
ATOM 2639 O O . LYS A 1 320 ? -10.238 -0.121 36.910 1.00 85.88 320 LYS A O 1
ATOM 2644 N N . LYS A 1 321 ? -8.402 -1.057 35.989 1.00 80.12 321 LYS A N 1
ATOM 2645 C CA . LYS A 1 321 ? -8.804 -2.472 36.137 1.00 80.12 321 LYS A CA 1
ATOM 2646 C C . LYS A 1 321 ? -10.214 -2.777 35.597 1.00 80.12 321 LYS A C 1
ATOM 2648 O O . LYS A 1 321 ? -11.011 -3.421 36.263 1.00 80.12 321 LYS A O 1
ATOM 2653 N N . MET A 1 322 ? -10.521 -2.306 34.388 1.00 81.56 322 MET A N 1
ATOM 2654 C CA . MET A 1 322 ? -11.819 -2.515 33.715 1.00 81.56 322 MET A CA 1
ATOM 2655 C C . MET A 1 322 ? -11.834 -3.801 32.867 1.00 81.56 322 MET A C 1
ATOM 2657 O O . MET A 1 322 ? -12.517 -3.860 31.850 1.00 81.56 322 MET A O 1
ATOM 2661 N N . GLU A 1 323 ? -11.031 -4.796 33.247 1.00 82.50 323 GLU A N 1
ATOM 2662 C CA . GLU A 1 323 ? -10.750 -6.000 32.447 1.00 82.50 323 GLU A CA 1
ATOM 2663 C C . GLU A 1 323 ? -12.007 -6.830 32.165 1.00 82.50 323 GLU A C 1
ATOM 2665 O O . GLU A 1 323 ? -12.117 -7.415 31.091 1.00 82.50 323 GLU A O 1
ATOM 2670 N N . ASP A 1 324 ? -12.978 -6.793 33.080 1.00 81.75 324 ASP A N 1
ATOM 2671 C CA . ASP A 1 324 ? -14.256 -7.500 32.965 1.00 81.75 324 ASP A CA 1
ATOM 2672 C C . ASP A 1 324 ? -15.134 -6.981 31.810 1.00 81.75 324 ASP A C 1
ATOM 2674 O O . ASP A 1 324 ? -15.985 -7.709 31.310 1.00 81.75 324 ASP A O 1
ATOM 2678 N N . TYR A 1 325 ? -14.896 -5.753 31.336 1.00 84.38 325 TYR A N 1
ATOM 2679 C CA . TYR A 1 325 ? -15.671 -5.115 30.262 1.00 84.38 325 TYR A CA 1
ATOM 2680 C C . TYR A 1 325 ? -14.994 -5.211 28.886 1.00 84.38 325 TYR A C 1
ATOM 2682 O O . TYR A 1 325 ? -15.431 -4.572 27.921 1.00 84.38 325 TYR A O 1
ATOM 2690 N N . TYR A 1 326 ? -13.883 -5.946 28.786 1.00 88.44 326 TYR A N 1
ATOM 2691 C CA . TYR A 1 326 ? -13.131 -6.079 27.544 1.00 88.44 326 TYR A CA 1
ATOM 2692 C C . TYR A 1 326 ? -13.632 -7.268 26.730 1.00 88.44 326 TYR A C 1
ATOM 2694 O O . TYR A 1 326 ? -13.484 -8.423 27.123 1.00 88.44 326 TYR A O 1
ATOM 2702 N N . ASP A 1 327 ? -14.148 -6.984 25.539 1.00 89.00 327 ASP A N 1
ATOM 2703 C CA . ASP A 1 327 ? -14.358 -8.003 24.519 1.00 89.00 327 ASP A CA 1
ATOM 2704 C C . ASP A 1 327 ? -13.056 -8.310 23.746 1.00 89.00 327 ASP A C 1
ATOM 2706 O O . ASP A 1 327 ? -12.008 -7.671 23.915 1.00 89.00 327 ASP A O 1
ATOM 2710 N N . GLU A 1 328 ? -13.110 -9.312 22.866 1.00 89.06 328 GLU A N 1
ATOM 2711 C CA . GLU A 1 328 ? -11.963 -9.687 22.037 1.00 89.06 328 GLU A CA 1
ATOM 2712 C C . GLU A 1 328 ? -11.467 -8.557 21.120 1.00 89.06 328 GLU A C 1
ATOM 2714 O O . GLU A 1 328 ? -10.277 -8.514 20.796 1.00 89.06 328 GLU A O 1
ATOM 2719 N N . GLU A 1 329 ? -12.346 -7.669 20.651 1.00 88.62 329 GLU A N 1
ATOM 2720 C CA . GLU A 1 329 ? -11.977 -6.586 19.736 1.00 88.62 329 GLU A CA 1
ATOM 2721 C C . GLU A 1 329 ? -11.221 -5.476 20.468 1.00 88.62 329 GLU A C 1
ATOM 2723 O O . GLU A 1 329 ? -10.185 -5.010 19.977 1.00 88.62 329 GLU A O 1
ATOM 2728 N N . ILE A 1 330 ? -11.676 -5.120 21.671 1.00 90.19 330 ILE A N 1
ATOM 2729 C CA . ILE A 1 330 ? -11.005 -4.205 22.596 1.00 90.19 330 ILE A CA 1
ATOM 2730 C C . ILE A 1 330 ? -9.623 -4.756 22.947 1.00 90.19 330 ILE A C 1
ATOM 2732 O O . ILE A 1 330 ? -8.627 -4.038 22.822 1.00 90.19 330 ILE A O 1
ATOM 2736 N N . LEU A 1 331 ? -9.526 -6.042 23.304 1.00 90.00 331 LEU A N 1
ATOM 2737 C CA . LEU A 1 331 ? -8.242 -6.684 23.601 1.00 90.00 331 LEU A CA 1
ATOM 2738 C C . LEU A 1 331 ? -7.292 -6.642 22.399 1.00 90.00 331 LEU A C 1
ATOM 2740 O O . LEU A 1 331 ? -6.126 -6.271 22.554 1.00 90.00 331 LEU A O 1
ATOM 2744 N N . LYS A 1 332 ? -7.776 -6.956 21.190 1.00 91.44 332 LYS A N 1
ATOM 2745 C CA . LYS A 1 332 ? -6.979 -6.864 19.952 1.00 91.44 332 LYS A CA 1
ATOM 2746 C C . LYS A 1 332 ? -6.507 -5.432 19.687 1.00 91.44 332 LYS A C 1
ATOM 2748 O O . LYS A 1 332 ? -5.354 -5.238 19.301 1.00 91.44 332 LYS A O 1
ATOM 2753 N N . ALA A 1 333 ? -7.359 -4.431 19.903 1.00 91.56 333 ALA A N 1
ATOM 2754 C CA . ALA A 1 333 ? -7.018 -3.022 19.714 1.00 91.56 333 ALA A CA 1
ATOM 2755 C C . ALA A 1 333 ? -5.978 -2.526 20.735 1.00 91.56 333 ALA A C 1
ATOM 2757 O O . ALA A 1 333 ? -5.028 -1.834 20.359 1.00 91.56 333 ALA A O 1
ATOM 2758 N N . ILE A 1 334 ? -6.109 -2.926 22.004 1.00 90.69 334 ILE A N 1
ATOM 2759 C CA . ILE A 1 334 ? -5.131 -2.637 23.061 1.00 90.69 334 ILE A CA 1
ATOM 2760 C C . ILE A 1 334 ? -3.783 -3.284 22.725 1.00 90.69 334 ILE A C 1
ATOM 2762 O O . ILE A 1 334 ? -2.774 -2.584 22.661 1.00 90.69 334 ILE A O 1
ATOM 2766 N N . GLN A 1 335 ? -3.759 -4.586 22.420 1.00 92.56 335 GLN A N 1
ATOM 2767 C CA . GLN A 1 335 ? -2.533 -5.308 22.047 1.00 92.56 335 GLN A CA 1
ATOM 2768 C C . GLN A 1 335 ? -1.856 -4.704 20.810 1.00 92.56 335 GLN A C 1
ATOM 2770 O O . GLN A 1 335 ? -0.626 -4.627 20.733 1.00 92.56 335 GLN A O 1
ATOM 2775 N N . PHE A 1 336 ? -2.650 -4.259 19.834 1.00 93.44 336 PHE A N 1
ATOM 2776 C CA . PHE A 1 336 ? -2.151 -3.544 18.668 1.00 93.44 336 PHE A CA 1
ATOM 2777 C C . PHE A 1 336 ? -1.423 -2.253 19.071 1.00 93.44 336 PHE A C 1
ATOM 2779 O O . PHE A 1 336 ? -0.267 -2.068 18.678 1.00 93.44 336 PHE A O 1
ATOM 2786 N N . LEU A 1 337 ? -2.054 -1.391 19.880 1.00 91.25 337 LEU A N 1
ATOM 2787 C CA . LEU A 1 337 ? -1.439 -0.144 20.346 1.00 91.25 337 LEU A CA 1
ATOM 2788 C C . LEU A 1 337 ? -0.182 -0.404 21.179 1.00 91.25 337 LEU A C 1
ATOM 2790 O O . LEU A 1 337 ? 0.834 0.245 20.946 1.00 91.25 337 LEU A O 1
ATOM 2794 N N . GLU A 1 338 ? -0.201 -1.382 22.084 1.00 90.94 338 GLU A N 1
ATOM 2795 C CA . GLU A 1 338 ? 0.971 -1.769 22.881 1.00 90.94 338 GLU A CA 1
ATOM 2796 C C . GLU A 1 338 ? 2.152 -2.160 22.005 1.00 90.94 338 GLU A C 1
ATOM 2798 O O . GLU A 1 338 ? 3.268 -1.676 22.195 1.00 90.94 338 GLU A O 1
ATOM 2803 N N . LYS A 1 339 ? 1.901 -3.010 21.006 1.00 92.69 339 LYS A N 1
ATOM 2804 C CA . LYS A 1 339 ? 2.935 -3.459 20.081 1.00 92.69 339 LYS A CA 1
ATOM 2805 C C . LYS A 1 339 ? 3.493 -2.298 19.263 1.00 92.69 339 LYS A C 1
ATOM 2807 O O . LYS A 1 339 ? 4.689 -2.283 18.971 1.00 92.69 339 LYS A O 1
ATOM 2812 N N . LEU A 1 340 ? 2.666 -1.324 18.885 1.00 91.31 340 L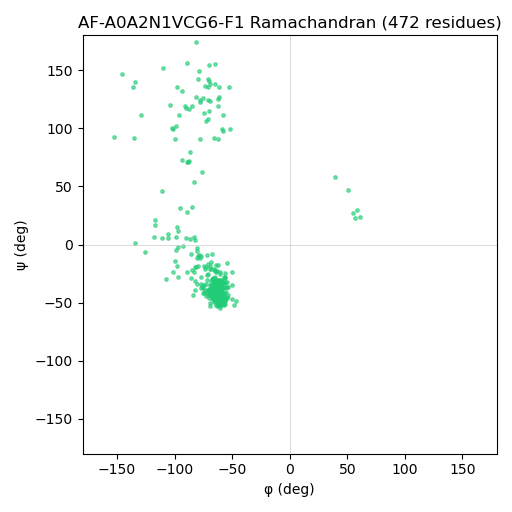EU A N 1
ATOM 2813 C CA . LEU A 1 340 ? 3.156 -0.125 18.209 1.00 91.31 340 LEU A CA 1
ATOM 2814 C C . LEU A 1 340 ? 3.967 0.768 19.148 1.00 91.31 340 LEU A C 1
ATOM 2816 O O . LEU A 1 340 ? 5.066 1.169 18.775 1.00 91.31 340 LEU A O 1
ATOM 2820 N N . ILE A 1 341 ? 3.486 1.022 20.365 1.00 90.06 341 ILE A N 1
ATOM 2821 C CA . ILE A 1 341 ? 4.190 1.811 21.384 1.00 90.06 341 ILE A CA 1
ATOM 2822 C C . ILE A 1 341 ? 5.555 1.191 21.700 1.00 90.06 341 ILE A C 1
ATOM 2824 O O . ILE A 1 341 ? 6.560 1.897 21.727 1.00 90.06 341 ILE A O 1
ATOM 2828 N N . GLN A 1 342 ? 5.619 -0.130 21.872 1.00 90.12 342 GLN A N 1
ATOM 2829 C CA . GLN A 1 342 ? 6.864 -0.844 22.145 1.00 90.12 342 GLN A CA 1
ATOM 2830 C C . GLN A 1 342 ? 7.881 -0.688 21.006 1.00 90.12 342 GLN A C 1
ATOM 2832 O O . GLN A 1 342 ? 9.069 -0.503 21.259 1.00 90.12 342 GLN A O 1
ATOM 2837 N N . ASN A 1 343 ? 7.425 -0.764 19.754 1.00 88.56 343 ASN A N 1
ATOM 2838 C CA . ASN A 1 343 ? 8.311 -0.737 18.589 1.00 88.56 343 ASN A CA 1
ATOM 2839 C C . ASN A 1 343 ? 8.664 0.684 18.118 1.00 88.56 343 ASN A C 1
ATOM 2841 O O . ASN A 1 343 ? 9.726 0.874 17.526 1.00 88.56 343 ASN A O 1
ATOM 2845 N N . TYR A 1 344 ? 7.785 1.665 18.344 1.00 88.12 344 TYR A N 1
ATOM 2846 C CA . TYR A 1 344 ? 7.852 2.989 17.713 1.00 88.12 344 TYR A CA 1
ATOM 2847 C C . TYR A 1 344 ? 7.629 4.172 18.678 1.00 88.12 344 TYR A C 1
ATOM 2849 O O . TYR A 1 344 ? 7.684 5.318 18.242 1.00 88.12 344 TYR A O 1
ATOM 2857 N N . GLY A 1 345 ? 7.426 3.945 19.982 1.00 80.50 345 GLY A N 1
ATOM 2858 C CA . GLY A 1 345 ? 7.122 4.995 20.973 1.00 80.50 345 GLY A CA 1
ATOM 2859 C C . GLY A 1 345 ? 8.161 6.109 21.081 1.00 80.50 345 GLY A C 1
ATOM 2860 O O . GLY A 1 345 ? 7.802 7.258 21.297 1.00 80.50 345 GLY A O 1
ATOM 2861 N N . GLY A 1 346 ? 9.441 5.798 20.866 1.00 78.56 346 GLY A N 1
ATOM 2862 C CA . GLY A 1 346 ? 10.521 6.795 20.858 1.00 78.56 346 GLY A CA 1
ATOM 2863 C C . GLY A 1 346 ? 10.863 7.366 19.476 1.00 78.56 346 GLY A C 1
ATOM 2864 O O . GLY A 1 346 ? 11.784 8.176 19.359 1.00 78.56 346 GLY A O 1
ATOM 2865 N N . ALA A 1 347 ? 10.195 6.919 18.410 1.00 83.31 347 ALA A N 1
ATOM 2866 C CA . ALA A 1 347 ? 10.552 7.296 17.048 1.00 83.31 347 ALA A CA 1
ATOM 2867 C C . ALA A 1 347 ? 9.968 8.669 16.681 1.00 83.31 347 ALA A C 1
ATOM 2869 O O . ALA A 1 347 ? 8.764 8.888 16.761 1.00 83.31 347 ALA A O 1
ATOM 2870 N N . LYS A 1 348 ? 10.821 9.584 16.205 1.00 83.00 348 LYS A N 1
ATOM 2871 C CA . LYS A 1 348 ? 10.429 10.926 15.723 1.00 83.00 348 LYS A CA 1
ATOM 2872 C C . LYS A 1 348 ? 10.233 10.953 14.203 1.00 83.00 348 LYS A C 1
ATOM 2874 O O . LYS A 1 348 ? 10.552 11.937 13.537 1.00 83.00 348 LYS A O 1
ATOM 2879 N N . ASN A 1 349 ? 9.789 9.834 13.637 1.00 88.75 349 ASN A N 1
ATOM 2880 C CA . ASN A 1 349 ? 9.578 9.694 12.202 1.00 88.75 349 ASN A CA 1
ATOM 2881 C C . ASN A 1 349 ? 8.361 10.528 11.762 1.00 88.75 349 ASN A C 1
ATOM 2883 O O . ASN A 1 349 ? 7.313 10.508 12.403 1.00 88.75 349 ASN A O 1
ATOM 2887 N N . THR A 1 350 ? 8.501 11.246 10.649 1.00 90.12 350 THR A N 1
ATOM 2888 C CA . THR A 1 350 ? 7.483 12.162 10.112 1.00 90.12 350 THR A CA 1
ATOM 2889 C C . THR A 1 350 ? 6.154 11.464 9.807 1.00 90.12 350 THR A C 1
ATOM 2891 O O . THR A 1 350 ? 5.107 12.053 10.048 1.00 90.12 350 THR A O 1
ATOM 2894 N N . LEU A 1 351 ? 6.168 10.202 9.362 1.00 91.06 351 LEU A N 1
ATOM 2895 C CA . LEU A 1 351 ? 4.944 9.420 9.150 1.00 91.06 351 LEU A CA 1
ATOM 2896 C C . LEU A 1 351 ? 4.202 9.149 10.464 1.00 91.06 351 LEU A C 1
ATOM 2898 O O . LEU A 1 351 ? 2.980 9.190 10.485 1.00 91.06 351 LEU A O 1
ATOM 2902 N N . LEU A 1 352 ? 4.915 8.904 11.570 1.00 89.81 352 LEU A N 1
ATOM 2903 C CA . LEU A 1 352 ? 4.280 8.683 12.878 1.00 89.81 352 LEU A CA 1
ATOM 2904 C C . LEU A 1 352 ? 3.666 9.967 13.425 1.00 89.81 352 LEU A C 1
ATOM 2906 O O . LEU A 1 352 ? 2.561 9.936 13.960 1.00 89.81 352 LEU A O 1
ATOM 2910 N N . VAL A 1 353 ? 4.365 11.090 13.249 1.00 88.06 353 VAL A N 1
ATOM 2911 C CA . VAL A 1 353 ? 3.853 12.415 13.615 1.00 88.06 353 VAL A CA 1
ATOM 2912 C C . VAL A 1 353 ? 2.580 12.732 12.827 1.00 88.06 353 VAL A C 1
ATOM 2914 O O . VAL A 1 353 ? 1.581 13.135 13.416 1.00 88.06 353 VAL A O 1
ATOM 2917 N N . ALA A 1 354 ? 2.573 12.462 11.518 1.00 88.50 354 ALA A N 1
ATOM 2918 C CA . ALA A 1 354 ? 1.399 12.658 10.670 1.00 88.50 354 ALA A CA 1
ATOM 2919 C C . ALA A 1 354 ? 0.183 11.808 11.099 1.00 88.50 354 ALA A C 1
ATOM 2921 O O . ALA A 1 354 ? -0.956 12.196 10.855 1.00 88.50 354 ALA A O 1
ATOM 2922 N N . LEU A 1 355 ? 0.408 10.673 11.769 1.00 90.06 355 LEU A N 1
ATOM 2923 C CA . LEU A 1 355 ? -0.640 9.765 12.253 1.00 90.06 355 LEU A CA 1
ATOM 2924 C C . LEU A 1 355 ? -1.141 10.085 13.668 1.00 90.06 355 LEU A C 1
ATOM 2926 O O . LEU A 1 355 ? -1.951 9.332 14.206 1.00 90.06 355 LEU A O 1
ATOM 2930 N N . GLN A 1 356 ? -0.698 11.184 14.287 1.00 87.81 356 GLN A N 1
ATOM 2931 C CA . GLN A 1 356 ? -1.086 11.544 15.656 1.00 87.81 356 GLN A CA 1
ATOM 2932 C C . GLN A 1 356 ? -2.610 11.515 15.871 1.00 87.81 356 GLN A C 1
ATOM 2934 O O . GLN A 1 356 ? -3.078 10.937 16.853 1.00 87.81 356 GLN A O 1
ATOM 2939 N N . MET A 1 357 ? -3.377 12.108 14.952 1.00 87.69 357 MET A N 1
ATOM 2940 C CA . MET A 1 357 ? -4.840 12.158 15.046 1.00 87.69 357 MET A CA 1
ATOM 2941 C C . MET A 1 357 ? -5.472 10.765 14.965 1.00 87.69 357 MET A C 1
ATOM 2943 O O . MET A 1 357 ? -6.416 10.479 15.692 1.00 87.69 357 MET A O 1
ATOM 2947 N N . GLU A 1 358 ? -4.924 9.878 14.136 1.00 91.00 358 GLU A N 1
ATOM 2948 C CA . GLU A 1 358 ? -5.432 8.514 13.956 1.00 91.00 358 GLU A CA 1
ATOM 2949 C C . GLU A 1 358 ? -5.172 7.650 15.196 1.00 91.00 358 GLU A C 1
ATOM 2951 O O . GLU A 1 358 ? -6.036 6.877 15.606 1.00 91.00 358 GLU A O 1
ATOM 2956 N N . PHE A 1 359 ? -4.016 7.810 15.852 1.00 90.00 359 PHE A N 1
ATOM 2957 C CA . PHE A 1 359 ? -3.754 7.147 17.134 1.00 90.00 359 PHE A CA 1
ATOM 2958 C C . PHE A 1 359 ? -4.688 7.642 18.236 1.00 90.00 359 PHE A C 1
ATOM 2960 O O . PHE A 1 359 ? -5.208 6.836 19.008 1.00 90.00 359 PHE A O 1
ATOM 2967 N N . GLN A 1 360 ? -4.945 8.951 18.282 1.00 88.06 360 GLN A N 1
ATOM 2968 C CA . GLN A 1 360 ? -5.882 9.522 19.240 1.00 88.06 360 GLN A CA 1
ATOM 2969 C C . GLN A 1 360 ? -7.309 9.009 19.014 1.00 88.06 360 GLN A C 1
ATOM 2971 O O . GLN A 1 360 ? -7.926 8.531 19.962 1.00 88.06 360 GLN A O 1
ATOM 2976 N N . GLN A 1 361 ? -7.800 9.040 17.774 1.00 90.50 361 GLN A N 1
ATOM 2977 C CA . GLN A 1 361 ? -9.117 8.501 17.421 1.00 90.50 361 GLN A CA 1
ATOM 2978 C C . GLN A 1 361 ? -9.216 7.009 17.735 1.00 90.50 361 GLN A C 1
ATOM 2980 O O . GLN A 1 361 ? -10.239 6.542 18.232 1.00 90.50 361 GLN A O 1
ATOM 2985 N N . LYS A 1 362 ? -8.141 6.247 17.500 1.00 90.94 362 LYS A N 1
ATOM 2986 C CA . LYS A 1 362 ? -8.108 4.830 17.856 1.00 90.94 362 LYS A CA 1
ATOM 2987 C C . LYS A 1 362 ? -8.244 4.631 19.361 1.00 90.94 362 LYS A C 1
ATOM 2989 O O . LYS A 1 362 ? -9.028 3.788 19.787 1.00 90.94 362 LYS A O 1
ATOM 2994 N N . PHE A 1 363 ? -7.523 5.411 20.159 1.00 90.62 363 PHE A N 1
ATOM 2995 C CA . PHE A 1 363 ? -7.649 5.360 21.611 1.00 90.62 363 PHE A CA 1
ATOM 2996 C C . PHE A 1 363 ? -9.065 5.736 22.074 1.00 90.62 363 PHE A C 1
ATOM 2998 O O . PHE A 1 363 ? -9.653 5.016 22.875 1.00 90.62 363 PHE A O 1
ATOM 3005 N N . GLU A 1 364 ? -9.637 6.815 21.541 1.00 90.62 364 GLU A N 1
ATOM 3006 C CA . GLU A 1 364 ? -11.008 7.245 21.850 1.00 90.62 364 GLU A CA 1
ATOM 3007 C C . GLU A 1 364 ? -12.030 6.154 21.497 1.00 90.62 364 GLU A C 1
ATOM 3009 O O . GLU A 1 364 ? -12.859 5.814 22.335 1.00 90.62 364 GLU A O 1
ATOM 3014 N N . SER A 1 365 ? -11.881 5.487 20.347 1.00 91.94 365 SER A N 1
ATOM 3015 C CA . SER A 1 365 ? -12.757 4.371 19.958 1.00 91.94 365 SER A CA 1
ATOM 3016 C C . SER A 1 365 ? -12.705 3.179 20.923 1.00 91.94 365 SER A C 1
ATOM 3018 O O . SER A 1 365 ? -13.717 2.511 21.134 1.00 91.94 365 SER A O 1
ATOM 3020 N N . ILE A 1 366 ? -11.547 2.921 21.546 1.00 90.50 366 ILE A N 1
ATOM 3021 C CA . ILE A 1 366 ? -11.410 1.884 22.580 1.00 90.50 366 ILE A CA 1
ATOM 3022 C C . ILE A 1 366 ? -12.201 2.292 23.824 1.00 90.50 366 ILE A C 1
ATOM 3024 O O . ILE A 1 366 ? -12.945 1.481 24.368 1.00 90.50 366 ILE A O 1
ATOM 3028 N N . ILE A 1 367 ? -12.073 3.550 24.258 1.00 90.81 367 ILE A N 1
ATOM 3029 C CA . ILE A 1 367 ? -12.814 4.069 25.414 1.00 90.81 367 ILE A CA 1
ATOM 3030 C C . ILE A 1 367 ? -14.321 4.028 25.164 1.00 90.81 367 ILE A C 1
ATOM 3032 O O . ILE A 1 367 ? -15.059 3.571 26.034 1.00 90.81 367 ILE A O 1
ATOM 3036 N N . ASP A 1 368 ? -14.772 4.446 23.984 1.00 92.00 368 ASP A N 1
ATOM 3037 C CA . ASP A 1 368 ? -16.186 4.410 23.612 1.00 92.00 368 ASP A CA 1
ATOM 3038 C C . ASP A 1 368 ? -16.739 2.982 23.621 1.00 92.00 368 ASP A C 1
ATOM 3040 O O . ASP A 1 368 ? -17.821 2.750 24.159 1.00 92.00 368 ASP A O 1
ATOM 3044 N N . SER A 1 369 ? -15.970 2.014 23.115 1.00 91.06 369 SER A N 1
ATOM 3045 C CA . SER A 1 369 ? -16.354 0.595 23.131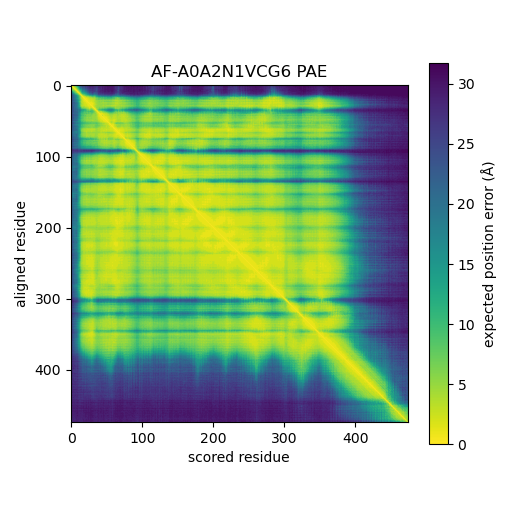 1.00 91.06 369 SER A CA 1
ATOM 3046 C C . SER A 1 369 ? -16.471 0.055 24.561 1.00 91.06 369 SER A C 1
ATOM 3048 O O . SER A 1 369 ? -17.469 -0.570 24.909 1.00 91.06 369 SER A O 1
ATOM 3050 N N . ILE A 1 370 ? -15.515 0.384 25.440 1.00 90.62 370 ILE A N 1
ATOM 3051 C CA . ILE A 1 370 ? -15.581 0.014 26.864 1.00 90.62 370 ILE A CA 1
ATOM 3052 C C . ILE A 1 370 ? -16.803 0.654 27.536 1.00 90.62 370 ILE A C 1
ATOM 3054 O O . ILE A 1 370 ? -17.514 -0.007 28.288 1.00 90.62 370 ILE A O 1
ATOM 3058 N N . MET A 1 371 ? -17.079 1.936 27.271 1.00 89.75 371 MET A N 1
ATOM 3059 C CA . MET A 1 371 ? -18.248 2.622 27.834 1.00 89.75 371 MET A CA 1
ATOM 3060 C C . MET A 1 371 ? -19.567 1.996 27.377 1.00 89.75 371 MET A C 1
ATOM 3062 O O . MET A 1 371 ? -20.518 1.962 28.159 1.00 89.75 371 MET A O 1
ATOM 3066 N N . LEU A 1 372 ? -19.642 1.524 26.132 1.00 91.81 372 LEU A N 1
ATOM 3067 C CA . LEU A 1 372 ? -20.810 0.810 25.623 1.00 91.81 372 LEU A CA 1
ATOM 3068 C C . LEU A 1 372 ? -21.013 -0.520 26.354 1.00 91.81 372 LEU A C 1
ATOM 3070 O O . LEU A 1 372 ? -22.133 -0.776 26.790 1.00 91.81 372 LEU A O 1
ATOM 3074 N N . ASN A 1 373 ? -19.950 -1.300 26.565 1.00 90.81 373 ASN A N 1
ATOM 3075 C CA . ASN A 1 373 ? -20.028 -2.572 27.291 1.00 90.81 373 ASN A CA 1
ATOM 3076 C C . ASN A 1 373 ? -20.455 -2.361 28.752 1.00 90.81 373 ASN A C 1
ATOM 3078 O O . ASN A 1 373 ? -21.400 -2.990 29.214 1.00 90.81 373 ASN A O 1
ATOM 3082 N N . VAL A 1 374 ? -19.866 -1.377 29.441 1.00 89.69 374 VAL A N 1
ATOM 3083 C CA . VAL A 1 374 ? -20.263 -1.012 30.814 1.00 89.69 374 VAL A CA 1
ATOM 3084 C C . VAL A 1 374 ? -21.745 -0.628 30.891 1.00 89.69 374 VAL A C 1
ATOM 3086 O O . VAL A 1 374 ? -22.451 -1.036 31.809 1.00 89.69 374 VAL A O 1
ATOM 3089 N N . ARG A 1 375 ? -22.242 0.172 29.937 1.00 91.25 375 ARG A N 1
ATOM 3090 C CA . ARG A 1 375 ? -23.665 0.552 29.898 1.00 91.25 375 ARG A CA 1
ATOM 3091 C C . ARG A 1 375 ? -24.563 -0.653 29.642 1.00 91.25 375 ARG A C 1
ATOM 3093 O O . ARG A 1 375 ? -25.591 -0.767 30.296 1.00 91.25 375 ARG A O 1
ATOM 3100 N N . ALA A 1 376 ? -24.173 -1.534 28.724 1.00 90.44 376 ALA A N 1
ATOM 3101 C CA . ALA A 1 376 ? -24.933 -2.735 28.408 1.00 90.44 376 ALA A CA 1
ATOM 3102 C C . ALA A 1 376 ? -25.076 -3.658 29.627 1.00 90.44 376 ALA A C 1
ATOM 3104 O O . ALA A 1 376 ? -26.176 -4.158 29.865 1.00 90.44 376 ALA A O 1
ATOM 3105 N N . ASP A 1 377 ? -24.015 -3.810 30.422 1.00 90.12 377 ASP A N 1
ATOM 3106 C CA . ASP A 1 377 ? -24.033 -4.611 31.649 1.00 90.12 377 ASP A CA 1
ATOM 3107 C C . ASP A 1 377 ? -24.951 -3.999 32.713 1.00 90.12 377 ASP A C 1
ATOM 3109 O O . ASP A 1 377 ? -25.824 -4.685 33.247 1.00 90.12 377 ASP A O 1
ATOM 3113 N N . TYR A 1 378 ? -24.854 -2.689 32.967 1.00 90.00 378 TYR A N 1
ATOM 3114 C CA . TYR A 1 378 ? -25.781 -2.023 33.890 1.00 90.00 378 TYR A CA 1
ATOM 3115 C C . TYR A 1 378 ? -27.235 -2.079 33.402 1.00 90.00 378 TYR A C 1
ATOM 3117 O O . TYR A 1 378 ? -28.147 -2.308 34.199 1.00 90.00 378 TYR A O 1
ATOM 3125 N N . ASP A 1 379 ? -27.476 -1.912 32.100 1.00 91.00 379 ASP A N 1
ATOM 3126 C CA . ASP A 1 379 ? -28.811 -2.044 31.516 1.00 91.00 379 ASP A CA 1
ATOM 3127 C C . ASP A 1 379 ? -29.335 -3.485 31.616 1.00 91.00 379 ASP A C 1
ATOM 3129 O O . ASP A 1 379 ? -30.549 -3.701 31.678 1.00 91.00 379 ASP A O 1
ATOM 3133 N N . PHE A 1 380 ? -28.452 -4.484 31.591 1.00 90.81 380 PHE A N 1
ATOM 3134 C CA . PHE A 1 380 ? -28.808 -5.881 31.819 1.00 90.81 380 PHE A CA 1
ATOM 3135 C C . PHE A 1 380 ? -29.204 -6.110 33.283 1.00 90.81 380 PHE A C 1
ATOM 3137 O O . PHE A 1 380 ? -30.310 -6.587 33.529 1.00 90.81 380 PHE A O 1
ATOM 3144 N N . GLU A 1 381 ? -28.388 -5.669 34.246 1.00 90.50 381 GLU A N 1
ATOM 3145 C CA . GLU A 1 381 ? -28.701 -5.783 35.679 1.00 90.50 381 GLU A CA 1
ATOM 3146 C C . GLU A 1 381 ? -30.012 -5.076 36.057 1.00 90.50 381 GLU A C 1
ATOM 3148 O O . GLU A 1 381 ? -30.807 -5.580 36.854 1.00 90.50 381 GLU A O 1
ATOM 3153 N N . ILE A 1 382 ? -30.258 -3.886 35.496 1.00 91.06 382 ILE A N 1
ATOM 3154 C CA . ILE A 1 382 ? -31.501 -3.143 35.732 1.00 91.06 382 ILE A CA 1
ATOM 3155 C C . ILE A 1 382 ? -32.693 -3.925 35.177 1.00 91.06 382 ILE A C 1
ATOM 3157 O O . ILE A 1 382 ? -33.717 -4.031 35.851 1.00 91.06 382 ILE A O 1
ATOM 3161 N N . ARG A 1 383 ? -32.573 -4.491 33.970 1.00 91.12 383 ARG A N 1
ATOM 3162 C CA . ARG A 1 383 ? -33.639 -5.301 33.363 1.00 91.12 383 ARG A CA 1
ATOM 3163 C C . ARG A 1 383 ? -33.922 -6.572 34.154 1.00 91.12 383 ARG A C 1
ATOM 3165 O O . ARG A 1 383 ? -35.090 -6.919 34.317 1.00 91.12 383 ARG A O 1
ATOM 3172 N N . GLU A 1 384 ? -32.894 -7.229 34.675 1.00 91.44 384 GLU A N 1
ATOM 3173 C CA . GLU A 1 384 ? -33.049 -8.411 35.523 1.00 91.44 384 GLU A CA 1
ATOM 3174 C C . GLU A 1 384 ? -33.824 -8.067 36.803 1.00 91.44 384 GLU A C 1
ATOM 3176 O O . GLU A 1 384 ? -34.871 -8.659 37.066 1.00 91.44 384 GLU A O 1
ATOM 3181 N N . LYS A 1 385 ? -33.417 -7.010 37.520 1.00 90.69 385 LYS A N 1
ATOM 3182 C CA . LYS A 1 385 ? -34.128 -6.532 38.721 1.00 90.69 385 LYS A CA 1
ATOM 3183 C C . LYS A 1 385 ? -35.562 -6.091 38.433 1.00 90.69 385 LYS A C 1
ATOM 3185 O O . LYS A 1 385 ? -36.458 -6.349 39.231 1.00 90.69 385 LYS A O 1
ATOM 3190 N N . LEU A 1 386 ? -35.806 -5.421 37.306 1.00 89.81 386 LEU A N 1
ATOM 3191 C CA . LEU A 1 386 ? -37.164 -5.051 36.895 1.00 89.81 386 LEU A CA 1
ATOM 3192 C C . LEU A 1 386 ? -38.028 -6.289 36.634 1.00 89.81 386 LEU A C 1
ATOM 3194 O O . LEU A 1 386 ? -39.187 -6.308 37.034 1.00 89.81 386 LEU A O 1
ATOM 3198 N N . THR A 1 387 ? -37.450 -7.340 36.052 1.00 91.75 387 THR A N 1
ATOM 3199 C CA . THR A 1 387 ? -38.153 -8.609 35.821 1.00 91.75 387 THR A CA 1
ATOM 3200 C C . THR A 1 387 ? -38.529 -9.286 37.143 1.00 91.75 387 THR A C 1
ATOM 3202 O O . THR A 1 387 ? -39.645 -9.783 37.281 1.00 91.75 387 THR A O 1
ATOM 3205 N N . GLU A 1 388 ? -37.646 -9.266 38.147 1.00 89.62 388 GLU A N 1
ATOM 3206 C CA . GLU A 1 388 ? -37.964 -9.760 39.497 1.00 89.62 388 GLU A CA 1
ATOM 3207 C C . GLU A 1 388 ? -39.122 -8.980 40.138 1.00 89.62 388 GLU A C 1
ATOM 3209 O O . GLU A 1 388 ? -40.024 -9.572 40.743 1.00 89.62 388 GLU A O 1
ATOM 3214 N N . TYR A 1 389 ? -39.137 -7.653 39.978 1.00 89.88 389 TYR A N 1
ATOM 3215 C CA . TYR A 1 389 ? -40.245 -6.828 40.455 1.00 89.88 389 TYR A CA 1
ATOM 3216 C C . TYR A 1 389 ? -41.549 -7.122 39.714 1.00 89.88 389 TYR A C 1
ATOM 3218 O O . TYR A 1 389 ? -42.586 -7.209 40.369 1.00 89.88 389 TYR A O 1
ATOM 3226 N N . ASP A 1 390 ? -41.519 -7.337 38.399 1.00 90.12 390 ASP A N 1
ATOM 3227 C CA . ASP A 1 390 ? -42.707 -7.701 37.619 1.00 90.12 390 ASP A CA 1
ATOM 3228 C C . ASP A 1 390 ? -43.313 -9.034 38.085 1.00 90.12 390 ASP A C 1
ATOM 3230 O O . ASP A 1 390 ? -44.535 -9.148 38.214 1.00 90.12 390 ASP A O 1
ATOM 3234 N N . VAL A 1 391 ? -42.475 -10.026 38.415 1.00 91.00 391 VAL A N 1
ATOM 3235 C CA . VAL A 1 391 ? -42.932 -11.294 39.010 1.00 91.00 391 VAL A CA 1
ATOM 3236 C C . VAL A 1 391 ? -43.614 -11.040 40.355 1.00 91.00 391 VAL A C 1
ATOM 3238 O O . VAL A 1 391 ? -44.741 -11.485 40.565 1.00 91.00 391 VAL A O 1
ATOM 3241 N N . SER A 1 392 ? -42.986 -10.258 41.236 1.00 89.62 392 SER A N 1
ATOM 3242 C CA . SER A 1 392 ? -43.548 -9.920 42.551 1.00 89.62 392 SER A CA 1
ATOM 3243 C C . SER A 1 392 ? -44.863 -9.131 42.452 1.00 89.62 392 SER A C 1
ATOM 3245 O O . SER A 1 392 ? -45.807 -9.370 43.209 1.00 89.62 392 SER A O 1
ATOM 3247 N N . ILE A 1 393 ? -44.969 -8.211 41.489 1.00 88.69 393 ILE A N 1
ATOM 3248 C CA . ILE A 1 393 ? -46.203 -7.470 41.199 1.00 88.69 393 ILE A CA 1
ATOM 3249 C C . ILE A 1 393 ? -47.306 -8.436 40.755 1.00 88.69 393 ILE A C 1
ATOM 3251 O O . ILE A 1 393 ? -48.432 -8.346 41.246 1.00 88.69 393 ILE A O 1
ATOM 3255 N N . ASN A 1 394 ? -46.994 -9.378 39.864 1.00 92.81 394 ASN A N 1
ATOM 3256 C CA . ASN A 1 394 ? -47.963 -10.350 39.370 1.00 92.81 394 ASN A CA 1
ATOM 3257 C C . ASN A 1 394 ? -48.420 -11.335 40.462 1.00 92.81 394 ASN A C 1
ATOM 3259 O O . ASN A 1 394 ? -49.611 -11.647 40.558 1.00 92.81 394 ASN A O 1
ATOM 3263 N N . ASP A 1 395 ? -47.507 -11.779 41.326 1.00 90.94 395 ASP A N 1
ATOM 3264 C CA . ASP A 1 395 ? -47.828 -12.634 42.473 1.00 90.94 395 ASP A CA 1
ATOM 3265 C C . ASP A 1 395 ? -48.748 -11.909 43.464 1.00 90.94 395 ASP A C 1
ATOM 3267 O O . ASP A 1 395 ? -49.780 -12.453 43.868 1.00 90.94 395 ASP A O 1
ATOM 3271 N N . ASN A 1 396 ? -48.446 -10.646 43.785 1.00 90.12 396 ASN A N 1
ATOM 3272 C CA . ASN A 1 396 ? -49.295 -9.817 44.643 1.00 90.12 396 ASN A CA 1
ATOM 3273 C C . ASN A 1 396 ? -50.676 -9.561 44.023 1.00 90.12 396 ASN A C 1
ATOM 3275 O O . ASN A 1 396 ? -51.682 -9.678 44.720 1.00 90.12 396 ASN A O 1
ATOM 3279 N N . ALA A 1 397 ? -50.753 -9.283 42.718 1.00 91.38 397 ALA A N 1
ATOM 3280 C CA . ALA A 1 397 ? -52.028 -9.125 42.014 1.00 91.38 397 ALA A CA 1
ATOM 3281 C C . ALA A 1 397 ? -52.859 -10.422 42.035 1.00 91.38 397 ALA A C 1
ATOM 3283 O O . ALA A 1 397 ? -54.087 -10.404 42.172 1.00 91.38 397 ALA A O 1
ATOM 3284 N N . THR A 1 398 ? -52.192 -11.575 41.940 1.00 92.19 398 THR A N 1
ATOM 3285 C CA . THR A 1 398 ? -52.842 -12.887 42.030 1.00 92.19 398 THR A CA 1
ATOM 3286 C C . THR A 1 398 ? -53.357 -13.154 43.447 1.00 92.19 398 THR A C 1
ATOM 3288 O O . THR A 1 398 ? -54.497 -13.599 43.607 1.00 92.19 398 THR A O 1
ATOM 3291 N N . ALA A 1 399 ? -52.564 -12.835 44.474 1.00 89.81 399 ALA A N 1
ATOM 3292 C CA . ALA A 1 399 ? -52.954 -12.948 45.878 1.00 89.81 399 ALA A CA 1
ATOM 3293 C C . ALA A 1 399 ? -54.124 -12.013 46.229 1.00 89.81 399 ALA A C 1
ATOM 3295 O O . ALA A 1 399 ? -55.082 -12.440 46.872 1.00 89.81 399 ALA A O 1
ATOM 3296 N N . GLU A 1 400 ? -54.106 -10.768 45.746 1.00 90.00 400 GLU A N 1
ATOM 3297 C CA . GLU A 1 400 ? -55.213 -9.820 45.907 1.00 90.00 400 GLU A CA 1
ATOM 3298 C C . GLU A 1 400 ? -56.511 -10.388 45.321 1.00 90.00 400 GLU A C 1
ATOM 3300 O O . GLU A 1 400 ? -57.553 -10.398 45.981 1.00 90.00 400 GLU A O 1
ATOM 3305 N N . LYS A 1 401 ? -56.449 -10.951 44.109 1.00 92.38 401 LYS A N 1
ATOM 3306 C CA . LYS A 1 401 ? -57.606 -11.583 43.464 1.00 92.38 401 LYS A CA 1
ATOM 3307 C C . LYS A 1 401 ? -58.128 -12.790 44.251 1.00 92.38 401 LYS A C 1
ATOM 3309 O O . LYS A 1 401 ? -59.341 -13.003 44.313 1.00 92.38 401 LYS A O 1
ATOM 3314 N N . GLN A 1 402 ? -57.243 -13.586 44.852 1.00 90.62 402 GLN A N 1
ATOM 3315 C CA . GLN A 1 402 ? -57.634 -14.701 45.721 1.00 90.62 402 GLN A CA 1
ATOM 3316 C C . GLN A 1 402 ? -58.324 -14.209 46.996 1.00 90.62 402 GLN A C 1
ATOM 3318 O O . GLN A 1 402 ? -59.415 -14.685 47.303 1.00 90.62 402 GLN A O 1
ATOM 3323 N N . LEU A 1 403 ? -57.752 -13.216 47.679 1.00 90.81 403 LEU A N 1
ATOM 3324 C CA . LEU A 1 403 ? -58.339 -12.616 48.878 1.00 90.81 403 LEU A CA 1
ATOM 3325 C C . LEU A 1 403 ? -59.702 -11.979 48.591 1.00 90.81 403 LEU A C 1
ATOM 3327 O O . LEU A 1 403 ? -60.630 -12.143 49.380 1.00 90.81 403 LEU A O 1
ATOM 3331 N N . LEU A 1 404 ? -59.863 -11.305 47.448 1.00 91.94 404 LEU A N 1
ATOM 3332 C CA . LEU A 1 404 ? -61.157 -10.771 47.014 1.00 91.94 404 LEU A CA 1
ATOM 3333 C C . LEU A 1 404 ? -62.193 -11.887 46.828 1.00 91.94 404 LEU A C 1
ATOM 3335 O O . LEU A 1 404 ? -63.302 -11.785 47.354 1.00 91.94 404 LEU A O 1
ATOM 3339 N N . ASN A 1 405 ? -61.823 -12.982 46.158 1.00 92.25 405 ASN A N 1
ATOM 3340 C CA . ASN A 1 405 ? -62.701 -14.144 45.995 1.00 92.25 405 ASN A CA 1
ATOM 3341 C C . ASN A 1 405 ? -63.053 -14.805 47.340 1.00 92.25 405 ASN A C 1
ATOM 3343 O O . ASN A 1 405 ? -64.192 -15.228 47.549 1.00 92.25 405 ASN A O 1
ATOM 3347 N N . GLU A 1 406 ? -62.095 -14.922 48.261 1.00 89.44 406 GLU A N 1
ATOM 3348 C CA . GLU A 1 406 ? -62.338 -15.446 49.609 1.00 89.44 406 GLU A CA 1
ATOM 3349 C C . GLU A 1 406 ? -63.263 -14.536 50.413 1.00 89.44 406 GLU A C 1
ATOM 3351 O O . GLU A 1 406 ? -64.175 -15.023 51.080 1.00 89.44 406 GLU A O 1
ATOM 3356 N N . LEU A 1 407 ? -63.089 -13.220 50.304 1.00 90.25 407 LEU A N 1
ATOM 3357 C CA . LEU A 1 407 ? -63.931 -12.229 50.962 1.00 90.25 407 LEU A CA 1
ATOM 3358 C C . LEU A 1 407 ? -65.368 -12.268 50.427 1.00 90.25 407 LEU A C 1
ATOM 3360 O O . LEU A 1 407 ? -66.316 -12.177 51.209 1.00 90.25 407 LEU A O 1
ATOM 3364 N N . GLU A 1 408 ? -65.555 -12.457 49.119 1.00 90.50 408 GLU A N 1
ATOM 3365 C CA . GLU A 1 408 ? -66.879 -12.678 48.529 1.00 90.50 408 GLU A CA 1
ATOM 3366 C C . GLU A 1 408 ? -67.520 -13.980 49.020 1.00 90.50 408 GLU A C 1
ATOM 3368 O O . GLU A 1 408 ? -68.675 -13.966 49.459 1.00 90.50 408 GLU A O 1
ATOM 3373 N N . LYS A 1 409 ? -66.769 -15.089 49.034 1.00 91.19 409 LYS A N 1
ATOM 3374 C CA . LYS A 1 409 ? -67.244 -16.370 49.586 1.00 91.19 409 LYS A CA 1
ATOM 3375 C C . LYS A 1 409 ? -67.606 -16.252 51.064 1.00 91.19 409 LYS A C 1
ATOM 3377 O O . LYS A 1 409 ? -68.640 -16.766 51.484 1.00 91.19 409 LYS A O 1
ATOM 3382 N N . PHE A 1 410 ? -66.791 -15.556 51.851 1.00 88.88 410 PHE A N 1
ATOM 3383 C CA . PHE A 1 410 ? -67.046 -15.317 53.266 1.00 88.88 410 PHE A CA 1
ATOM 3384 C C . PHE A 1 410 ? -68.303 -14.469 53.470 1.00 88.88 410 PHE A C 1
ATOM 3386 O O . PHE A 1 410 ? -69.144 -14.821 54.295 1.00 88.88 410 PHE A O 1
ATOM 3393 N N . LYS A 1 411 ? -68.490 -13.399 52.685 1.00 89.25 411 LYS A N 1
ATOM 3394 C CA . LYS A 1 411 ? -69.726 -12.600 52.700 1.00 89.25 411 LYS A CA 1
ATOM 3395 C C . LYS A 1 411 ? -70.954 -13.445 52.366 1.00 89.25 411 LYS A C 1
ATOM 3397 O O . LYS A 1 411 ? -71.970 -13.311 53.045 1.00 89.25 411 LYS A O 1
ATOM 3402 N N . ALA A 1 412 ? -70.874 -14.300 51.347 1.00 88.75 412 ALA A N 1
ATOM 3403 C CA . ALA A 1 412 ? -71.970 -15.190 50.970 1.00 88.75 412 ALA A CA 1
ATOM 3404 C C . ALA A 1 412 ? -72.304 -16.175 52.101 1.00 88.75 412 ALA A C 1
ATOM 3406 O O . ALA A 1 412 ? -73.452 -16.241 52.537 1.00 88.75 412 ALA A O 1
ATOM 3407 N N . LYS A 1 413 ? -71.288 -16.847 52.653 1.00 90.19 413 LYS A N 1
ATOM 3408 C CA . LYS A 1 413 ? -71.448 -17.800 53.758 1.00 90.19 413 LYS A CA 1
ATOM 3409 C C . LYS A 1 413 ? -71.956 -17.139 55.040 1.00 90.19 413 LYS A C 1
ATOM 3411 O O . LYS A 1 413 ? -72.796 -17.689 55.737 1.00 90.19 413 LYS A O 1
ATOM 3416 N N . SER A 1 414 ? -71.482 -15.935 55.352 1.00 84.38 414 SER A N 1
ATOM 3417 C CA . SER A 1 414 ? -71.961 -15.171 56.505 1.00 84.38 414 SER A CA 1
ATOM 3418 C C . SER A 1 414 ? -73.433 -14.781 56.347 1.00 84.38 414 SER A C 1
ATOM 3420 O O . SER A 1 414 ? -74.188 -14.914 57.307 1.00 84.38 414 SER A O 1
ATOM 3422 N N . LYS A 1 415 ? -73.866 -14.372 55.144 1.00 88.31 415 LYS A N 1
ATOM 3423 C CA . LYS A 1 415 ? -75.288 -14.127 54.850 1.00 88.31 415 LYS A CA 1
ATOM 3424 C C . LYS A 1 415 ? -76.136 -15.387 55.012 1.00 88.31 415 LYS A C 1
ATOM 3426 O O . LYS A 1 415 ? -77.223 -15.300 55.572 1.00 88.31 415 LYS A O 1
ATOM 3431 N N . GLU A 1 416 ? -75.645 -16.527 54.539 1.00 89.38 416 GLU A N 1
ATOM 3432 C CA . GLU A 1 416 ? -76.329 -17.817 54.662 1.00 89.38 416 GLU A CA 1
ATOM 3433 C C . GLU A 1 416 ? -76.483 -18.232 56.132 1.00 89.38 416 GLU A C 1
ATOM 3435 O O . GLU A 1 416 ? -77.603 -18.448 56.587 1.00 89.38 416 GLU A O 1
ATOM 3440 N N . ASN A 1 417 ? -75.397 -18.196 56.911 1.00 87.00 417 ASN A N 1
ATOM 3441 C CA . ASN A 1 417 ? -75.427 -18.477 58.350 1.00 87.00 417 ASN A CA 1
ATOM 3442 C C . ASN A 1 417 ? -76.366 -17.528 59.113 1.00 87.00 417 ASN A C 1
ATOM 3444 O O . ASN A 1 417 ? -77.028 -17.934 60.070 1.00 87.00 417 ASN A O 1
ATOM 3448 N N . LEU A 1 418 ? -76.413 -16.248 58.720 1.00 85.50 418 LEU A N 1
ATOM 3449 C CA . LEU A 1 418 ? -77.318 -15.269 59.319 1.00 85.50 418 LEU A CA 1
ATOM 3450 C C . LEU A 1 418 ? -78.779 -15.615 59.003 1.00 85.50 418 LEU A C 1
ATOM 3452 O O . LEU A 1 418 ? -79.617 -15.587 59.900 1.00 85.50 418 LEU A O 1
ATOM 3456 N N . ALA A 1 419 ? -79.080 -15.970 57.752 1.00 87.44 419 ALA A N 1
ATOM 3457 C CA . ALA A 1 419 ? -80.415 -16.391 57.336 1.00 87.44 419 ALA A CA 1
ATOM 3458 C C . ALA A 1 419 ? -80.858 -17.670 58.063 1.00 87.44 419 ALA A C 1
ATOM 3460 O O . ALA A 1 419 ? -81.988 -17.741 58.538 1.00 87.44 419 ALA A O 1
ATOM 3461 N N . GLU A 1 420 ? -79.960 -18.644 58.214 1.00 88.06 420 GLU A N 1
ATOM 3462 C CA . GLU A 1 420 ? -80.215 -19.876 58.962 1.00 88.06 420 GLU A CA 1
ATOM 3463 C C . GLU A 1 420 ? -80.448 -19.593 60.452 1.00 88.06 420 GLU A C 1
ATOM 3465 O O . GLU A 1 420 ? -81.404 -20.094 61.038 1.00 88.06 420 GLU A O 1
ATOM 3470 N N . SER A 1 421 ? -79.647 -18.709 61.055 1.00 81.12 421 SER A N 1
ATOM 3471 C CA . SER A 1 421 ? -79.836 -18.285 62.448 1.00 81.12 421 SER A CA 1
ATOM 3472 C C . SER A 1 421 ? -81.177 -17.579 62.655 1.00 81.12 421 SER A C 1
ATOM 3474 O O . SER A 1 421 ? -81.870 -17.864 63.628 1.00 81.12 421 SER A O 1
ATOM 3476 N N . ILE A 1 422 ? -81.578 -16.692 61.736 1.00 83.44 422 ILE A N 1
ATOM 3477 C CA . ILE A 1 422 ? -82.897 -16.042 61.767 1.00 83.44 422 ILE A CA 1
ATOM 3478 C C . ILE A 1 422 ? -84.005 -17.091 61.670 1.00 83.44 422 ILE A C 1
ATOM 3480 O O . ILE A 1 422 ? -84.960 -17.029 62.441 1.00 83.44 422 ILE A O 1
ATOM 3484 N N . ARG A 1 423 ? -83.865 -18.071 60.770 1.00 87.25 423 ARG A N 1
ATOM 3485 C CA . ARG A 1 423 ? -84.848 -19.145 60.605 1.00 87.25 423 ARG A CA 1
ATOM 3486 C C . ARG A 1 423 ? -84.982 -19.987 61.871 1.00 87.25 423 ARG A C 1
ATOM 3488 O O . ARG A 1 423 ? -86.095 -20.219 62.320 1.00 87.25 423 ARG A O 1
ATOM 3495 N N . ASN A 1 424 ? -83.867 -20.363 62.491 1.00 85.25 424 ASN A N 1
ATOM 3496 C CA . ASN A 1 424 ? -83.862 -21.115 63.747 1.00 85.25 424 ASN A CA 1
ATOM 3497 C C . ASN A 1 424 ? -84.499 -20.318 64.893 1.00 85.25 424 ASN A C 1
ATOM 3499 O O . ASN A 1 424 ? -85.242 -20.870 65.699 1.00 85.25 424 ASN A O 1
ATOM 3503 N N . ILE A 1 425 ? -84.239 -19.008 64.961 1.00 84.25 425 ILE A N 1
ATOM 3504 C CA . ILE A 1 425 ? -84.887 -18.120 65.932 1.00 84.25 425 ILE A CA 1
ATOM 3505 C C . ILE A 1 425 ? -86.401 -18.070 65.684 1.00 84.25 425 ILE A C 1
ATOM 3507 O O . ILE A 1 425 ? -87.171 -18.182 66.632 1.00 84.25 425 ILE A O 1
ATOM 3511 N N . GLN A 1 426 ? -86.838 -17.942 64.428 1.00 83.62 426 GLN A N 1
ATOM 3512 C CA . GLN A 1 426 ? -88.258 -17.953 64.065 1.00 83.62 426 GLN A CA 1
ATOM 3513 C C . GLN A 1 426 ? -88.933 -19.288 64.396 1.00 83.62 426 GLN A C 1
ATOM 3515 O O . GLN A 1 426 ? -90.000 -19.281 65.001 1.00 83.62 426 GLN A O 1
ATOM 3520 N N . GLU A 1 427 ? -88.305 -20.419 64.066 1.00 84.75 427 GLU A N 1
ATOM 3521 C CA . GLU A 1 427 ? -88.803 -21.757 64.407 1.00 84.75 427 GLU A CA 1
ATOM 3522 C C . GLU A 1 427 ? -88.928 -21.931 65.930 1.00 84.75 427 GLU A C 1
ATOM 3524 O O . GLU A 1 427 ? -89.950 -22.415 66.414 1.00 84.75 427 GLU A O 1
ATOM 3529 N N . ASN A 1 428 ? -87.942 -21.465 66.707 1.00 84.56 428 ASN A N 1
ATOM 3530 C CA . ASN A 1 428 ? -88.013 -21.483 68.170 1.00 84.56 428 ASN A CA 1
ATOM 3531 C C . ASN A 1 428 ? -89.157 -20.611 68.704 1.00 84.56 428 ASN A C 1
ATOM 3533 O O . ASN A 1 428 ? -89.908 -21.062 69.568 1.00 84.56 428 ASN A O 1
ATOM 3537 N N . PHE A 1 429 ? -89.339 -19.399 68.171 1.00 82.50 429 PHE A N 1
ATOM 3538 C CA . PHE A 1 429 ? -90.460 -18.539 68.557 1.00 82.50 429 PHE A CA 1
ATOM 3539 C C . PHE A 1 429 ? -91.818 -19.143 68.177 1.00 82.50 429 PHE A C 1
ATOM 3541 O O . PHE A 1 429 ? -92.767 -19.022 68.948 1.00 82.50 429 PHE A O 1
ATOM 3548 N N . GLU A 1 430 ? -91.941 -19.827 67.038 1.00 81.62 430 GLU A N 1
ATOM 3549 C CA . GLU A 1 430 ? -93.164 -20.559 66.682 1.00 81.62 430 GLU A CA 1
ATOM 3550 C C . GLU A 1 430 ? -93.441 -21.720 67.643 1.00 81.62 430 GLU A C 1
ATOM 3552 O O . GLU A 1 430 ? -94.594 -21.949 68.019 1.00 81.62 430 GLU A O 1
ATOM 3557 N N . ILE A 1 431 ? -92.403 -22.453 68.057 1.00 82.44 431 ILE A N 1
ATOM 3558 C CA . ILE A 1 431 ? -92.523 -23.531 69.046 1.00 82.44 431 ILE A CA 1
ATOM 3559 C C . ILE A 1 431 ? -92.983 -22.966 70.394 1.00 82.44 431 ILE A C 1
ATOM 3561 O O . ILE A 1 431 ? -93.921 -23.505 70.984 1.00 82.44 431 ILE A O 1
ATOM 3565 N N . GLU A 1 432 ? -92.373 -21.876 70.865 1.00 79.00 432 GLU A N 1
ATOM 3566 C CA . GLU A 1 432 ? -92.787 -21.198 72.099 1.00 79.00 432 GLU A CA 1
ATOM 3567 C C . GLU A 1 432 ? -94.219 -20.665 72.002 1.00 79.00 432 GLU A C 1
ATOM 3569 O O . GLU A 1 432 ? -95.009 -20.854 72.925 1.00 79.00 432 GLU A O 1
ATOM 3574 N N . THR A 1 433 ? -94.593 -20.076 70.865 1.00 75.62 433 THR A N 1
ATOM 3575 C CA . THR A 1 433 ? -95.956 -19.580 70.629 1.00 75.62 433 THR A CA 1
ATOM 3576 C C . THR A 1 433 ? -96.968 -20.722 70.706 1.00 75.62 433 THR A C 1
ATOM 3578 O O . THR A 1 433 ? -97.941 -20.624 71.448 1.00 75.62 433 THR A O 1
ATOM 3581 N N . LYS A 1 434 ? -96.699 -21.857 70.046 1.00 80.06 434 LYS A N 1
ATOM 3582 C CA . LYS A 1 434 ? -97.545 -23.061 70.135 1.00 80.06 434 LYS A CA 1
ATOM 3583 C C . LYS A 1 434 ? -97.607 -23.641 71.547 1.00 80.06 434 LYS A C 1
ATOM 3585 O O . LYS A 1 434 ? -98.631 -24.202 71.934 1.00 80.06 434 LYS A O 1
ATOM 3590 N N . ALA A 1 435 ? -96.524 -23.555 72.318 1.00 78.00 435 ALA A N 1
ATOM 3591 C CA . ALA A 1 435 ? -96.513 -23.991 73.711 1.00 78.00 435 ALA A CA 1
ATOM 3592 C C . ALA A 1 435 ? -97.403 -23.092 74.584 1.00 78.00 435 ALA A C 1
ATOM 3594 O O . ALA A 1 435 ? -98.158 -23.605 75.409 1.00 78.00 435 ALA A O 1
ATOM 3595 N N . ILE A 1 436 ? -97.366 -21.775 74.362 1.00 76.25 436 ILE A N 1
ATOM 3596 C CA . ILE A 1 436 ? -98.242 -20.806 75.032 1.00 76.25 436 ILE A CA 1
ATOM 3597 C C . ILE A 1 436 ? -99.704 -21.018 74.622 1.00 76.25 436 ILE A C 1
ATOM 3599 O O . ILE A 1 436 ? -100.565 -21.059 75.494 1.00 76.25 436 ILE A O 1
ATOM 3603 N N . GLU A 1 437 ? -99.994 -21.215 73.334 1.00 75.19 437 GLU A N 1
ATOM 3604 C CA . GLU A 1 437 ? -101.348 -21.509 72.837 1.00 75.19 437 GLU A CA 1
ATOM 3605 C C . GLU A 1 437 ? -101.924 -22.779 73.469 1.00 75.19 437 GLU A C 1
ATOM 3607 O O . GLU A 1 437 ? -103.040 -22.756 73.980 1.00 75.19 437 GLU A O 1
ATOM 3612 N N . ARG A 1 438 ? -101.139 -23.863 73.552 1.00 72.56 438 ARG A N 1
ATOM 3613 C CA . ARG A 1 438 ? -101.548 -25.074 74.287 1.00 72.56 438 ARG A CA 1
ATOM 3614 C C . ARG A 1 438 ? -101.816 -24.796 75.760 1.00 72.56 438 ARG A C 1
ATOM 3616 O O . ARG A 1 438 ? -102.754 -25.345 76.326 1.00 72.56 438 ARG A O 1
ATOM 3623 N N . HIS A 1 439 ? -101.007 -23.941 76.382 1.00 68.44 439 HIS A N 1
ATOM 3624 C CA . HIS A 1 439 ? -101.230 -23.543 77.766 1.00 68.44 439 HIS A CA 1
ATOM 3625 C C . HIS A 1 439 ? -102.522 -22.739 77.940 1.00 68.44 439 HIS A C 1
ATOM 3627 O O . HIS A 1 439 ? -103.175 -22.875 78.973 1.00 68.44 439 HIS A O 1
ATOM 3633 N N . ILE A 1 440 ? -102.896 -21.931 76.944 1.00 66.88 440 ILE A N 1
ATOM 3634 C CA . ILE A 1 440 ? -104.162 -21.196 76.912 1.00 66.88 440 ILE A CA 1
ATOM 3635 C C . ILE A 1 440 ? -105.343 -22.159 76.741 1.00 66.88 440 ILE A C 1
ATOM 3637 O O . ILE A 1 440 ? -106.328 -22.033 77.468 1.00 66.88 440 ILE A O 1
ATOM 3641 N N . ASP A 1 441 ? -105.233 -23.145 75.850 1.00 68.44 441 ASP A N 1
ATOM 3642 C CA . ASP A 1 441 ? -106.281 -24.148 75.620 1.00 68.44 441 ASP A CA 1
ATOM 3643 C C . ASP A 1 441 ? -106.535 -25.047 76.847 1.00 68.44 441 ASP A C 1
ATOM 3645 O O . ASP A 1 441 ? -107.663 -25.494 77.054 1.00 68.44 441 ASP A O 1
ATOM 3649 N N . ASP A 1 442 ? -105.528 -25.262 77.703 1.00 67.44 442 ASP A N 1
ATOM 3650 C CA . ASP A 1 442 ? -105.643 -26.050 78.943 1.00 67.44 442 ASP A CA 1
ATOM 3651 C C . ASP A 1 442 ? -106.154 -25.254 80.167 1.00 67.44 442 ASP A C 1
ATOM 3653 O O . ASP A 1 442 ? -106.475 -25.844 81.206 1.00 67.44 442 ASP A O 1
ATOM 3657 N N . LEU A 1 443 ? -106.296 -23.924 80.074 1.00 59.53 443 LEU A N 1
ATOM 3658 C CA . LEU A 1 443 ? -106.825 -23.079 81.163 1.00 59.53 443 LEU A CA 1
ATOM 3659 C C . LEU A 1 443 ? -108.221 -23.486 81.692 1.00 59.53 443 LEU A C 1
ATOM 3661 O O . LEU A 1 443 ? -108.429 -23.383 82.905 1.00 59.53 443 LEU A O 1
ATOM 3665 N N . PRO A 1 444 ? -109.183 -23.963 80.874 1.00 59.50 444 PRO A N 1
ATOM 3666 C CA . PRO A 1 444 ? -110.507 -24.376 81.349 1.00 59.50 444 PRO A CA 1
ATOM 3667 C C . PRO A 1 444 ? -110.511 -25.645 82.220 1.00 59.50 444 PRO A C 1
ATOM 3669 O O . PRO A 1 444 ? -111.508 -25.904 82.894 1.00 59.50 444 PRO A O 1
ATOM 3672 N N . ASN A 1 445 ? -109.422 -26.426 82.222 1.00 58.44 445 ASN A N 1
ATOM 3673 C CA . ASN A 1 445 ? -109.304 -27.698 82.948 1.00 58.44 445 ASN A CA 1
ATOM 3674 C C . ASN A 1 445 ? -108.601 -27.571 84.312 1.00 58.44 445 ASN A C 1
ATOM 3676 O O . ASN A 1 445 ? -108.483 -28.555 85.042 1.00 58.44 445 ASN A O 1
ATOM 3680 N N . LEU A 1 446 ? -108.141 -26.373 84.685 1.00 60.12 446 LEU A N 1
ATOM 3681 C CA . LEU A 1 446 ? -107.530 -26.114 85.988 1.00 60.12 446 LEU A CA 1
ATOM 3682 C C . LEU A 1 446 ? -108.608 -25.742 87.022 1.00 60.12 446 LEU A C 1
ATOM 3684 O O . LEU A 1 446 ? -109.243 -24.690 86.928 1.00 60.12 446 LEU A O 1
ATOM 3688 N N . ASP A 1 447 ? -108.761 -26.571 88.062 1.00 55.66 447 ASP A N 1
ATOM 3689 C CA . ASP A 1 447 ? -109.785 -26.462 89.125 1.00 55.66 447 ASP A CA 1
ATOM 3690 C C . ASP A 1 447 ? -109.894 -25.076 89.791 1.00 55.66 447 ASP A C 1
ATOM 3692 O O . ASP A 1 447 ? -110.948 -24.704 90.310 1.00 55.66 447 ASP A O 1
ATOM 3696 N N . ARG A 1 448 ? -108.825 -24.271 89.750 1.00 56.91 448 ARG A N 1
ATOM 3697 C CA . ARG A 1 448 ? -108.770 -22.920 90.334 1.00 56.91 448 ARG A CA 1
ATOM 3698 C C . ARG A 1 448 ? -109.581 -21.870 89.558 1.00 56.91 448 ARG A C 1
ATOM 3700 O O . ARG A 1 448 ? -109.908 -20.832 90.127 1.00 56.91 448 ARG A O 1
ATOM 3707 N N . TYR A 1 449 ? -109.911 -22.136 88.293 1.00 55.12 449 TYR A N 1
ATOM 3708 C CA . TYR A 1 449 ? -110.624 -21.211 87.401 1.00 55.12 449 TYR A CA 1
ATOM 3709 C C . TYR A 1 449 ? -111.979 -21.750 86.922 1.00 55.12 449 TYR A C 1
ATOM 3711 O O . TYR A 1 449 ? -112.653 -21.097 86.128 1.00 55.12 449 TYR A O 1
ATOM 3719 N N . ASN A 1 450 ? -112.426 -22.900 87.444 1.00 57.97 450 ASN A N 1
ATOM 3720 C CA . ASN A 1 450 ? -113.736 -23.463 87.131 1.00 57.97 450 ASN A CA 1
ATOM 3721 C C . ASN A 1 450 ? -114.854 -22.668 87.850 1.00 57.97 450 ASN A C 1
ATOM 3723 O O . ASN A 1 450 ? -114.959 -22.718 89.084 1.00 57.97 450 ASN A O 1
ATOM 3727 N N . PRO A 1 451 ? -115.733 -21.952 87.119 1.00 59.12 451 PRO A N 1
ATOM 3728 C CA . PRO A 1 451 ? -116.728 -21.059 87.714 1.00 59.12 451 PRO A CA 1
ATOM 3729 C C . PRO A 1 451 ? -117.765 -21.780 88.590 1.00 59.12 451 PRO A C 1
ATOM 3731 O O . PRO A 1 451 ? -118.385 -21.138 89.435 1.00 59.12 451 PRO A O 1
ATOM 3734 N N . ARG A 1 452 ? -117.931 -23.108 88.467 1.00 59.12 452 ARG A N 1
ATOM 3735 C CA . ARG A 1 452 ? -118.825 -23.887 89.347 1.00 59.12 452 ARG A CA 1
ATOM 3736 C C . ARG A 1 452 ? -118.263 -24.094 90.758 1.00 59.12 452 ARG A C 1
ATOM 3738 O O . ARG A 1 452 ? -119.035 -24.081 91.714 1.00 59.12 452 ARG A O 1
ATOM 3745 N N . VAL A 1 453 ? -116.946 -24.249 90.909 1.00 59.75 453 VAL A N 1
ATOM 3746 C CA . VAL A 1 453 ? -116.300 -24.539 92.207 1.00 59.75 453 VAL A CA 1
ATOM 3747 C C . VAL A 1 453 ? -116.087 -23.253 93.020 1.00 59.75 453 VAL A C 1
ATOM 3749 O O . VAL A 1 453 ? -116.360 -23.227 94.222 1.00 59.75 453 VAL A O 1
ATOM 3752 N N . SER A 1 454 ? -115.718 -22.146 92.365 1.00 58.50 454 SER A N 1
ATOM 3753 C CA . SER A 1 454 ? -115.567 -20.832 93.021 1.00 58.50 454 SER A CA 1
ATOM 3754 C C . SER A 1 454 ? -116.877 -20.261 93.583 1.00 58.50 454 SER A C 1
ATOM 3756 O O . SER A 1 454 ? -116.855 -19.562 94.597 1.00 58.50 454 SER A O 1
ATOM 3758 N N . LEU A 1 455 ? -118.028 -20.577 92.978 1.00 59.88 455 LEU A N 1
ATOM 3759 C CA . LEU A 1 455 ? -119.336 -20.094 93.442 1.00 59.88 455 LEU A CA 1
ATOM 3760 C C . LEU A 1 455 ? -119.833 -20.868 94.676 1.00 59.88 455 LEU A C 1
ATOM 3762 O O . LEU A 1 455 ? -120.367 -20.269 95.609 1.00 59.88 455 LEU A O 1
ATOM 3766 N N . SER A 1 456 ? -119.575 -22.181 94.716 1.00 60.88 456 SER A N 1
ATOM 3767 C CA . SER A 1 456 ? -119.884 -23.046 95.864 1.00 60.88 456 SER A CA 1
ATOM 3768 C C . SER A 1 456 ? -119.090 -22.645 97.111 1.00 60.88 456 SER A C 1
ATOM 3770 O O . SER A 1 456 ? -119.656 -22.540 98.196 1.00 60.88 456 SER A O 1
ATOM 3772 N N . ASN A 1 457 ? -117.790 -22.366 96.968 1.00 61.31 457 ASN A N 1
ATOM 3773 C CA . ASN A 1 457 ? -116.944 -21.996 98.106 1.00 61.31 457 ASN A CA 1
ATOM 3774 C C . ASN A 1 457 ? -117.325 -20.634 98.706 1.00 61.31 457 ASN A C 1
ATOM 3776 O O . ASN A 1 457 ? -117.373 -20.501 99.927 1.00 61.31 457 ASN A O 1
ATOM 3780 N N . ASN A 1 458 ? -117.675 -19.643 97.879 1.00 65.25 458 ASN A N 1
ATOM 3781 C CA . ASN A 1 458 ? -118.109 -18.329 98.368 1.00 65.25 458 ASN A CA 1
ATOM 3782 C C . ASN A 1 458 ? -119.426 -18.389 99.164 1.00 65.25 458 ASN A C 1
ATOM 3784 O O . ASN A 1 458 ? -119.583 -17.679 100.158 1.00 65.25 458 ASN A O 1
ATOM 3788 N N . MET A 1 459 ? -120.363 -19.260 98.773 1.00 64.31 459 MET A N 1
ATOM 3789 C CA . MET A 1 459 ? -121.618 -19.435 99.513 1.00 64.31 459 MET A CA 1
ATOM 3790 C C . MET A 1 459 ? -121.390 -20.047 100.904 1.00 64.31 459 MET A C 1
ATOM 3792 O O . MET A 1 459 ? -121.977 -19.580 101.880 1.00 64.31 459 MET A O 1
ATOM 3796 N N . THR A 1 460 ? -120.492 -21.028 101.018 1.00 65.31 460 THR A N 1
ATOM 3797 C CA . THR A 1 460 ? -120.145 -21.667 102.298 1.00 65.31 460 THR A CA 1
ATOM 3798 C C . THR A 1 460 ? -119.487 -20.685 103.272 1.00 65.31 460 THR A C 1
ATOM 3800 O O . THR A 1 460 ? -119.854 -20.651 104.447 1.00 65.31 460 THR A O 1
ATOM 3803 N N . TYR A 1 461 ? -118.574 -19.829 102.797 1.00 66.88 461 TYR A N 1
ATOM 3804 C CA . TYR A 1 461 ? -117.947 -18.805 103.643 1.00 66.88 461 TYR A CA 1
ATOM 3805 C C . TYR A 1 461 ? -118.949 -17.760 104.146 1.00 66.88 461 TYR A C 1
ATOM 3807 O O . TYR A 1 461 ? -118.899 -17.395 105.320 1.00 66.88 461 TYR A O 1
ATOM 3815 N N . ASN A 1 462 ? -119.908 -17.341 103.317 1.00 67.75 462 ASN A N 1
ATOM 3816 C CA . ASN A 1 462 ? -120.953 -16.408 103.747 1.00 67.75 462 ASN A CA 1
ATOM 3817 C C . ASN A 1 462 ? -121.888 -17.009 104.810 1.00 67.75 462 ASN A C 1
ATOM 3819 O O . ASN A 1 462 ? -122.280 -16.303 105.738 1.00 67.75 462 ASN A O 1
ATOM 3823 N N . ILE A 1 463 ? -122.200 -18.307 104.732 1.00 66.50 463 ILE A N 1
ATOM 3824 C CA . ILE A 1 463 ? -123.002 -19.002 105.755 1.00 66.50 463 ILE A CA 1
ATOM 3825 C C . ILE A 1 463 ? -122.233 -19.101 107.082 1.00 66.50 463 ILE A C 1
ATOM 3827 O O . ILE A 1 463 ? -122.807 -18.853 108.142 1.00 66.50 463 ILE A O 1
ATOM 3831 N N . ILE A 1 464 ? -120.933 -19.407 107.036 1.00 66.81 464 ILE A N 1
ATOM 3832 C CA . ILE A 1 464 ? -120.080 -19.498 108.233 1.00 66.81 464 ILE A CA 1
ATOM 3833 C C . ILE A 1 464 ? -119.922 -18.125 108.901 1.00 66.81 464 ILE A C 1
ATOM 3835 O O . ILE A 1 464 ? -120.041 -18.020 110.120 1.00 66.81 464 ILE A O 1
ATOM 3839 N N . ILE A 1 465 ? -119.717 -17.058 108.122 1.00 66.75 465 ILE A N 1
ATOM 3840 C CA . ILE A 1 465 ? -119.607 -15.689 108.647 1.00 66.75 465 ILE A CA 1
ATOM 3841 C C . ILE A 1 465 ? -120.940 -15.230 109.257 1.00 66.75 465 ILE A C 1
ATOM 3843 O O . ILE A 1 465 ? -120.940 -14.660 110.346 1.00 66.75 465 ILE A O 1
ATOM 3847 N N . ALA A 1 466 ? -122.077 -15.541 108.624 1.00 63.56 466 ALA A N 1
ATOM 3848 C CA . ALA A 1 466 ? -123.397 -15.252 109.185 1.00 63.56 466 ALA A CA 1
ATOM 3849 C C . ALA A 1 466 ? -123.639 -15.986 110.520 1.00 63.56 466 ALA A C 1
ATOM 3851 O O . ALA A 1 466 ? -124.176 -15.392 111.454 1.00 63.56 466 ALA A O 1
ATOM 3852 N N . PHE A 1 467 ? -123.180 -17.237 110.647 1.00 64.25 467 PHE A N 1
ATOM 3853 C CA . PHE A 1 467 ? -123.249 -18.004 111.898 1.00 64.25 467 PHE A CA 1
ATOM 3854 C C . PHE A 1 467 ? -122.366 -17.422 113.012 1.00 64.25 467 PHE A C 1
ATOM 3856 O O . PHE A 1 467 ? -122.786 -17.375 114.167 1.00 64.25 467 PHE A O 1
ATOM 3863 N N . ILE A 1 468 ? -121.162 -16.948 112.680 1.00 68.25 468 ILE A N 1
ATOM 3864 C CA . ILE A 1 468 ? -120.231 -16.341 113.646 1.00 68.25 468 ILE A CA 1
ATOM 3865 C C . ILE A 1 468 ? -120.757 -14.987 114.145 1.00 68.25 468 ILE A C 1
ATOM 3867 O O . ILE A 1 468 ? -120.667 -14.696 115.336 1.00 68.25 468 ILE A O 1
ATOM 3871 N N . VAL A 1 469 ? -121.366 -14.179 113.271 1.00 67.38 469 VAL A N 1
ATOM 3872 C CA . VAL A 1 469 ? -121.973 -12.892 113.659 1.00 67.38 469 VAL A CA 1
ATOM 3873 C C . VAL A 1 469 ? -123.209 -13.099 114.547 1.00 67.38 469 VAL A C 1
ATOM 3875 O O . VAL A 1 469 ? -123.405 -12.340 115.494 1.00 67.38 469 VAL A O 1
ATOM 3878 N N . PHE A 1 470 ? -123.995 -14.157 114.317 1.00 61.03 470 PHE A N 1
ATOM 3879 C CA . PHE A 1 470 ? -125.158 -14.488 115.151 1.00 61.03 470 PHE A CA 1
ATOM 3880 C C . PHE A 1 470 ? -124.776 -14.945 116.573 1.00 61.03 470 PHE A C 1
ATOM 3882 O O . PHE A 1 470 ? -125.507 -14.669 117.516 1.00 61.03 470 PHE A O 1
ATOM 3889 N N . PHE A 1 471 ? -123.616 -15.591 116.748 1.00 59.09 471 PHE A N 1
ATOM 3890 C CA . PHE A 1 471 ? -123.111 -16.028 118.061 1.00 59.09 471 PHE A CA 1
ATOM 3891 C C . PHE A 1 471 ? -122.407 -14.929 118.875 1.00 59.09 471 PHE A C 1
ATOM 3893 O O . PHE A 1 471 ? -122.246 -15.088 120.080 1.00 59.09 471 PHE A O 1
ATOM 3900 N N . ILE A 1 472 ? -121.964 -13.839 118.241 1.00 65.88 472 ILE A N 1
ATOM 3901 C CA . ILE A 1 472 ? -121.254 -12.730 118.910 1.00 65.88 472 ILE A CA 1
ATOM 3902 C C . ILE A 1 472 ? -122.205 -11.562 119.250 1.00 65.88 472 ILE A C 1
ATOM 3904 O O . ILE A 1 472 ? -121.884 -10.742 120.107 1.00 65.88 472 ILE A O 1
ATOM 3908 N N . GLY A 1 473 ? -123.379 -11.484 118.611 1.00 56.75 473 GLY A N 1
ATOM 3909 C CA . GLY A 1 473 ? -124.368 -10.413 118.807 1.00 56.75 473 GLY A CA 1
ATOM 3910 C C . GLY A 1 473 ? -125.631 -10.778 119.604 1.00 56.75 473 GLY A C 1
ATOM 3911 O O . GLY A 1 473 ? -126.561 -9.971 119.595 1.00 56.75 473 GLY A O 1
ATOM 3912 N N . GLY A 1 474 ? -125.692 -11.961 120.231 1.00 47.59 474 GLY A N 1
ATOM 3913 C CA . GLY A 1 474 ? -126.832 -12.463 121.016 1.00 47.59 474 GLY A CA 1
ATOM 3914 C C . GLY A 1 474 ? -126.517 -12.647 122.492 1.00 47.59 474 GLY A C 1
ATOM 3915 O O . GLY A 1 474 ? -125.456 -13.242 122.780 1.00 47.59 474 GLY A O 1
#

Mean predicted aligned error: 12.77 Å

Radius of gyration: 55.01 Å; Cα contacts (8 Å, |Δi|>4): 384; chains: 1; bounding box: 160×53×153 Å

Nearest PDB structures (foldseek):
  6bq1-assembly1_B  TM=2.869E-01  e=2.973E-01  Homo sapiens
  5dse-assembly2_C  TM=2.699E-01  e=2.214E-01  Homo sapiens
  8qag-assembly2_B  TM=4.149E-01  e=1.246E+00  synthetic construct
  3ieg-assembly2_B  TM=2.511E-01  e=2.512E-01  Mus musculus
  4rg7-assembly1_B  TM=3.194E-01  e=6.622E-01  Homo sapiens

Sequence (474 aa):
MEVVTEKYSQPLIGSDADYSKFYRLPKDHFQINVKNDYDYINGVKESIRFFSLDLPAEIKEIYIPFSEAPIFWIYESSLLTHLEEFMKFNLVKGSYAELHKSIKDNYSKWVTTKLKSEKEYYATLTVNFIERDINKANIFNLIIKAIIHTYQSSFYNPVKALDIISDALELLKTVRLNDFTKTELKYILYLYEGFVHLKENMQEKARTAFKNAIDVKPSGSTAKIYCALTELNLENGDAVKYLLREVLNYDVHRLTMAIKTNNAGMFSYFYRNAFVYNIFHEKDFVKAYDIILTILSEMRVSEVNGLESSKDKLEALKAKKMEDYYDEEILKAIQFLEKLIQNYGGAKNTLLVALQMEFQQKFESIIDSIMLNVRADYDFEIREKLTEYDVSINDNATAEKQLLNELEKFKAKSKENLAESIRNIQENFEIETKAIERHIDDLPNLDRYNPRVSLSNNMTYNIIIAFIVFFIGG

pLDDT: mean 84.88, std 13.49, range [24.28, 98.25]